Protein AF-A0A9J7K3K2-F1 (afdb_monomer_lite)

Sequence (395 aa):
MSDLSPEEQWRVEHARMHAKHRGHEAMHAEMVLILIATLVVAQLLLVQWKQRHPRSYNMVTLFQMWVVPLYFTVKLHWWRFLVIWIFFSAVTAFVTFRATRKPLVQTTPRLVYKWFLLIYKISYATGIVGYMAVMFTLFGLNLLFKIKPEDAMDFGISLLFYGLYYGVLERDFAEMCADYMASTIGTCLLLIQVIMTMRHWWTTDPNSWWVLLLYVHVVILARATAAPQTTATVFTGSSKDPCSSWSPAGPTKHYPAVDVIWPEEEVPLNGTLTLSCTACSRFPYFSILYWLGNGSFIEHLPGRLREGHTSREHRNTSTWLQRALVLEELSPTLRSTNFSCLFVDPGQVAQYHIVLAQLWDGLKTVPSPSQEILSSHSPAPTSAGPGVTMKPAKA

Organism: Cricetulus griseus (NCBI:txid10029)

Structure (mmCIF, N/CA/C/O backbone):
data_AF-A0A9J7K3K2-F1
#
_entry.id   AF-A0A9J7K3K2-F1
#
loop_
_atom_site.group_PDB
_atom_site.id
_atom_site.type_symbol
_atom_site.label_atom_id
_atom_site.label_alt_id
_atom_site.label_comp_id
_atom_site.label_asym_id
_atom_site.label_entity_id
_atom_site.label_seq_id
_atom_site.pdbx_PDB_ins_code
_atom_site.Cartn_x
_atom_site.Cartn_y
_atom_site.Cartn_z
_atom_site.occupancy
_atom_site.B_iso_or_equiv
_atom_site.auth_seq_id
_atom_site.auth_comp_id
_atom_site.auth_asym_id
_atom_site.auth_atom_id
_atom_site.pdbx_PDB_model_num
ATOM 1 N N . MET A 1 1 ? 21.614 12.983 -66.962 1.00 52.53 1 MET A N 1
ATOM 2 C CA . MET A 1 1 ? 21.555 13.622 -65.626 1.00 52.53 1 MET A CA 1
ATOM 3 C C . MET A 1 1 ? 22.982 13.874 -65.156 1.00 52.53 1 MET A C 1
ATOM 5 O O . MET A 1 1 ? 23.446 13.245 -64.219 1.00 52.53 1 MET A O 1
ATOM 9 N N . SER A 1 2 ? 23.716 14.722 -65.868 1.00 55.75 2 SER A N 1
ATOM 10 C CA . SER A 1 2 ? 25.151 14.916 -65.645 1.00 55.75 2 SER A CA 1
ATOM 11 C C . SER A 1 2 ? 25.540 16.294 -66.174 1.00 55.75 2 SER A C 1
ATOM 13 O O . SER A 1 2 ? 26.142 16.358 -67.236 1.00 55.75 2 SER A O 1
ATOM 15 N N . ASP A 1 3 ? 25.041 17.348 -65.509 1.00 64.12 3 ASP A N 1
ATOM 16 C CA . ASP A 1 3 ? 25.710 18.662 -65.353 1.00 64.12 3 ASP A CA 1
ATOM 17 C C . ASP A 1 3 ? 24.894 19.644 -64.470 1.00 64.12 3 ASP A C 1
ATOM 19 O O . ASP A 1 3 ? 24.716 20.814 -64.789 1.00 64.12 3 ASP A O 1
ATOM 23 N N . LEU A 1 4 ? 24.308 19.169 -63.363 1.00 65.81 4 LEU A N 1
ATOM 24 C CA . LEU A 1 4 ? 23.623 20.060 -62.410 1.00 65.81 4 LEU A CA 1
ATOM 25 C C . LEU A 1 4 ? 24.621 20.509 -61.344 1.00 65.81 4 LEU A C 1
ATOM 27 O O . LEU A 1 4 ? 25.346 19.659 -60.814 1.00 65.81 4 LEU A O 1
ATOM 31 N N . SER A 1 5 ? 24.636 21.804 -61.011 1.00 77.31 5 SER A N 1
ATOM 32 C CA . SER A 1 5 ? 25.484 22.332 -59.935 1.00 77.31 5 SER A CA 1
ATOM 33 C C . SER A 1 5 ? 25.168 21.607 -58.611 1.00 77.31 5 SER A C 1
ATOM 35 O O . SER A 1 5 ? 24.035 21.149 -58.415 1.00 77.31 5 SER A O 1
ATOM 37 N N . PRO A 1 6 ? 26.131 21.458 -57.684 1.00 78.94 6 PRO A N 1
ATOM 38 C CA . PRO A 1 6 ? 25.911 20.727 -56.430 1.00 78.94 6 PRO A CA 1
ATOM 39 C C . PRO A 1 6 ? 24.722 21.266 -55.609 1.00 78.94 6 PRO A C 1
ATOM 41 O O . PRO A 1 6 ? 24.041 20.499 -54.929 1.00 78.94 6 PRO A O 1
ATOM 44 N N . GLU A 1 7 ? 24.402 22.556 -55.735 1.00 78.94 7 GLU A N 1
ATOM 45 C CA . GLU A 1 7 ? 23.234 23.180 -55.101 1.00 78.94 7 GLU A CA 1
ATOM 46 C C . GLU A 1 7 ? 21.905 22.759 -55.747 1.00 78.94 7 GLU A C 1
ATOM 48 O O . GLU A 1 7 ? 20.905 22.538 -55.060 1.00 78.94 7 GLU A O 1
ATOM 53 N N . GLU A 1 8 ? 21.878 22.610 -57.072 1.00 81.94 8 GLU A N 1
ATOM 54 C CA . GLU A 1 8 ? 20.693 22.154 -57.799 1.00 81.94 8 GLU A CA 1
ATOM 55 C C . GLU A 1 8 ? 20.430 20.667 -57.568 1.00 81.94 8 GLU A C 1
ATOM 57 O O . GLU A 1 8 ? 19.276 20.273 -57.390 1.00 81.94 8 GLU A O 1
ATOM 62 N N . GLN A 1 9 ? 21.484 19.852 -57.480 1.00 81.94 9 GLN A N 1
ATOM 63 C CA . GLN A 1 9 ? 21.365 18.448 -57.082 1.00 81.94 9 GLN A CA 1
ATOM 64 C C . GLN A 1 9 ? 20.800 18.324 -55.666 1.00 81.94 9 GLN A C 1
ATOM 66 O O . GLN A 1 9 ? 19.858 17.563 -55.457 1.00 81.94 9 GLN A O 1
ATOM 71 N N . TRP A 1 10 ? 21.298 19.122 -54.715 1.00 78.44 10 TRP A N 1
ATOM 72 C CA . TRP A 1 10 ? 20.764 19.156 -53.353 1.00 78.44 10 TRP A CA 1
ATOM 73 C C . TRP A 1 10 ? 19.296 19.587 -53.322 1.00 78.44 10 TRP A C 1
ATOM 75 O O . TRP A 1 10 ? 18.486 18.972 -52.634 1.00 78.44 10 TRP A O 1
ATOM 85 N N . ARG A 1 11 ? 18.911 20.604 -54.102 1.00 84.31 11 ARG A N 1
ATOM 86 C CA . ARG A 1 11 ? 17.510 21.044 -54.206 1.00 84.31 11 ARG A CA 1
ATOM 87 C C . ARG A 1 11 ? 16.599 19.969 -54.781 1.00 84.31 11 ARG A C 1
ATOM 89 O O . ARG A 1 11 ? 15.492 19.791 -54.275 1.00 84.31 11 ARG A O 1
ATOM 96 N N . VAL A 1 12 ? 17.037 19.275 -55.829 1.00 84.69 12 VAL A N 1
ATOM 97 C CA . VAL A 1 12 ? 16.264 18.196 -56.454 1.00 84.69 12 VAL A CA 1
ATOM 98 C C . VAL A 1 12 ? 16.161 16.999 -55.511 1.00 84.69 12 VAL A C 1
ATOM 100 O O . VAL A 1 12 ? 15.070 16.455 -55.355 1.00 84.69 12 VAL A O 1
ATOM 103 N N . GLU A 1 13 ? 17.242 16.635 -54.822 1.00 81.00 13 GLU A N 1
ATOM 104 C CA . GLU A 1 13 ? 17.251 15.534 -53.855 1.00 81.00 13 GLU A CA 1
ATOM 105 C C . GLU A 1 13 ? 16.398 15.861 -52.621 1.00 81.00 13 GLU A C 1
ATOM 107 O O . GLU A 1 13 ? 15.575 15.051 -52.201 1.00 81.00 13 GLU A O 1
ATOM 112 N N . HIS A 1 14 ? 16.484 17.087 -52.100 1.00 80.25 14 HIS A N 1
ATOM 113 C CA . HIS A 1 14 ? 15.640 17.568 -51.008 1.00 80.25 14 HIS A CA 1
ATOM 114 C C . HIS A 1 14 ? 14.158 17.593 -51.418 1.00 80.25 14 HIS A C 1
ATOM 116 O O . HIS A 1 14 ? 13.300 17.104 -50.686 1.00 80.25 14 HIS A O 1
ATOM 122 N N . ALA A 1 15 ? 13.836 18.079 -52.622 1.00 82.06 15 ALA A N 1
ATOM 123 C CA . ALA A 1 15 ? 12.471 18.051 -53.148 1.00 82.06 15 ALA A CA 1
ATOM 124 C C . ALA A 1 15 ? 11.952 16.617 -53.361 1.00 82.06 15 ALA A C 1
ATOM 126 O O . ALA A 1 15 ? 10.777 16.343 -53.110 1.00 82.06 15 ALA A O 1
ATOM 127 N N . ARG A 1 16 ? 12.820 15.687 -53.778 1.00 80.81 16 ARG A N 1
ATOM 128 C CA . ARG A 1 16 ? 12.500 14.264 -53.947 1.00 80.81 16 ARG A CA 1
ATOM 129 C C . ARG A 1 16 ? 12.280 13.559 -52.606 1.00 80.81 16 ARG A C 1
ATOM 131 O O . ARG A 1 16 ? 11.343 12.769 -52.497 1.00 80.81 16 ARG A O 1
ATOM 138 N N . MET A 1 17 ? 13.077 13.882 -51.587 1.00 70.12 17 MET A N 1
ATOM 139 C CA . MET A 1 17 ? 12.894 13.429 -50.202 1.00 70.12 17 MET A CA 1
ATOM 140 C C . MET A 1 17 ? 11.547 13.905 -49.636 1.00 70.12 17 MET A C 1
ATOM 142 O O . MET A 1 17 ? 10.758 13.084 -49.167 1.00 70.12 17 MET A O 1
ATOM 146 N N . HIS A 1 18 ? 11.212 15.191 -49.798 1.00 72.94 18 HIS A N 1
ATOM 147 C CA . HIS A 1 18 ? 9.907 15.742 -49.396 1.00 72.94 18 HIS A CA 1
ATOM 148 C C . HIS A 1 18 ? 8.738 15.125 -50.170 1.00 72.94 18 HIS A C 1
ATOM 150 O O . HIS A 1 18 ? 7.693 14.826 -49.596 1.00 72.94 18 HIS A O 1
ATOM 156 N N . ALA A 1 19 ? 8.900 14.864 -51.470 1.00 74.50 19 ALA A N 1
ATOM 157 C CA . ALA A 1 19 ? 7.879 14.187 -52.269 1.00 74.50 19 ALA A CA 1
ATOM 158 C C . ALA A 1 19 ? 7.639 12.735 -51.815 1.00 74.50 19 ALA A C 1
ATOM 160 O O . ALA A 1 19 ? 6.498 12.277 -51.834 1.00 74.50 19 ALA A O 1
ATOM 161 N N . LYS A 1 20 ? 8.684 12.028 -51.360 1.00 70.38 20 LYS A N 1
ATOM 162 C CA . LYS A 1 20 ? 8.585 10.654 -50.839 1.00 70.38 20 LYS A CA 1
ATOM 163 C C . LYS A 1 20 ? 7.943 10.588 -49.446 1.00 70.38 20 LYS A C 1
ATOM 165 O O . LYS A 1 20 ? 7.414 9.542 -49.082 1.00 70.38 20 LYS A O 1
ATOM 170 N N . HIS A 1 21 ? 7.968 11.674 -48.672 1.00 65.88 21 HIS A N 1
ATOM 171 C CA . HIS A 1 21 ? 7.373 11.738 -47.328 1.00 65.88 21 HIS A CA 1
ATOM 172 C C . HIS A 1 21 ? 5.996 12.418 -47.283 1.00 65.88 21 HIS A C 1
ATOM 174 O O . HIS A 1 21 ? 5.249 12.196 -46.335 1.00 65.88 21 HIS A O 1
ATOM 180 N N . ARG A 1 22 ? 5.585 13.127 -48.345 1.00 67.62 22 ARG A N 1
ATOM 181 C CA . ARG A 1 22 ? 4.325 13.894 -48.400 1.00 67.62 22 ARG A CA 1
ATOM 182 C C . ARG A 1 22 ? 3.047 13.088 -48.096 1.00 67.62 22 ARG A C 1
ATOM 184 O O . ARG A 1 22 ? 2.105 13.638 -47.543 1.00 67.62 22 ARG A O 1
ATOM 191 N N . GLY A 1 23 ? 2.997 11.801 -48.453 1.00 66.00 23 GLY A N 1
ATOM 192 C CA . GLY A 1 23 ? 1.869 10.907 -48.121 1.00 66.00 23 GLY A CA 1
ATOM 193 C C . GLY A 1 23 ? 2.036 10.147 -46.798 1.00 66.00 23 GLY A C 1
ATOM 194 O O . GLY A 1 23 ? 1.055 9.739 -46.185 1.00 66.00 23 GLY A O 1
ATOM 195 N N . HIS A 1 24 ? 3.277 9.983 -46.339 1.00 69.00 24 HIS A N 1
ATOM 196 C CA . HIS A 1 24 ? 3.611 9.281 -45.100 1.00 69.00 24 HIS A CA 1
ATOM 197 C C . HIS A 1 24 ? 3.385 10.174 -43.871 1.00 69.00 24 HIS A C 1
ATOM 199 O O . HIS A 1 24 ? 2.920 9.694 -42.843 1.00 69.00 24 HIS A O 1
ATOM 205 N N . GLU A 1 25 ? 3.629 11.484 -43.993 1.00 70.19 25 GLU A N 1
ATOM 206 C CA . GLU A 1 25 ? 3.356 12.468 -42.936 1.00 70.19 25 GLU A CA 1
ATOM 207 C C . GLU A 1 25 ? 1.860 12.611 -42.639 1.00 70.19 25 GLU A C 1
ATOM 209 O O . GLU A 1 25 ? 1.478 12.666 -41.473 1.00 70.19 25 GLU A O 1
ATOM 214 N N . ALA A 1 26 ? 1.004 12.583 -43.667 1.00 77.06 26 ALA A N 1
ATOM 215 C CA . ALA A 1 26 ? -0.448 12.585 -43.486 1.00 77.06 26 ALA A CA 1
ATOM 216 C C . ALA A 1 26 ? -0.935 11.310 -42.769 1.00 77.06 26 ALA A C 1
ATOM 218 O O . ALA A 1 26 ? -1.718 11.392 -41.828 1.00 77.06 26 ALA A O 1
ATOM 219 N N . MET A 1 27 ? -0.397 10.140 -43.133 1.00 78.31 27 MET A N 1
ATOM 220 C CA . MET A 1 27 ? -0.730 8.863 -42.489 1.00 78.31 27 MET A CA 1
ATOM 221 C C . MET A 1 27 ? -0.228 8.789 -41.032 1.00 78.31 27 MET A C 1
ATOM 223 O O . MET A 1 27 ? -0.920 8.278 -40.150 1.00 78.31 27 MET A O 1
ATOM 227 N N . HIS A 1 28 ? 0.963 9.327 -40.748 1.00 80.62 28 HIS A N 1
ATOM 228 C CA . HIS A 1 28 ? 1.464 9.465 -39.380 1.00 80.62 28 HIS A CA 1
ATOM 229 C C . HIS A 1 28 ? 0.625 10.439 -38.555 1.00 80.62 28 HIS A C 1
ATOM 231 O O . HIS A 1 28 ? 0.316 10.138 -37.402 1.00 80.62 28 HIS A O 1
ATOM 237 N N . ALA A 1 29 ? 0.227 11.573 -39.135 1.00 85.81 29 ALA A N 1
ATOM 238 C CA . ALA A 1 29 ? -0.630 12.543 -38.470 1.00 85.81 29 ALA A CA 1
ATOM 239 C C . ALA A 1 29 ? -1.994 11.935 -38.111 1.00 85.81 29 ALA A C 1
ATOM 241 O O . ALA A 1 29 ? -2.465 12.139 -36.996 1.00 85.81 29 ALA A O 1
ATOM 242 N N . GLU A 1 30 ? -2.591 11.127 -38.991 1.00 87.25 30 GLU A N 1
ATOM 243 C CA . GLU A 1 30 ? -3.846 10.418 -38.709 1.00 87.25 30 GLU A CA 1
ATOM 244 C C . GLU A 1 30 ? -3.706 9.411 -37.558 1.00 87.25 30 GLU A C 1
ATOM 246 O O . GLU A 1 30 ? -4.507 9.436 -36.621 1.00 87.25 30 GLU A O 1
ATOM 251 N N . MET A 1 31 ? -2.662 8.571 -37.564 1.00 86.19 31 MET A N 1
ATOM 252 C CA . MET A 1 31 ? -2.400 7.632 -36.463 1.00 86.19 31 MET A CA 1
ATOM 253 C C . MET A 1 31 ? -2.182 8.356 -35.129 1.00 86.19 31 MET A C 1
ATOM 255 O O . MET A 1 31 ? -2.722 7.937 -34.103 1.00 86.19 31 MET A O 1
ATOM 259 N N . VAL A 1 32 ? -1.425 9.457 -35.135 1.00 90.12 32 VAL A N 1
ATOM 260 C CA . VAL A 1 32 ? -1.169 10.271 -33.938 1.00 90.12 32 VAL A CA 1
ATOM 261 C C . VAL A 1 32 ? -2.448 10.954 -33.455 1.00 90.12 32 VAL A C 1
ATOM 263 O O . VAL A 1 32 ? -2.707 10.972 -32.255 1.00 90.12 32 VAL A O 1
ATOM 266 N N . LEU A 1 33 ? -3.283 11.472 -34.355 1.00 90.50 33 LEU A N 1
ATOM 267 C CA . LEU A 1 33 ? -4.530 12.139 -33.988 1.00 90.50 33 LEU A CA 1
ATOM 268 C C . LEU A 1 33 ? -5.543 11.155 -33.389 1.00 90.50 33 LEU A C 1
ATOM 270 O O . LEU A 1 33 ? -6.166 11.464 -32.372 1.00 90.50 33 LEU A O 1
ATOM 274 N N . ILE A 1 34 ? -5.647 9.944 -33.947 1.00 93.62 34 ILE A N 1
ATOM 275 C CA . ILE A 1 34 ? -6.457 8.858 -33.375 1.00 93.62 34 ILE A CA 1
ATOM 276 C C . ILE A 1 34 ? -5.897 8.433 -32.012 1.00 93.62 34 ILE A C 1
ATOM 278 O O . ILE A 1 34 ? -6.663 8.255 -31.063 1.00 93.62 34 ILE A O 1
ATOM 282 N N . LEU A 1 35 ? -4.575 8.311 -31.869 1.00 92.06 35 LEU A N 1
ATOM 283 C CA . LEU A 1 35 ? -3.940 8.000 -30.588 1.00 92.06 35 LEU A CA 1
ATOM 284 C C . LEU A 1 35 ? -4.255 9.072 -29.532 1.00 92.06 35 LEU A C 1
ATOM 286 O O . LEU A 1 35 ? -4.688 8.738 -28.436 1.00 92.06 35 LEU A O 1
ATOM 290 N N . ILE A 1 36 ? -4.107 10.358 -29.856 1.00 95.12 36 ILE A N 1
ATOM 291 C CA . ILE A 1 36 ? -4.409 11.458 -28.928 1.00 95.12 36 ILE A CA 1
ATOM 292 C C . ILE A 1 36 ? -5.892 11.443 -28.552 1.00 95.12 36 ILE A C 1
ATOM 294 O O . ILE A 1 36 ? -6.224 11.494 -27.368 1.00 95.12 36 ILE A O 1
ATOM 298 N N . ALA A 1 37 ? -6.789 11.329 -29.535 1.00 95.75 37 ALA A N 1
ATOM 299 C CA . ALA A 1 37 ? -8.225 11.289 -29.286 1.00 95.75 37 ALA A CA 1
ATOM 300 C C . ALA A 1 37 ? -8.610 10.102 -28.387 1.00 95.75 37 ALA A C 1
ATOM 302 O O . ALA A 1 37 ? -9.338 10.276 -27.410 1.00 95.75 37 ALA A O 1
ATOM 303 N N . THR A 1 38 ? -8.081 8.907 -28.665 1.00 95.06 38 THR A N 1
ATOM 304 C CA . THR A 1 38 ? -8.344 7.711 -27.852 1.00 95.06 38 THR A CA 1
ATOM 305 C C . THR A 1 38 ? -7.753 7.819 -26.447 1.00 95.06 38 THR A C 1
ATOM 307 O O . THR A 1 38 ? -8.433 7.437 -25.498 1.00 95.06 38 THR A O 1
ATOM 310 N N . LEU A 1 39 ? -6.559 8.400 -26.271 1.00 94.06 39 LEU A N 1
ATOM 311 C CA . LEU A 1 39 ? -5.970 8.661 -24.951 1.00 94.06 39 LEU A CA 1
ATOM 312 C C . LEU A 1 39 ? -6.810 9.651 -24.133 1.00 94.06 39 LEU A C 1
ATOM 314 O O . LEU A 1 39 ? -7.065 9.404 -22.955 1.00 94.06 39 LEU A O 1
ATOM 318 N N . VAL A 1 40 ? -7.287 10.737 -24.748 1.00 96.19 40 VAL A N 1
ATOM 319 C CA . VAL A 1 40 ? -8.156 11.719 -24.078 1.00 96.19 40 VAL A CA 1
ATOM 320 C C . VAL A 1 40 ? -9.477 11.074 -23.663 1.00 96.19 40 VAL A C 1
ATOM 322 O O . VAL A 1 40 ? -9.883 11.197 -22.507 1.00 96.19 40 VAL A O 1
ATOM 325 N N . VAL A 1 41 ? -10.131 10.340 -24.569 1.00 96.19 41 VAL A N 1
ATOM 326 C CA . VAL A 1 41 ? -11.386 9.634 -24.269 1.00 96.19 41 VAL A CA 1
ATOM 327 C C . VAL A 1 41 ? -11.177 8.598 -23.165 1.00 96.19 41 VAL A C 1
ATOM 329 O O . VAL A 1 41 ? -11.955 8.565 -22.213 1.00 96.19 41 VAL A O 1
ATOM 332 N N . ALA A 1 42 ? -10.114 7.794 -23.238 1.00 93.25 42 ALA A N 1
ATOM 333 C CA . ALA A 1 42 ? -9.779 6.824 -22.201 1.00 93.25 42 ALA A CA 1
ATOM 334 C C . ALA A 1 42 ? -9.579 7.504 -20.839 1.00 93.25 42 ALA A C 1
ATOM 336 O O . ALA A 1 42 ? -10.128 7.042 -19.840 1.00 93.25 42 ALA A O 1
ATOM 337 N N . GLN A 1 43 ?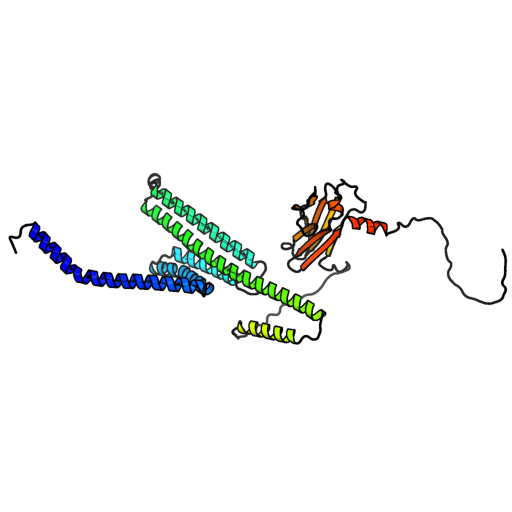 -8.871 8.636 -20.795 1.00 93.81 43 GLN A N 1
ATOM 338 C CA . GLN A 1 43 ? -8.639 9.373 -19.555 1.00 93.81 43 GLN A CA 1
ATOM 339 C C . GLN A 1 43 ? -9.943 9.913 -18.952 1.00 93.81 43 GLN A C 1
ATOM 341 O O . GLN A 1 43 ? -10.163 9.777 -17.747 1.00 93.81 43 GLN A O 1
ATOM 346 N N . LEU A 1 44 ? -10.837 10.472 -19.776 1.00 94.81 44 LEU A N 1
ATOM 347 C CA . LEU A 1 44 ? -12.156 10.932 -19.331 1.00 94.81 44 LEU A CA 1
ATOM 348 C C . LEU A 1 44 ? -12.999 9.773 -18.785 1.00 94.81 44 LEU A C 1
ATOM 350 O O . LEU A 1 44 ? -13.591 9.899 -17.714 1.00 94.81 44 LEU A O 1
ATOM 354 N N . LEU A 1 45 ? -13.011 8.630 -19.477 1.00 93.06 45 LEU A N 1
ATOM 355 C CA . LEU A 1 45 ? -13.720 7.430 -19.031 1.00 93.06 45 LEU A CA 1
ATOM 356 C C . LEU A 1 45 ? -13.171 6.902 -17.702 1.00 93.06 45 LEU A C 1
ATOM 358 O O . LEU A 1 45 ? -13.957 6.572 -16.817 1.00 93.06 45 LEU A O 1
ATOM 362 N N . LEU A 1 46 ? -11.847 6.862 -17.526 1.00 90.38 46 LEU A N 1
ATOM 363 C CA . LEU A 1 46 ? -11.212 6.426 -16.279 1.00 90.38 46 LEU A CA 1
ATOM 364 C C . LEU A 1 46 ? -11.558 7.352 -15.109 1.00 90.38 46 LEU A C 1
ATOM 366 O O . LEU A 1 46 ? -11.910 6.872 -14.031 1.00 90.38 46 LEU A O 1
ATOM 370 N N . VAL A 1 47 ? -11.508 8.671 -15.316 1.00 93.12 47 VAL A N 1
ATOM 371 C CA . VAL A 1 47 ? -11.874 9.651 -14.282 1.00 93.12 47 VAL A CA 1
ATOM 372 C C . VAL A 1 47 ? -13.354 9.524 -13.923 1.00 93.12 47 VAL A C 1
ATOM 374 O O . VAL A 1 47 ? -13.693 9.452 -12.740 1.00 93.12 47 VAL A O 1
ATOM 377 N N . GLN A 1 48 ? -14.231 9.418 -14.923 1.00 92.56 48 GLN A N 1
ATOM 378 C CA . GLN A 1 48 ? -15.667 9.257 -14.707 1.00 92.56 48 GLN A CA 1
ATOM 379 C C . GLN A 1 48 ? -15.989 7.943 -13.985 1.00 92.56 48 GLN A C 1
ATOM 381 O O . GLN A 1 48 ? -16.826 7.905 -13.080 1.00 92.56 48 GLN A O 1
ATOM 386 N N . TRP A 1 49 ? -15.301 6.860 -14.348 1.00 92.75 49 TRP A N 1
ATOM 387 C CA . TRP A 1 49 ? -15.466 5.558 -13.716 1.00 92.75 49 TRP A CA 1
ATOM 388 C C . TRP A 1 49 ? -15.001 5.570 -12.260 1.00 92.75 49 TRP A C 1
ATOM 390 O O . TRP A 1 49 ? -15.733 5.093 -11.391 1.00 92.75 49 TRP A O 1
ATOM 400 N N . LYS A 1 50 ? -13.852 6.193 -11.971 1.00 89.81 50 LYS A N 1
ATOM 401 C CA . LYS A 1 50 ? -13.360 6.382 -10.602 1.00 89.81 50 LYS A CA 1
ATOM 402 C C . LYS A 1 50 ? -14.353 7.172 -9.744 1.00 89.81 50 LYS A C 1
ATOM 404 O O . LYS A 1 50 ? -14.585 6.796 -8.598 1.00 89.81 50 LYS A O 1
ATOM 409 N N . GLN A 1 51 ? -14.958 8.231 -10.288 1.00 88.88 51 GLN A N 1
ATOM 410 C CA . GLN A 1 51 ? -15.947 9.038 -9.563 1.00 88.88 51 GLN A CA 1
ATOM 411 C C . GLN A 1 51 ? -17.258 8.283 -9.312 1.00 88.88 51 GLN A C 1
ATOM 413 O O . GLN A 1 51 ? -17.820 8.371 -8.223 1.00 88.88 51 GLN A O 1
ATOM 418 N N . ARG A 1 52 ? -17.757 7.531 -10.301 1.00 89.44 52 ARG A N 1
ATOM 419 C CA . ARG A 1 52 ? -19.065 6.866 -10.200 1.00 89.44 52 ARG A CA 1
ATOM 420 C C . ARG A 1 52 ? -19.013 5.532 -9.456 1.00 89.44 52 ARG A C 1
ATOM 422 O O . ARG A 1 52 ? -19.935 5.211 -8.710 1.00 89.44 52 ARG A O 1
ATOM 429 N N . HIS A 1 53 ? -17.954 4.751 -9.656 1.00 87.38 53 HIS A N 1
ATOM 430 C CA . HIS A 1 53 ? -17.800 3.411 -9.090 1.00 87.38 53 HIS A CA 1
ATOM 431 C C . HIS A 1 53 ? -16.381 3.186 -8.538 1.00 87.38 53 HIS A C 1
ATOM 433 O O . HIS A 1 53 ? -15.645 2.342 -9.060 1.00 87.38 53 HIS A O 1
ATOM 439 N N . PRO A 1 54 ? -16.006 3.858 -7.431 1.00 82.62 54 PRO A N 1
ATOM 440 C CA . PRO A 1 54 ? -14.651 3.786 -6.877 1.00 82.62 54 PRO A CA 1
ATOM 441 C C . PRO A 1 54 ? -14.226 2.358 -6.502 1.00 82.62 54 PRO A C 1
ATOM 443 O O . PRO A 1 54 ? -13.094 1.961 -6.759 1.00 82.62 54 PRO A O 1
ATOM 446 N N . ARG A 1 55 ? -15.147 1.533 -5.979 1.00 80.44 55 ARG A N 1
ATOM 447 C CA . ARG A 1 55 ? -14.858 0.124 -5.645 1.00 80.44 55 ARG A CA 1
ATOM 448 C C . ARG A 1 55 ? -14.491 -0.720 -6.864 1.00 80.44 55 ARG A C 1
ATOM 450 O O . ARG A 1 55 ? -13.568 -1.522 -6.794 1.00 80.44 55 ARG A O 1
ATOM 457 N N . SER A 1 56 ? -15.228 -0.563 -7.963 1.00 86.50 56 SER A N 1
ATOM 458 C CA . SER A 1 56 ? -14.981 -1.325 -9.192 1.00 86.50 56 SER A CA 1
ATOM 459 C C . SER A 1 56 ? -13.682 -0.875 -9.853 1.00 86.50 56 SER A C 1
ATOM 461 O O . SER A 1 56 ? -12.890 -1.727 -10.246 1.00 86.50 56 SER A O 1
ATOM 463 N N . TYR A 1 57 ? -13.440 0.438 -9.886 1.00 87.38 57 TYR A N 1
ATOM 464 C CA . TYR A 1 57 ? -12.188 1.009 -10.366 1.00 87.38 57 TYR A CA 1
ATOM 465 C C . TYR A 1 57 ? -10.990 0.436 -9.594 1.00 87.38 57 TYR A C 1
ATOM 467 O O . TYR A 1 57 ? -10.132 -0.187 -10.211 1.00 87.38 57 TYR A O 1
ATOM 475 N N . ASN A 1 58 ? -10.988 0.531 -8.257 1.00 84.25 58 ASN A N 1
ATOM 476 C CA . ASN A 1 58 ? -9.884 0.043 -7.420 1.00 84.25 58 ASN A CA 1
ATOM 477 C C . ASN A 1 58 ? -9.631 -1.467 -7.594 1.00 84.25 58 ASN A C 1
ATOM 479 O O . ASN A 1 58 ? -8.482 -1.894 -7.661 1.00 84.25 58 ASN A O 1
ATOM 483 N N . MET A 1 59 ? -10.687 -2.282 -7.707 1.00 84.38 59 MET A N 1
ATOM 484 C CA . MET A 1 59 ? -10.564 -3.729 -7.942 1.00 84.38 59 MET A CA 1
ATOM 485 C C . MET A 1 59 ? -9.915 -4.049 -9.288 1.00 84.38 59 MET A C 1
ATOM 487 O O . MET A 1 59 ? -9.024 -4.895 -9.360 1.00 84.38 59 MET A O 1
ATOM 491 N N . VAL A 1 60 ? -10.354 -3.380 -10.358 1.00 89.50 60 VAL A N 1
ATOM 492 C CA . VAL A 1 60 ? -9.817 -3.636 -11.697 1.00 89.50 60 VAL A CA 1
ATOM 493 C C . VAL A 1 60 ? -8.393 -3.115 -11.814 1.00 89.50 60 VAL A C 1
ATOM 495 O O . VAL A 1 60 ? -7.547 -3.825 -12.348 1.00 89.50 60 VAL A O 1
ATOM 498 N N . THR A 1 61 ? -8.085 -1.930 -11.282 1.00 88.31 61 THR A N 1
ATOM 499 C CA . THR A 1 61 ? -6.710 -1.412 -11.297 1.00 88.31 61 THR A CA 1
ATOM 500 C C . THR A 1 61 ? -5.768 -2.279 -10.470 1.00 88.31 61 THR A C 1
ATOM 502 O O . THR A 1 61 ? -4.648 -2.529 -10.908 1.00 88.31 61 THR A O 1
ATOM 505 N N . LEU A 1 62 ? -6.226 -2.804 -9.328 1.00 87.19 62 LEU A N 1
ATOM 506 C CA . LEU A 1 62 ? -5.455 -3.755 -8.529 1.00 87.19 62 LEU A CA 1
ATOM 507 C C . LEU A 1 62 ? -5.179 -5.040 -9.318 1.00 87.19 62 LEU A C 1
ATOM 509 O O . LEU A 1 62 ? -4.035 -5.487 -9.397 1.00 87.19 62 LEU A O 1
ATOM 513 N N . PHE A 1 63 ? -6.214 -5.621 -9.929 1.00 89.56 63 PHE A N 1
ATOM 514 C CA . PHE A 1 63 ? -6.073 -6.836 -10.728 1.00 89.56 63 PHE A CA 1
ATOM 515 C C . PHE A 1 63 ? -5.147 -6.617 -11.929 1.00 89.56 63 PHE A C 1
ATOM 517 O O . PHE A 1 63 ? -4.265 -7.434 -12.188 1.00 89.56 63 PHE A O 1
ATOM 524 N N . GLN A 1 64 ? -5.284 -5.480 -12.614 1.00 88.50 64 GLN A N 1
ATOM 525 C CA . GLN A 1 64 ? -4.418 -5.095 -13.723 1.00 88.50 64 GLN A CA 1
ATOM 526 C C . GLN A 1 64 ? -2.958 -4.992 -13.269 1.00 88.50 64 GLN A C 1
ATOM 528 O O . GLN A 1 64 ? -2.076 -5.564 -13.909 1.00 88.50 64 GLN A O 1
ATOM 533 N N . MET A 1 65 ? -2.695 -4.314 -12.148 1.00 89.69 65 MET A N 1
ATOM 534 C CA . MET A 1 65 ? -1.342 -4.182 -11.607 1.00 89.69 65 MET A CA 1
ATOM 535 C C . MET A 1 65 ? -0.754 -5.535 -11.178 1.00 89.69 65 MET A C 1
ATOM 537 O O . MET A 1 65 ? 0.438 -5.749 -11.356 1.00 89.69 65 MET A O 1
ATOM 541 N N . TRP A 1 66 ? -1.569 -6.467 -10.676 1.00 89.69 66 TRP A N 1
ATOM 542 C CA . TRP A 1 66 ? -1.127 -7.809 -10.275 1.00 89.69 66 TRP A CA 1
ATOM 543 C C . TRP A 1 66 ? -0.828 -8.740 -11.467 1.00 89.69 66 TRP A C 1
ATOM 545 O O . TRP A 1 66 ? 0.137 -9.507 -11.422 1.00 89.69 66 TRP A O 1
ATOM 555 N N . VAL A 1 67 ? -1.623 -8.669 -12.545 1.00 89.12 67 VAL A N 1
ATOM 556 C CA . VAL A 1 67 ? -1.528 -9.574 -13.711 1.00 89.12 67 VAL A CA 1
ATOM 557 C C . VAL A 1 67 ? -0.525 -9.101 -14.764 1.00 89.12 67 VAL A C 1
ATOM 559 O O . VAL A 1 67 ? 0.132 -9.932 -15.390 1.00 89.12 67 VAL A O 1
ATOM 562 N N . VAL A 1 68 ? -0.372 -7.792 -14.982 1.00 89.50 68 VAL A N 1
ATOM 563 C CA . VAL A 1 68 ? 0.496 -7.273 -16.056 1.00 89.50 68 VAL A CA 1
ATOM 564 C C . VAL A 1 68 ? 1.951 -7.748 -15.907 1.00 89.50 68 VAL A C 1
ATOM 566 O O . VAL A 1 68 ? 2.483 -8.319 -16.864 1.00 89.50 68 VAL A O 1
ATOM 569 N N . PRO A 1 69 ? 2.604 -7.620 -14.736 1.00 85.25 69 PRO A N 1
ATOM 570 C CA . PRO A 1 69 ? 3.972 -8.109 -14.560 1.00 85.25 69 PRO A CA 1
ATOM 571 C C . PRO A 1 69 ? 4.083 -9.635 -14.648 1.00 85.25 69 PRO A C 1
ATOM 573 O O . PRO A 1 69 ? 5.090 -10.147 -15.136 1.00 85.25 69 PRO A O 1
ATOM 576 N N . LEU A 1 70 ? 3.041 -10.376 -14.251 1.00 84.81 70 LEU A N 1
ATOM 577 C CA . LEU A 1 70 ? 2.977 -11.830 -14.429 1.00 84.81 70 LEU A CA 1
ATOM 578 C C . LEU A 1 70 ? 3.013 -12.204 -15.918 1.00 84.81 70 LEU A C 1
ATOM 580 O O . LEU A 1 70 ? 3.798 -13.056 -16.325 1.00 84.81 70 LEU A O 1
ATOM 584 N N . TYR A 1 71 ? 2.194 -11.546 -16.741 1.00 88.69 71 TYR A N 1
ATOM 585 C CA . TYR A 1 71 ? 2.134 -11.823 -18.175 1.00 88.69 71 TYR A CA 1
ATOM 586 C C . TYR A 1 71 ? 3.505 -11.644 -18.844 1.00 88.69 71 TYR A C 1
ATOM 588 O O . TYR A 1 71 ? 3.969 -12.530 -19.568 1.00 88.69 71 TYR A O 1
ATOM 596 N N . PHE A 1 72 ? 4.189 -10.533 -18.552 1.00 86.56 72 PHE A N 1
ATOM 597 C CA . PHE A 1 72 ? 5.525 -10.272 -19.089 1.00 86.56 72 PHE A CA 1
ATOM 598 C C . PHE A 1 72 ? 6.573 -11.260 -18.567 1.00 86.56 72 PHE A C 1
ATOM 600 O O . PHE A 1 72 ? 7.380 -11.761 -19.346 1.00 86.56 72 PHE A O 1
ATOM 607 N N . THR A 1 73 ? 6.554 -11.593 -17.276 1.00 85.12 73 THR A N 1
ATOM 608 C CA . THR A 1 73 ? 7.559 -12.487 -16.669 1.00 85.12 73 THR A CA 1
ATOM 609 C C . THR A 1 73 ? 7.420 -13.941 -17.119 1.00 85.12 73 THR A C 1
ATOM 611 O O . THR A 1 73 ? 8.436 -14.619 -17.279 1.00 85.12 73 THR A O 1
ATOM 614 N N . VAL A 1 74 ? 6.199 -14.404 -17.412 1.00 87.56 74 VAL A N 1
ATOM 615 C CA . VAL A 1 74 ? 5.951 -15.712 -18.043 1.00 87.56 74 VAL A CA 1
ATOM 616 C C . VAL A 1 74 ? 6.479 -15.732 -19.479 1.00 87.56 74 VAL A C 1
ATOM 618 O O . VAL A 1 74 ? 7.197 -16.659 -19.848 1.00 87.56 74 VAL A O 1
ATOM 621 N N . LYS A 1 75 ? 6.188 -14.691 -20.274 1.00 86.69 75 LYS A N 1
ATOM 622 C CA . LYS A 1 75 ? 6.694 -14.541 -21.652 1.00 86.69 75 LYS A CA 1
ATOM 623 C C . LYS A 1 75 ? 8.223 -14.477 -21.723 1.00 86.69 75 LYS A C 1
ATOM 625 O O . LYS A 1 75 ? 8.803 -15.005 -22.665 1.00 86.69 75 LYS A O 1
ATOM 630 N N . LEU A 1 76 ? 8.859 -13.832 -20.746 1.00 85.62 76 LEU A N 1
ATOM 631 C CA . LEU A 1 76 ? 10.313 -13.656 -20.663 1.00 85.62 76 LEU A CA 1
ATOM 632 C C . LEU A 1 76 ? 11.027 -14.804 -19.917 1.00 85.62 76 LEU A C 1
ATOM 634 O O . LEU A 1 76 ? 12.240 -14.745 -19.735 1.00 85.62 76 LEU A O 1
ATOM 638 N N . HIS A 1 77 ? 10.301 -15.845 -19.481 1.00 82.44 77 HIS A N 1
ATOM 639 C CA . HIS A 1 77 ? 10.825 -16.987 -18.713 1.00 82.44 77 HIS A CA 1
ATOM 640 C C . HIS A 1 77 ? 11.634 -16.601 -17.457 1.00 82.44 77 HIS A C 1
ATOM 642 O O . HIS A 1 77 ? 12.603 -17.261 -17.073 1.00 82.44 77 HIS A O 1
ATOM 648 N N . TRP A 1 78 ? 11.221 -15.541 -16.762 1.00 84.50 78 TRP A N 1
ATOM 649 C CA . TRP A 1 78 ? 11.869 -15.072 -15.535 1.00 84.50 78 TRP A CA 1
ATOM 650 C C . TRP A 1 78 ? 11.390 -15.849 -14.300 1.00 84.50 78 TRP A C 1
ATOM 652 O O . TRP A 1 78 ? 10.613 -15.365 -13.476 1.00 84.50 78 TRP A O 1
ATOM 662 N N . TRP A 1 79 ? 11.905 -17.070 -14.145 1.00 85.12 79 TRP A N 1
ATOM 663 C CA . TRP A 1 79 ? 11.500 -18.015 -13.094 1.00 85.12 79 TRP A CA 1
ATOM 664 C C . TRP A 1 79 ? 11.645 -17.488 -11.660 1.00 85.12 79 TRP A C 1
ATOM 666 O O . TRP A 1 79 ? 10.808 -17.786 -10.812 1.00 85.12 79 TRP A O 1
ATOM 676 N N . ARG A 1 80 ? 12.673 -16.676 -11.376 1.00 84.56 80 ARG A N 1
ATOM 677 C CA . ARG A 1 80 ? 12.910 -16.115 -10.030 1.00 84.56 80 ARG A CA 1
ATOM 678 C C . ARG A 1 80 ? 11.752 -15.226 -9.570 1.00 84.56 80 ARG A C 1
ATOM 680 O O . ARG A 1 80 ? 11.274 -15.378 -8.450 1.00 84.56 80 ARG A O 1
ATOM 687 N N . PHE A 1 81 ? 11.284 -14.343 -10.453 1.00 86.38 81 PHE A N 1
ATOM 688 C CA . PHE A 1 81 ? 10.141 -13.473 -10.180 1.00 86.38 81 PHE A CA 1
ATOM 689 C C . PHE A 1 81 ? 8.878 -14.304 -9.957 1.00 86.38 81 PHE A C 1
ATOM 691 O O . PHE A 1 81 ? 8.150 -14.074 -8.997 1.00 86.38 81 PHE A O 1
ATOM 698 N N . LEU A 1 82 ? 8.660 -15.306 -10.811 1.00 88.62 82 LEU A N 1
ATOM 699 C CA . LEU A 1 82 ? 7.473 -16.155 -10.793 1.00 88.62 82 LEU A CA 1
ATOM 700 C C . LEU A 1 82 ? 7.341 -16.924 -9.466 1.00 88.62 82 LEU A C 1
ATOM 702 O O . LEU A 1 82 ? 6.266 -16.932 -8.871 1.00 88.62 82 LEU A O 1
ATOM 706 N N . VAL A 1 83 ? 8.433 -17.497 -8.948 1.00 90.31 83 VAL A N 1
ATOM 707 C CA . VAL A 1 83 ? 8.431 -18.203 -7.651 1.00 90.31 83 VAL A CA 1
ATOM 708 C C . VAL A 1 83 ? 8.068 -17.263 -6.498 1.00 90.31 83 VAL A C 1
ATOM 710 O O . VAL A 1 83 ? 7.186 -17.583 -5.698 1.00 90.31 83 VAL A O 1
ATOM 713 N N . ILE A 1 84 ? 8.711 -16.092 -6.425 1.00 90.94 84 ILE A N 1
ATOM 714 C CA . ILE A 1 84 ? 8.440 -15.097 -5.374 1.00 90.94 84 ILE A CA 1
ATOM 715 C C . ILE A 1 84 ? 6.995 -14.602 -5.476 1.00 90.94 84 ILE A C 1
ATOM 717 O O . ILE A 1 84 ? 6.297 -14.518 -4.467 1.00 90.94 84 ILE A O 1
ATOM 721 N N . TRP A 1 85 ? 6.526 -14.335 -6.694 1.00 91.88 85 TRP A N 1
ATOM 722 C CA . TRP A 1 85 ? 5.176 -13.857 -6.958 1.00 91.88 85 TRP A CA 1
ATOM 723 C C . TRP A 1 85 ? 4.114 -14.885 -6.562 1.00 91.88 85 TRP A C 1
ATOM 725 O O . TRP A 1 85 ? 3.115 -14.505 -5.952 1.00 91.88 85 TRP A O 1
ATOM 735 N N . ILE A 1 86 ? 4.320 -16.180 -6.846 1.00 91.88 86 ILE A N 1
ATOM 736 C CA . ILE A 1 86 ? 3.390 -17.246 -6.434 1.00 91.88 86 ILE A CA 1
ATOM 737 C C . ILE A 1 86 ? 3.309 -17.306 -4.913 1.00 91.88 86 ILE A C 1
ATOM 739 O O . ILE A 1 86 ? 2.209 -17.317 -4.361 1.00 91.88 86 ILE A O 1
ATOM 743 N N . PHE A 1 87 ? 4.457 -17.314 -4.231 1.00 92.38 87 PHE A N 1
ATOM 744 C CA . PHE A 1 87 ? 4.496 -17.349 -2.772 1.00 92.38 87 PHE A CA 1
ATOM 745 C C . PHE A 1 87 ? 3.782 -16.134 -2.169 1.00 92.38 87 PHE A C 1
ATOM 747 O O . PHE A 1 87 ? 2.882 -16.280 -1.341 1.00 92.38 87 PHE A O 1
ATOM 754 N N . PHE A 1 88 ? 4.129 -14.938 -2.640 1.00 91.88 88 PHE A N 1
ATOM 755 C CA . PHE A 1 88 ? 3.515 -13.692 -2.202 1.00 91.88 88 PHE A CA 1
ATOM 756 C C . PHE A 1 88 ? 1.996 -13.686 -2.440 1.00 91.88 88 PHE A C 1
ATOM 758 O O . PHE A 1 88 ? 1.228 -13.325 -1.546 1.00 91.88 88 PHE A O 1
ATOM 765 N N . SER A 1 89 ? 1.551 -14.131 -3.616 1.00 92.12 89 SER A N 1
ATOM 766 C CA . SER A 1 89 ? 0.134 -14.172 -3.980 1.00 92.12 89 SER A CA 1
ATOM 767 C C . SER A 1 89 ? -0.641 -15.197 -3.157 1.00 92.12 89 SER A C 1
ATOM 769 O O . SER A 1 89 ? -1.749 -14.905 -2.717 1.00 92.12 89 SER A O 1
ATOM 771 N N . ALA A 1 90 ? -0.058 -16.365 -2.877 1.00 93.44 90 ALA A N 1
ATOM 772 C CA . ALA A 1 90 ? -0.681 -17.388 -2.042 1.00 93.44 90 ALA A CA 1
ATOM 773 C C . ALA A 1 90 ? -0.890 -16.898 -0.601 1.00 93.44 90 ALA A C 1
ATOM 775 O O . ALA A 1 90 ? -1.987 -17.033 -0.052 1.00 93.44 90 ALA A O 1
ATOM 776 N N . VAL A 1 91 ? 0.129 -16.276 0.006 1.00 92.19 91 VAL A N 1
ATOM 777 C CA . VAL A 1 91 ? 0.005 -15.748 1.373 1.00 92.19 91 VAL A CA 1
ATOM 778 C C . VAL A 1 91 ? -0.951 -14.553 1.417 1.00 92.19 91 VAL A C 1
ATOM 780 O O . VAL A 1 91 ? -1.813 -14.490 2.293 1.00 92.19 91 VAL A O 1
ATOM 783 N N . THR A 1 92 ? -0.878 -13.641 0.444 1.00 90.31 92 THR A N 1
ATOM 784 C CA . THR A 1 92 ? -1.781 -12.480 0.363 1.00 90.31 92 THR A CA 1
ATOM 785 C C . THR A 1 92 ? -3.232 -12.903 0.134 1.00 90.31 92 THR A C 1
ATOM 787 O O . THR A 1 92 ? -4.135 -12.355 0.769 1.00 90.31 92 THR A O 1
ATOM 790 N N . ALA A 1 93 ? -3.477 -13.931 -0.684 1.00 90.56 93 ALA A N 1
ATOM 791 C CA . ALA A 1 93 ? -4.802 -14.519 -0.857 1.00 90.56 93 ALA A CA 1
ATOM 792 C C . ALA A 1 93 ? -5.304 -15.173 0.437 1.00 90.56 93 ALA A C 1
ATOM 794 O O . ALA A 1 93 ? -6.458 -14.972 0.809 1.00 90.56 93 ALA A O 1
ATOM 795 N N . PHE A 1 94 ? -4.449 -15.894 1.171 1.00 91.25 94 PHE A N 1
ATOM 796 C CA . PHE A 1 94 ? -4.810 -16.480 2.465 1.00 91.25 94 PHE A CA 1
ATOM 797 C C . PHE A 1 94 ? -5.193 -15.412 3.500 1.00 91.25 94 PHE A C 1
ATOM 799 O O . PHE A 1 94 ? -6.216 -15.538 4.179 1.00 91.25 94 PHE A O 1
ATOM 806 N N . VAL A 1 95 ? -4.410 -14.337 3.605 1.00 90.00 95 VAL A N 1
ATOM 807 C CA . VAL A 1 95 ? -4.679 -13.226 4.530 1.00 90.00 95 VAL A CA 1
ATOM 808 C C . VAL A 1 95 ? -5.961 -12.488 4.137 1.00 90.00 95 VAL A C 1
ATOM 810 O O . VAL A 1 95 ? -6.823 -12.274 4.990 1.00 90.00 95 VAL A O 1
ATOM 813 N N . THR A 1 96 ? -6.142 -12.190 2.848 1.00 87.31 96 THR A N 1
ATOM 814 C CA . THR A 1 96 ? -7.361 -11.560 2.308 1.00 87.31 96 THR A CA 1
ATOM 815 C C . THR A 1 96 ? -8.594 -12.446 2.515 1.00 87.31 96 THR A C 1
ATOM 817 O O . THR A 1 96 ? -9.658 -11.968 2.910 1.00 87.31 96 THR A O 1
ATOM 820 N N . PHE A 1 97 ? -8.465 -13.761 2.333 1.00 87.75 97 PHE A N 1
ATOM 821 C CA . PHE A 1 97 ? -9.536 -14.714 2.616 1.00 87.75 97 PHE A CA 1
ATOM 822 C C . PHE A 1 97 ? -9.917 -14.684 4.097 1.00 87.75 97 PHE A C 1
ATOM 824 O O . PHE A 1 97 ? -11.090 -14.574 4.441 1.00 87.75 97 PHE A O 1
ATOM 831 N N . ARG A 1 98 ? -8.936 -14.706 5.005 1.00 84.50 98 ARG A N 1
ATOM 832 C CA . ARG A 1 98 ? -9.201 -14.596 6.447 1.00 84.50 98 ARG A CA 1
ATOM 833 C C . ARG A 1 98 ? -9.862 -13.260 6.807 1.00 84.50 98 ARG A C 1
ATOM 835 O O . ARG A 1 98 ? -10.735 -13.267 7.670 1.00 84.50 98 ARG A O 1
ATOM 842 N N . ALA A 1 99 ? -9.502 -12.163 6.136 1.00 83.56 99 ALA A N 1
ATOM 843 C CA . ALA A 1 99 ? -10.084 -10.833 6.338 1.00 83.56 99 ALA A CA 1
ATOM 844 C C . ALA A 1 99 ? -11.524 -10.689 5.806 1.00 83.56 99 ALA A C 1
ATOM 846 O O . ALA A 1 99 ? -12.294 -9.893 6.335 1.00 83.56 99 ALA A O 1
ATOM 847 N N . THR A 1 100 ? -11.910 -11.456 4.783 1.00 82.50 100 THR A N 1
ATOM 848 C CA . THR A 1 100 ? -13.238 -11.365 4.141 1.00 82.50 100 THR A CA 1
ATOM 849 C C . THR A 1 100 ? -14.276 -12.333 4.724 1.00 82.50 100 THR A C 1
ATOM 851 O O . THR A 1 100 ? -15.472 -12.195 4.460 1.00 82.50 100 THR A O 1
ATOM 854 N N . ARG A 1 101 ? -13.860 -13.304 5.550 1.00 79.81 101 ARG A N 1
ATOM 855 C CA . ARG A 1 101 ? -14.768 -14.271 6.192 1.00 79.81 101 ARG A CA 1
ATOM 856 C C . ARG A 1 101 ? -15.573 -13.627 7.327 1.00 79.81 101 ARG A C 1
ATOM 858 O O . ARG A 1 101 ? -15.033 -12.916 8.171 1.00 79.81 101 ARG A O 1
ATOM 865 N N . LYS A 1 102 ? -16.870 -13.948 7.376 1.00 75.75 102 LYS A N 1
ATOM 866 C CA . LYS A 1 102 ? -17.799 -13.557 8.450 1.00 75.75 102 LYS A CA 1
ATOM 867 C C . LYS A 1 102 ? -18.168 -14.784 9.304 1.00 75.75 102 LYS A C 1
ATOM 869 O O . LYS A 1 102 ? -18.392 -15.843 8.716 1.00 75.75 102 LYS A O 1
ATOM 874 N N . PRO A 1 103 ? -18.283 -14.663 10.642 1.00 73.25 103 PRO A N 1
ATOM 875 C CA . PRO A 1 103 ? -17.944 -13.498 11.470 1.00 73.25 103 PRO A CA 1
ATOM 876 C C . PRO A 1 103 ? -16.422 -13.289 11.592 1.00 73.25 103 PRO A C 1
ATOM 878 O O . PRO A 1 103 ? -15.646 -14.243 11.553 1.00 73.25 103 PRO A O 1
ATOM 881 N N . LEU A 1 104 ? -15.993 -12.033 11.751 1.00 72.50 104 LEU A N 1
ATOM 882 C CA . LEU A 1 104 ? -14.582 -11.694 11.955 1.00 72.50 104 LEU A CA 1
ATOM 883 C C . LEU A 1 104 ? -14.125 -12.147 13.347 1.00 72.50 104 LEU A C 1
ATOM 885 O O . LEU A 1 104 ? -14.619 -11.667 14.365 1.00 72.50 104 LEU A O 1
ATOM 889 N N . VAL A 1 105 ? -13.144 -13.046 13.392 1.00 73.31 105 VAL A N 1
ATOM 890 C CA . VAL A 1 105 ? -12.495 -13.460 14.644 1.00 73.31 105 VAL A CA 1
ATOM 891 C C . VAL A 1 105 ? -11.616 -12.312 15.163 1.00 73.31 105 VAL A C 1
ATOM 893 O O . VAL A 1 105 ? -10.877 -11.704 14.389 1.00 73.31 105 VAL A O 1
ATOM 896 N N . GLN A 1 106 ? -11.635 -12.033 16.473 1.00 71.75 106 GLN A N 1
ATOM 897 C CA . GLN A 1 106 ? -10.891 -10.920 17.103 1.00 71.75 106 GLN A CA 1
ATOM 898 C C . GLN A 1 106 ? -9.370 -10.911 16.832 1.00 71.75 106 GLN A C 1
ATOM 900 O O . GLN A 1 106 ? -8.725 -9.868 16.941 1.00 71.75 106 GLN A O 1
ATOM 905 N N . THR A 1 107 ? -8.768 -12.050 16.485 1.00 80.19 107 THR A N 1
ATOM 906 C CA . THR A 1 107 ? -7.333 -12.162 16.172 1.00 80.19 107 THR A CA 1
ATOM 907 C C . THR A 1 107 ? -7.003 -11.843 14.712 1.00 80.19 107 THR A C 1
ATOM 909 O O . THR A 1 107 ? -5.845 -11.563 14.402 1.00 80.19 107 THR A O 1
ATOM 912 N N . THR A 1 108 ? -7.992 -11.874 13.813 1.00 82.00 108 THR A N 1
ATOM 913 C CA . THR A 1 108 ? -7.799 -11.705 12.367 1.00 82.00 108 THR A CA 1
ATOM 914 C C . THR A 1 108 ? -7.231 -10.331 12.000 1.00 82.00 108 THR A C 1
ATOM 916 O O . THR A 1 108 ? -6.223 -10.317 11.294 1.00 82.00 108 THR A O 1
ATOM 919 N N . PRO A 1 109 ? -7.746 -9.190 12.510 1.00 85.25 109 PRO A N 1
ATOM 920 C CA . PRO A 1 109 ? -7.185 -7.881 12.169 1.00 85.25 109 PRO A CA 1
ATOM 921 C C . PRO A 1 109 ? -5.703 -7.772 12.540 1.00 85.25 109 PRO A C 1
ATOM 923 O O . PRO A 1 109 ? -4.897 -7.298 11.748 1.00 85.25 109 PRO A O 1
ATOM 926 N N . ARG A 1 110 ? -5.303 -8.302 13.706 1.00 85.81 110 ARG A N 1
ATOM 927 C CA . ARG A 1 110 ? -3.899 -8.276 14.151 1.00 85.81 110 ARG A CA 1
ATOM 928 C C . ARG A 1 110 ? -2.971 -9.023 13.190 1.00 85.81 110 ARG A C 1
ATOM 930 O O . ARG A 1 110 ? -1.866 -8.557 12.932 1.00 85.81 110 ARG A O 1
ATOM 937 N N . LEU A 1 111 ? -3.410 -10.173 12.671 1.00 87.31 111 LEU A N 1
ATOM 938 C CA . LEU A 1 111 ? -2.645 -10.954 11.695 1.00 87.31 111 LEU A CA 1
ATOM 939 C C . LEU A 1 111 ? -2.504 -10.196 10.371 1.00 87.31 111 LEU A C 1
ATOM 941 O O . LEU A 1 111 ? -1.400 -10.109 9.841 1.00 87.31 111 LEU A O 1
ATOM 945 N N . VAL A 1 112 ? -3.610 -9.637 9.877 1.00 89.94 112 VAL A N 1
ATOM 946 C CA . VAL A 1 112 ? -3.668 -8.878 8.621 1.00 89.94 112 VAL A CA 1
ATOM 947 C C . VAL A 1 112 ? -2.725 -7.674 8.682 1.00 89.94 112 VAL A C 1
ATOM 949 O O . VAL A 1 112 ? -1.860 -7.534 7.821 1.00 89.94 112 VAL A O 1
ATOM 952 N N . TYR A 1 113 ? -2.802 -6.871 9.748 1.00 88.88 113 TYR A N 1
ATOM 953 C CA . TYR A 1 113 ? -1.905 -5.729 9.941 1.00 88.88 113 TYR A CA 1
ATOM 954 C C . TYR A 1 113 ? -0.438 -6.145 10.069 1.00 88.88 113 TYR A C 1
ATOM 956 O O . TYR A 1 113 ? 0.427 -5.498 9.488 1.00 88.88 113 TYR A O 1
ATOM 964 N N . LYS A 1 114 ? -0.135 -7.230 10.796 1.00 90.19 114 LYS A N 1
ATOM 965 C CA . LYS A 1 114 ? 1.246 -7.712 10.945 1.00 90.19 114 LYS A CA 1
ATOM 966 C C . LYS A 1 114 ? 1.829 -8.202 9.617 1.00 90.19 114 LYS A C 1
ATOM 968 O O . LYS A 1 114 ? 3.010 -7.978 9.374 1.00 90.19 114 LYS A O 1
ATOM 973 N N . TRP A 1 115 ? 1.023 -8.864 8.785 1.00 91.44 115 TRP A N 1
ATOM 974 C CA . TRP A 1 115 ? 1.443 -9.336 7.466 1.00 91.44 115 TRP A CA 1
ATOM 975 C C . TRP A 1 115 ? 1.734 -8.178 6.514 1.00 91.44 115 TRP A C 1
ATOM 977 O O . TRP A 1 115 ? 2.837 -8.111 5.979 1.00 91.44 115 TRP A O 1
ATOM 987 N N . PHE A 1 116 ? 0.789 -7.248 6.353 1.00 90.56 116 PHE A N 1
ATOM 988 C CA . PHE A 1 116 ? 0.996 -6.085 5.490 1.00 90.56 116 PHE A CA 1
ATOM 989 C C . PHE A 1 116 ? 2.191 -5.257 5.978 1.00 90.56 116 PHE A C 1
ATOM 991 O O . PHE A 1 116 ? 3.165 -5.098 5.254 1.00 90.56 116 PHE A O 1
ATOM 998 N N . LEU A 1 117 ? 2.257 -4.925 7.272 1.00 89.31 117 LEU A N 1
ATOM 999 C CA . LEU A 1 117 ? 3.401 -4.193 7.825 1.00 89.31 117 LEU A CA 1
ATOM 1000 C C . LEU A 1 117 ? 4.754 -4.899 7.602 1.00 89.31 117 LEU A C 1
ATOM 1002 O O . LEU A 1 117 ? 5.773 -4.233 7.423 1.00 89.31 117 LEU A O 1
ATOM 1006 N N . LEU A 1 118 ? 4.794 -6.235 7.625 1.00 92.44 118 LEU A N 1
ATOM 1007 C CA . LEU A 1 118 ? 6.010 -6.992 7.324 1.00 92.44 118 LEU A CA 1
ATOM 1008 C C . LEU A 1 118 ? 6.444 -6.789 5.867 1.00 92.44 118 LEU A C 1
ATOM 1010 O O . LEU A 1 118 ? 7.611 -6.475 5.626 1.00 92.44 118 LEU A O 1
ATOM 1014 N N . ILE A 1 119 ? 5.521 -6.947 4.917 1.00 91.38 119 ILE A N 1
ATOM 1015 C CA . ILE A 1 119 ? 5.792 -6.742 3.489 1.00 91.38 119 ILE A CA 1
ATOM 1016 C C . ILE A 1 119 ? 6.181 -5.290 3.210 1.00 91.38 119 ILE A C 1
ATOM 1018 O O . ILE A 1 119 ? 7.141 -5.071 2.469 1.00 91.38 119 ILE A O 1
ATOM 1022 N N . TYR A 1 120 ? 5.542 -4.320 3.865 1.00 91.25 120 TYR A N 1
ATOM 1023 C CA . TYR A 1 120 ? 5.869 -2.903 3.728 1.00 91.25 120 TYR A CA 1
ATOM 1024 C C . TYR A 1 120 ? 7.321 -2.638 4.113 1.00 91.25 120 TYR A C 1
ATOM 1026 O O . TYR A 1 120 ? 8.070 -2.012 3.365 1.00 91.25 120 TYR A O 1
ATOM 1034 N N . LYS A 1 121 ? 7.764 -3.174 5.258 1.00 92.62 121 LYS A N 1
ATOM 1035 C CA . LYS A 1 121 ? 9.147 -3.009 5.728 1.00 92.62 121 LYS A CA 1
ATOM 1036 C C . LYS A 1 121 ? 10.154 -3.668 4.790 1.00 92.62 121 LYS A C 1
ATOM 1038 O O . LYS A 1 121 ? 11.214 -3.091 4.562 1.00 92.62 121 LYS A O 1
ATOM 1043 N N . ILE A 1 122 ? 9.829 -4.846 4.250 1.00 93.56 122 ILE A N 1
ATOM 1044 C CA . ILE A 1 122 ? 10.679 -5.538 3.272 1.00 93.56 122 ILE A CA 1
ATOM 1045 C C . ILE A 1 122 ? 10.769 -4.713 1.986 1.00 93.56 122 ILE A C 1
ATOM 1047 O O . ILE A 1 122 ? 11.869 -4.395 1.552 1.00 93.56 122 ILE A O 1
ATOM 1051 N N . SER A 1 123 ? 9.634 -4.303 1.420 1.00 93.88 123 SER A N 1
ATOM 1052 C CA . SER A 1 123 ? 9.564 -3.531 0.174 1.00 93.88 123 SER A CA 1
ATOM 1053 C C . SER A 1 123 ? 10.277 -2.183 0.300 1.00 93.88 123 SER A C 1
ATOM 1055 O O . SER A 1 123 ? 11.038 -1.798 -0.585 1.00 93.88 123 SER A O 1
ATOM 1057 N N . TYR A 1 124 ? 10.106 -1.505 1.438 1.00 93.19 124 TYR A N 1
ATOM 1058 C CA . TYR A 1 124 ? 10.790 -0.256 1.762 1.00 93.19 124 TYR A CA 1
ATOM 1059 C C . TYR A 1 124 ? 12.309 -0.442 1.882 1.00 93.19 124 TYR A C 1
ATOM 1061 O O . TYR A 1 124 ? 13.072 0.302 1.268 1.00 93.19 124 TYR A O 1
ATOM 1069 N N . ALA A 1 125 ? 12.763 -1.464 2.617 1.00 94.88 125 ALA A N 1
ATOM 1070 C CA . ALA A 1 125 ? 14.187 -1.770 2.745 1.00 94.88 125 ALA A CA 1
ATOM 1071 C C . ALA A 1 125 ? 14.810 -2.139 1.390 1.00 94.88 125 ALA A C 1
ATOM 1073 O O . ALA A 1 125 ? 15.855 -1.607 1.025 1.00 94.88 125 ALA A O 1
ATOM 1074 N N . THR A 1 126 ? 14.144 -2.995 0.615 1.00 93.31 126 THR A N 1
ATOM 1075 C CA . THR A 1 126 ? 14.553 -3.378 -0.740 1.00 93.31 126 THR A CA 1
ATOM 1076 C C . THR A 1 126 ? 14.630 -2.168 -1.675 1.00 93.31 126 THR A C 1
ATOM 1078 O O . THR A 1 126 ? 15.608 -2.038 -2.408 1.00 93.31 126 THR A O 1
ATOM 1081 N N . GLY A 1 127 ? 13.662 -1.249 -1.608 1.00 94.31 127 GLY A N 1
ATOM 1082 C CA . GLY A 1 127 ? 13.672 -0.002 -2.374 1.00 94.31 127 GLY A CA 1
ATOM 1083 C C . GLY A 1 127 ? 14.840 0.916 -2.005 1.00 94.31 127 GLY A C 1
ATOM 1084 O O . GLY A 1 127 ? 15.523 1.418 -2.894 1.00 94.31 127 GLY A O 1
ATOM 1085 N N . ILE A 1 128 ? 15.137 1.080 -0.710 1.00 94.56 128 ILE A N 1
ATOM 1086 C CA . ILE A 1 128 ? 16.308 1.849 -0.258 1.00 94.56 128 ILE A CA 1
ATOM 1087 C C . ILE A 1 128 ? 17.599 1.204 -0.751 1.00 94.56 128 ILE A C 1
ATOM 1089 O O . ILE A 1 128 ? 18.451 1.896 -1.299 1.00 94.56 128 ILE A O 1
ATOM 1093 N N . VAL A 1 129 ? 17.756 -0.111 -0.588 1.00 94.38 129 VAL A N 1
ATOM 1094 C CA . VAL A 1 129 ? 18.962 -0.821 -1.038 1.00 94.38 129 VAL A CA 1
ATOM 1095 C C . VAL A 1 129 ? 19.134 -0.689 -2.553 1.00 94.38 129 VAL A C 1
ATOM 1097 O O . VAL A 1 129 ? 20.239 -0.410 -3.010 1.00 94.38 129 VAL A O 1
ATOM 1100 N N . GLY A 1 130 ? 18.052 -0.811 -3.327 1.00 93.56 130 GLY A N 1
ATOM 1101 C CA . GLY A 1 130 ? 18.072 -0.593 -4.774 1.00 93.56 130 GLY A CA 1
ATOM 1102 C C . GLY A 1 130 ? 18.461 0.838 -5.150 1.00 93.56 130 GLY A C 1
ATOM 1103 O O . GLY A 1 130 ? 19.331 1.037 -5.995 1.00 93.56 130 GLY A O 1
ATOM 1104 N N . TYR A 1 131 ? 17.891 1.839 -4.475 1.00 93.31 131 TYR A N 1
ATOM 1105 C CA . TYR A 1 131 ? 18.238 3.247 -4.684 1.00 93.31 131 TYR A CA 1
ATOM 1106 C C . TYR A 1 131 ? 19.712 3.516 -4.379 1.00 93.31 131 TYR A C 1
ATOM 1108 O O . TYR A 1 131 ? 20.413 4.128 -5.183 1.00 93.31 131 TYR A O 1
ATOM 1116 N 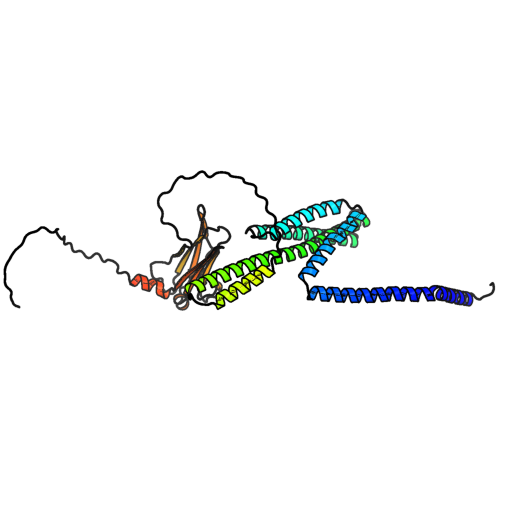N . MET A 1 132 ? 20.200 3.012 -3.244 1.00 92.19 132 MET A N 1
ATOM 1117 C CA . MET A 1 132 ? 21.600 3.139 -2.851 1.00 92.19 132 MET A CA 1
ATOM 1118 C C . MET A 1 132 ? 22.524 2.455 -3.859 1.00 92.19 132 MET A C 1
ATOM 1120 O O . MET A 1 132 ? 23.552 3.029 -4.198 1.00 92.19 132 MET A O 1
ATOM 1124 N N . ALA A 1 133 ? 22.154 1.283 -4.384 1.00 88.06 133 ALA A N 1
ATOM 1125 C CA . ALA A 1 133 ? 22.918 0.591 -5.420 1.00 88.06 133 ALA A CA 1
ATOM 1126 C C . ALA A 1 133 ? 22.999 1.409 -6.721 1.00 88.06 133 ALA A C 1
ATOM 1128 O O . ALA A 1 133 ? 24.091 1.577 -7.263 1.00 88.06 133 ALA A O 1
ATOM 1129 N N . VAL A 1 134 ? 21.880 1.989 -7.174 1.00 90.81 134 VAL A N 1
ATOM 1130 C CA . VAL A 1 134 ? 21.855 2.864 -8.360 1.00 90.81 134 VAL A CA 1
ATOM 1131 C C . VAL A 1 134 ? 22.691 4.126 -8.134 1.00 90.81 134 VAL A C 1
ATOM 1133 O O . VAL A 1 134 ? 23.534 4.465 -8.965 1.00 90.81 134 VAL A O 1
ATOM 1136 N N . MET A 1 135 ? 22.528 4.801 -6.994 1.00 89.88 135 MET A N 1
ATOM 1137 C CA . MET A 1 135 ? 23.337 5.976 -6.653 1.00 89.88 135 MET A CA 1
ATOM 1138 C C . MET A 1 135 ? 24.826 5.630 -6.611 1.00 89.88 135 MET A C 1
ATOM 1140 O O . MET A 1 135 ? 25.648 6.320 -7.208 1.00 89.88 135 MET A O 1
ATOM 1144 N N . PHE A 1 136 ? 25.179 4.513 -5.983 1.00 87.19 136 PHE A N 1
ATOM 1145 C CA . PHE A 1 136 ? 26.549 4.026 -5.899 1.00 87.19 136 PHE A CA 1
ATOM 1146 C C . PHE A 1 136 ? 27.177 3.751 -7.276 1.00 87.19 136 PHE A C 1
ATOM 1148 O O . PHE A 1 136 ? 28.357 4.046 -7.483 1.00 87.19 136 PHE A O 1
ATOM 1155 N N . THR A 1 137 ? 26.399 3.243 -8.240 1.00 86.19 137 THR A N 1
ATOM 1156 C CA . THR A 1 137 ? 26.849 3.113 -9.635 1.00 86.19 137 THR A CA 1
ATOM 1157 C C . THR A 1 137 ? 26.996 4.450 -10.354 1.00 86.19 137 THR A C 1
ATOM 1159 O O . THR A 1 137 ? 27.992 4.641 -11.048 1.00 86.19 137 THR A O 1
ATOM 1162 N N . LEU A 1 138 ? 26.068 5.394 -10.162 1.00 84.50 138 LEU A N 1
ATOM 1163 C CA . LEU A 1 138 ? 26.107 6.707 -10.818 1.00 84.50 138 LEU A CA 1
ATOM 1164 C C . LEU A 1 138 ? 27.288 7.570 -10.350 1.00 84.50 138 LEU A C 1
ATOM 1166 O O . LEU A 1 138 ? 27.872 8.289 -11.155 1.00 84.50 138 LEU A O 1
ATOM 1170 N N . PHE A 1 139 ? 27.692 7.459 -9.081 1.00 86.06 139 PHE A N 1
ATOM 1171 C CA . PHE A 1 139 ? 28.883 8.137 -8.553 1.00 86.06 139 PHE A CA 1
ATOM 1172 C C . PHE A 1 139 ? 30.212 7.488 -8.981 1.00 86.06 139 PHE A C 1
ATOM 1174 O O . PHE A 1 139 ? 31.276 7.955 -8.582 1.00 86.06 139 PHE A O 1
ATOM 1181 N N . GLY A 1 140 ? 30.187 6.397 -9.756 1.00 80.50 140 GLY A N 1
ATOM 1182 C CA . GLY A 1 140 ? 31.396 5.711 -10.227 1.00 80.50 140 GLY A CA 1
ATOM 1183 C C . GLY A 1 140 ? 32.159 4.941 -9.142 1.00 80.50 140 GLY A C 1
ATOM 1184 O O . GLY A 1 140 ? 33.178 4.321 -9.437 1.00 80.50 140 GLY A O 1
ATOM 1185 N N . LEU A 1 141 ? 31.656 4.901 -7.902 1.00 77.62 141 LEU A N 1
ATOM 1186 C CA . LEU A 1 141 ? 32.268 4.166 -6.786 1.00 77.62 141 LEU A CA 1
ATOM 1187 C C . LEU A 1 141 ? 32.303 2.651 -7.035 1.00 77.62 141 LEU A C 1
ATOM 1189 O O . LEU A 1 141 ? 33.147 1.952 -6.486 1.00 77.62 141 LEU A O 1
ATOM 1193 N N . ASN A 1 142 ? 31.438 2.146 -7.915 1.00 73.56 142 ASN A N 1
ATOM 1194 C CA . ASN A 1 142 ? 31.408 0.750 -8.348 1.00 73.56 142 ASN A CA 1
ATOM 1195 C C . ASN A 1 142 ? 32.724 0.292 -9.023 1.00 73.56 142 ASN A C 1
ATOM 1197 O O . ASN A 1 142 ? 33.153 -0.849 -8.840 1.00 73.56 142 ASN A O 1
ATOM 1201 N N . LEU A 1 143 ? 33.428 1.220 -9.689 1.00 70.06 143 LEU A N 1
ATOM 1202 C CA . LEU A 1 143 ? 34.747 0.989 -10.293 1.00 70.06 143 LEU A CA 1
ATOM 1203 C C . LEU A 1 143 ? 35.835 0.747 -9.233 1.00 70.06 143 LEU A C 1
ATOM 1205 O O . LEU A 1 143 ? 36.764 -0.023 -9.477 1.00 70.06 143 LEU A O 1
ATOM 1209 N N . LEU A 1 144 ? 35.696 1.341 -8.038 1.00 74.56 144 LEU A N 1
ATOM 1210 C CA . LEU A 1 144 ? 36.632 1.165 -6.918 1.00 74.56 144 LEU A CA 1
ATOM 1211 C C . LEU A 1 144 ? 36.633 -0.283 -6.398 1.00 74.56 144 LEU A C 1
ATOM 1213 O O . LEU A 1 144 ? 37.659 -0.783 -5.944 1.00 74.56 144 LEU A O 1
ATOM 1217 N N . PHE A 1 145 ? 35.498 -0.974 -6.519 1.00 75.94 145 PHE A N 1
ATOM 1218 C CA . PHE A 1 145 ? 35.328 -2.369 -6.103 1.00 75.94 145 PHE A CA 1
ATOM 1219 C C . PHE A 1 145 ? 35.497 -3.369 -7.258 1.00 75.94 145 PHE A C 1
ATOM 1221 O O . PHE A 1 145 ? 35.240 -4.555 -7.067 1.00 75.94 145 PHE A O 1
ATOM 1228 N N . LYS A 1 146 ? 35.941 -2.919 -8.447 1.00 75.62 146 LYS A N 1
ATOM 1229 C CA . LYS A 1 146 ? 36.054 -3.737 -9.674 1.00 75.62 146 LYS A CA 1
ATOM 1230 C C . LYS A 1 146 ? 34.756 -4.464 -10.056 1.00 75.62 146 LYS A C 1
ATOM 1232 O O . LYS A 1 146 ? 34.799 -5.515 -10.694 1.00 75.62 146 LYS A O 1
ATOM 1237 N N . ILE A 1 147 ? 33.606 -3.919 -9.676 1.00 78.25 147 ILE A N 1
ATOM 1238 C CA . ILE A 1 147 ? 32.314 -4.439 -10.112 1.00 78.25 147 ILE A CA 1
ATOM 1239 C C . ILE A 1 147 ? 31.991 -3.763 -11.446 1.00 78.25 147 ILE A C 1
ATOM 1241 O O . ILE A 1 147 ? 32.309 -2.590 -11.667 1.00 78.25 147 ILE A O 1
ATOM 1245 N N . LYS A 1 148 ? 31.432 -4.527 -12.383 1.00 80.12 148 LYS A N 1
ATOM 1246 C CA . LYS A 1 148 ? 31.033 -3.973 -13.668 1.00 80.12 148 LYS A CA 1
ATOM 1247 C C . LYS A 1 148 ? 29.812 -3.058 -13.478 1.00 80.12 148 LYS A C 1
ATOM 1249 O O . LYS A 1 148 ? 28.827 -3.502 -12.884 1.00 80.12 148 LYS A O 1
ATOM 1254 N N . PRO A 1 149 ? 29.831 -1.818 -14.006 1.00 79.81 149 PRO A N 1
ATOM 1255 C CA . PRO A 1 149 ? 28.711 -0.888 -13.860 1.00 79.81 149 PRO A CA 1
ATOM 1256 C C . PRO A 1 149 ? 27.387 -1.421 -14.425 1.00 79.81 149 PRO A C 1
ATOM 1258 O O . PRO A 1 149 ? 26.341 -1.148 -13.845 1.00 79.81 149 PRO A O 1
ATOM 1261 N N . GLU A 1 150 ? 27.449 -2.202 -15.511 1.00 78.31 150 GLU A N 1
ATOM 1262 C CA . GLU A 1 150 ? 26.303 -2.897 -16.122 1.00 78.31 150 GLU A CA 1
ATOM 1263 C C . GLU A 1 150 ? 25.579 -3.799 -15.109 1.00 78.31 150 GLU A C 1
ATOM 1265 O O . GLU A 1 150 ? 24.415 -3.565 -14.788 1.00 78.31 150 GLU A O 1
ATOM 1270 N N . ASP A 1 151 ? 26.302 -4.743 -14.504 1.00 81.00 151 ASP A N 1
ATOM 1271 C CA . ASP A 1 151 ? 25.738 -5.723 -13.570 1.00 81.00 151 ASP A CA 1
ATOM 1272 C C . ASP A 1 151 ? 25.167 -5.056 -12.308 1.00 81.00 151 ASP A C 1
ATOM 1274 O O . ASP A 1 151 ? 24.140 -5.471 -11.762 1.00 81.00 151 ASP A O 1
ATOM 1278 N N . ALA A 1 152 ? 25.830 -4.004 -11.822 1.00 82.69 152 ALA A N 1
ATOM 1279 C CA . ALA A 1 152 ? 25.402 -3.295 -10.625 1.00 82.69 152 ALA A CA 1
ATOM 1280 C C . ALA A 1 152 ? 24.173 -2.402 -10.860 1.00 82.69 152 ALA A C 1
ATOM 1282 O O . ALA A 1 152 ? 23.313 -2.316 -9.977 1.00 82.69 152 ALA A O 1
ATOM 1283 N N . MET A 1 153 ? 24.056 -1.774 -12.036 1.00 85.38 153 MET A N 1
ATOM 1284 C CA . MET A 1 153 ? 22.846 -1.040 -12.413 1.00 85.38 153 MET A CA 1
ATOM 1285 C C . MET A 1 153 ? 21.666 -1.990 -12.602 1.00 85.38 153 MET A C 1
ATOM 1287 O O . MET A 1 153 ? 20.599 -1.725 -12.049 1.00 85.38 153 MET A O 1
ATOM 1291 N N . ASP A 1 154 ? 21.856 -3.119 -13.289 1.00 84.94 154 ASP A N 1
ATOM 1292 C CA . ASP A 1 154 ? 20.805 -4.125 -13.479 1.00 84.94 154 ASP A CA 1
ATOM 1293 C C . ASP A 1 154 ? 20.302 -4.675 -12.140 1.00 84.94 154 ASP A C 1
ATOM 1295 O O . ASP A 1 154 ? 19.092 -4.808 -11.921 1.00 84.94 154 ASP A O 1
ATOM 1299 N N . PHE A 1 155 ? 21.215 -4.928 -11.199 1.00 85.69 155 PHE A N 1
ATOM 1300 C CA . PHE A 1 155 ? 20.870 -5.327 -9.838 1.00 85.69 155 PHE A CA 1
ATOM 1301 C C . PHE A 1 155 ? 20.095 -4.232 -9.086 1.00 85.69 155 PHE A C 1
ATOM 1303 O O . PHE A 1 155 ? 19.058 -4.517 -8.479 1.00 85.69 155 PHE A O 1
ATOM 1310 N N . GLY A 1 156 ? 20.555 -2.978 -9.154 1.00 88.25 156 GLY A N 1
ATOM 1311 C CA . GLY A 1 156 ? 19.910 -1.836 -8.502 1.00 88.25 156 GLY A CA 1
ATOM 1312 C C . GLY A 1 156 ? 18.507 -1.545 -9.042 1.00 88.25 156 GLY A C 1
ATOM 1313 O O . GLY A 1 156 ? 17.562 -1.402 -8.265 1.00 88.25 156 GLY A O 1
ATOM 1314 N N . ILE A 1 157 ? 18.344 -1.531 -10.368 1.00 89.56 157 ILE A N 1
ATOM 1315 C CA . ILE A 1 157 ? 17.053 -1.335 -11.042 1.00 89.56 157 ILE A CA 1
ATOM 1316 C C . ILE A 1 157 ? 16.108 -2.497 -10.731 1.00 89.56 157 ILE A C 1
ATOM 1318 O O . ILE A 1 157 ? 14.938 -2.265 -10.428 1.00 89.56 157 ILE A O 1
ATOM 1322 N N . SER A 1 158 ? 16.604 -3.738 -10.731 1.00 88.62 158 SER A N 1
ATOM 1323 C CA . SER A 1 158 ? 15.797 -4.904 -10.361 1.00 88.62 158 SER A CA 1
ATOM 1324 C C . SER A 1 158 ? 15.268 -4.792 -8.929 1.00 88.62 158 SER A C 1
ATOM 1326 O O . SER A 1 158 ? 14.077 -4.994 -8.697 1.00 88.62 158 SER A O 1
ATOM 1328 N N . LEU A 1 159 ? 16.119 -4.430 -7.961 1.00 90.94 159 LEU A N 1
ATOM 1329 C CA . LEU A 1 159 ? 15.713 -4.204 -6.567 1.00 90.94 159 LEU A CA 1
ATOM 1330 C C . LEU A 1 159 ? 14.680 -3.080 -6.438 1.00 90.94 159 LEU A C 1
ATOM 1332 O O . LEU A 1 159 ? 13.686 -3.252 -5.734 1.00 90.94 159 LEU A O 1
ATOM 1336 N N . LEU A 1 160 ? 14.877 -1.958 -7.135 1.00 92.56 160 LEU A N 1
ATOM 1337 C CA . LEU A 1 160 ? 13.905 -0.862 -7.165 1.00 92.56 160 LEU A CA 1
ATOM 1338 C C . LEU A 1 160 ? 12.561 -1.320 -7.726 1.00 92.56 160 LEU A C 1
ATOM 1340 O O . LEU A 1 160 ? 11.524 -1.029 -7.133 1.00 92.56 160 LEU A O 1
ATOM 1344 N N . PHE A 1 161 ? 12.574 -2.075 -8.824 1.00 90.31 161 PHE A N 1
ATOM 1345 C CA . PHE A 1 161 ? 11.367 -2.646 -9.405 1.00 90.31 161 PHE A CA 1
ATOM 1346 C C . PHE A 1 161 ? 10.649 -3.558 -8.407 1.00 90.31 161 PHE A C 1
ATOM 1348 O O . PHE A 1 161 ? 9.453 -3.386 -8.194 1.00 90.31 161 PHE A O 1
ATOM 1355 N N . TYR A 1 162 ? 11.364 -4.466 -7.733 1.00 89.62 162 TYR A N 1
ATOM 1356 C CA . TYR A 1 162 ? 10.778 -5.335 -6.708 1.00 89.62 162 TYR A CA 1
ATOM 1357 C C . TYR A 1 162 ? 10.180 -4.546 -5.537 1.00 89.62 162 TYR A C 1
ATOM 1359 O O . TYR A 1 162 ? 9.050 -4.822 -5.136 1.00 89.62 162 TYR A O 1
ATOM 1367 N N . GLY A 1 163 ? 10.913 -3.566 -5.002 1.00 92.12 163 GLY A N 1
ATOM 1368 C CA . GLY A 1 163 ? 10.458 -2.752 -3.874 1.00 92.12 163 GLY A CA 1
ATOM 1369 C C . GLY A 1 163 ? 9.232 -1.904 -4.216 1.00 92.12 163 GLY A C 1
ATOM 1370 O O . GLY A 1 163 ? 8.268 -1.874 -3.454 1.00 92.12 163 GLY A O 1
ATOM 1371 N N . LEU A 1 164 ? 9.230 -1.260 -5.386 1.00 91.81 164 LEU A N 1
ATOM 1372 C CA . LEU A 1 164 ? 8.104 -0.441 -5.838 1.00 91.81 164 LEU A CA 1
ATOM 1373 C C . LEU A 1 164 ? 6.893 -1.297 -6.212 1.00 91.81 164 LEU A C 1
ATOM 1375 O O . LEU A 1 164 ? 5.781 -0.985 -5.797 1.00 91.81 164 LEU A O 1
ATOM 1379 N N . TYR A 1 165 ? 7.093 -2.390 -6.950 1.00 91.88 165 TYR A N 1
ATOM 1380 C CA . TYR A 1 165 ? 6.004 -3.264 -7.378 1.00 91.88 165 TYR A CA 1
ATOM 1381 C C . TYR A 1 165 ? 5.256 -3.863 -6.184 1.00 91.88 165 TYR A C 1
ATOM 1383 O O . TYR A 1 165 ? 4.044 -3.678 -6.063 1.00 91.88 165 TYR A O 1
ATOM 1391 N N . TYR A 1 166 ? 5.973 -4.534 -5.276 1.00 91.50 166 TYR A N 1
ATOM 1392 C CA . TYR A 1 166 ? 5.342 -5.146 -4.110 1.00 91.50 166 TYR A CA 1
ATOM 1393 C C . TYR A 1 166 ? 4.830 -4.100 -3.114 1.00 91.50 166 TYR A C 1
ATOM 1395 O O . TYR A 1 166 ? 3.770 -4.317 -2.539 1.00 91.50 166 TYR A O 1
ATOM 1403 N N . GLY A 1 167 ? 5.500 -2.951 -2.966 1.00 91.81 167 GLY A N 1
ATOM 1404 C CA . GLY A 1 167 ? 5.047 -1.878 -2.075 1.00 91.81 167 GLY A CA 1
ATOM 1405 C C . GLY A 1 167 ? 3.749 -1.202 -2.532 1.00 91.81 167 GLY A C 1
ATOM 1406 O O . GLY A 1 167 ? 2.840 -0.999 -1.728 1.00 91.81 167 GLY A O 1
ATOM 1407 N N . VAL A 1 168 ? 3.620 -0.875 -3.824 1.00 90.88 168 VAL A N 1
ATOM 1408 C CA . VAL A 1 168 ? 2.382 -0.279 -4.363 1.00 90.88 168 VAL A CA 1
ATOM 1409 C C . VAL A 1 168 ? 1.243 -1.291 -4.311 1.00 90.88 168 VAL A C 1
ATOM 1411 O O . VAL A 1 168 ? 0.142 -0.951 -3.879 1.00 90.88 168 VAL A O 1
ATOM 1414 N N . LEU A 1 169 ? 1.520 -2.538 -4.695 1.00 90.81 169 LEU A N 1
ATOM 1415 C CA . LEU A 1 169 ? 0.535 -3.608 -4.684 1.00 90.81 169 LEU A CA 1
ATOM 1416 C C . LEU A 1 169 ? 0.025 -3.914 -3.278 1.00 90.81 169 LEU A C 1
ATOM 1418 O O . LEU A 1 169 ? -1.182 -3.998 -3.066 1.00 90.81 169 LEU A O 1
ATOM 1422 N N . GLU A 1 170 ? 0.920 -4.034 -2.306 1.00 90.00 170 GLU A N 1
ATOM 1423 C CA . GLU A 1 170 ? 0.552 -4.268 -0.915 1.00 90.00 170 GLU A CA 1
ATOM 1424 C C . GLU A 1 170 ? -0.296 -3.126 -0.343 1.00 90.00 170 GLU A C 1
ATOM 1426 O O . GLU A 1 170 ? -1.314 -3.401 0.291 1.00 90.00 170 GLU A O 1
ATOM 1431 N N . ARG A 1 171 ? 0.064 -1.862 -0.610 1.00 89.38 171 ARG A N 1
ATOM 1432 C CA . ARG A 1 171 ? -0.718 -0.695 -0.172 1.00 89.38 171 ARG A CA 1
ATOM 1433 C C . ARG A 1 171 ? -2.177 -0.790 -0.631 1.00 89.38 171 ARG A C 1
ATOM 1435 O O . ARG A 1 171 ? -3.077 -0.601 0.185 1.00 89.38 171 ARG A O 1
ATOM 1442 N N . ASP A 1 172 ? -2.411 -1.121 -1.902 1.00 89.00 172 ASP A N 1
ATOM 1443 C CA . ASP A 1 172 ? -3.769 -1.236 -2.449 1.00 89.00 172 ASP A CA 1
ATOM 1444 C C . ASP A 1 172 ? -4.528 -2.455 -1.874 1.00 89.00 172 ASP A C 1
ATOM 1446 O O . ASP A 1 172 ? -5.725 -2.367 -1.585 1.00 89.00 172 ASP A O 1
ATOM 1450 N N . PHE A 1 173 ? -3.846 -3.584 -1.629 1.00 88.75 173 PHE A N 1
ATOM 1451 C CA . PHE A 1 173 ? -4.445 -4.737 -0.938 1.00 88.75 173 PHE A CA 1
ATOM 1452 C C . PHE A 1 173 ? -4.800 -4.427 0.524 1.00 88.75 173 PHE A C 1
ATOM 1454 O O . PHE A 1 173 ? -5.840 -4.880 1.014 1.00 88.75 173 PHE A O 1
ATOM 1461 N N . ALA A 1 174 ? -3.957 -3.668 1.225 1.00 89.25 174 ALA A N 1
ATOM 1462 C CA . ALA A 1 174 ? -4.173 -3.284 2.613 1.00 89.25 174 ALA A CA 1
ATOM 1463 C C . ALA A 1 174 ? -5.380 -2.346 2.759 1.00 89.25 174 ALA A C 1
ATOM 1465 O O . ALA A 1 174 ? -6.214 -2.577 3.636 1.00 89.25 174 ALA A O 1
ATOM 1466 N N . GLU A 1 175 ? -5.516 -1.350 1.876 1.00 85.88 175 GLU A N 1
ATOM 1467 C CA . GLU A 1 175 ? -6.677 -0.448 1.813 1.00 85.88 175 GLU A CA 1
ATOM 1468 C C . GLU A 1 175 ? -7.973 -1.237 1.576 1.00 85.88 175 GLU A C 1
ATOM 1470 O O . GLU A 1 175 ? -8.933 -1.128 2.339 1.00 85.88 175 GLU A O 1
ATOM 1475 N N . MET A 1 176 ? -7.959 -2.147 0.599 1.00 85.38 176 MET A N 1
ATOM 1476 C CA . MET A 1 176 ? -9.098 -3.013 0.306 1.00 85.38 176 MET A CA 1
ATOM 1477 C C . MET A 1 176 ? -9.481 -3.910 1.493 1.00 85.38 176 MET A C 1
ATOM 1479 O O . MET A 1 176 ? -10.659 -4.033 1.834 1.00 85.38 176 MET A O 1
ATOM 1483 N N . CYS A 1 177 ? -8.502 -4.541 2.146 1.00 86.19 177 CYS A N 1
ATOM 1484 C CA . CYS A 1 177 ? -8.754 -5.367 3.326 1.00 86.19 177 CYS A CA 1
ATOM 1485 C C . CYS A 1 177 ? -9.289 -4.536 4.500 1.00 86.19 177 CYS A C 1
ATOM 1487 O O . CYS A 1 177 ? -10.178 -5.002 5.218 1.00 86.19 177 CYS A O 1
ATOM 1489 N N . ALA A 1 178 ? -8.777 -3.319 4.696 1.00 85.94 178 ALA A N 1
ATOM 1490 C CA . ALA A 1 178 ? -9.250 -2.404 5.728 1.00 85.94 178 ALA A CA 1
ATOM 1491 C C . ALA A 1 178 ? -10.722 -2.023 5.506 1.00 85.94 178 ALA A C 1
ATOM 1493 O O . ALA A 1 178 ? -11.511 -2.127 6.445 1.00 85.94 178 ALA A O 1
ATOM 1494 N N . ASP A 1 179 ? -11.121 -1.708 4.272 1.00 83.81 179 ASP A N 1
ATOM 1495 C CA . ASP A 1 179 ? -12.512 -1.399 3.919 1.00 83.81 179 ASP A CA 1
ATOM 1496 C C . ASP A 1 179 ? -13.469 -2.577 4.181 1.00 83.81 179 ASP A C 1
ATOM 1498 O O . ASP A 1 179 ? -14.578 -2.409 4.713 1.00 83.81 179 ASP A O 1
ATOM 1502 N N . TYR A 1 180 ? -13.050 -3.804 3.856 1.00 80.69 180 TYR A N 1
ATOM 1503 C CA . TYR A 1 180 ? -13.844 -5.007 4.136 1.00 80.69 180 TYR A CA 1
ATOM 1504 C C . TYR A 1 180 ? -13.988 -5.285 5.638 1.00 80.69 180 TYR A C 1
ATOM 1506 O O . TYR A 1 180 ? -15.079 -5.637 6.107 1.00 80.69 180 TYR A O 1
ATOM 1514 N N . MET A 1 181 ? -12.915 -5.101 6.411 1.00 84.00 181 MET A N 1
ATOM 1515 C CA . MET A 1 181 ? -12.963 -5.258 7.865 1.00 84.00 181 MET A CA 1
ATOM 1516 C C . MET A 1 181 ? -13.829 -4.168 8.512 1.00 84.00 181 MET A C 1
ATOM 1518 O O . MET A 1 181 ? -14.688 -4.482 9.339 1.00 84.00 181 MET A O 1
ATOM 1522 N N . ALA A 1 182 ? -13.672 -2.911 8.091 1.00 81.50 182 ALA A N 1
ATOM 1523 C CA . ALA A 1 182 ? -14.431 -1.771 8.598 1.00 81.50 182 ALA A CA 1
ATOM 1524 C C . ALA A 1 182 ? -15.936 -1.907 8.321 1.00 81.50 182 ALA A C 1
ATOM 1526 O O . ALA A 1 182 ? -16.747 -1.725 9.227 1.00 81.50 182 ALA A O 1
ATOM 1527 N N . SER A 1 183 ? -16.329 -2.306 7.108 1.00 79.00 183 SER A N 1
ATOM 1528 C CA . SER A 1 183 ? -17.745 -2.512 6.759 1.00 79.00 183 SER A CA 1
ATOM 1529 C C . SER A 1 183 ? -18.397 -3.655 7.545 1.00 79.00 183 SER A C 1
ATOM 1531 O O . SER A 1 183 ? -19.568 -3.566 7.922 1.00 79.00 183 SER A O 1
ATOM 1533 N N . THR A 1 184 ? -17.647 -4.713 7.856 1.00 72.06 184 THR A N 1
ATOM 1534 C CA . THR A 1 184 ? -18.155 -5.842 8.649 1.00 72.06 184 THR A CA 1
ATOM 1535 C C . THR A 1 184 ? -18.308 -5.476 10.127 1.00 72.06 184 THR A C 1
ATOM 1537 O O . THR A 1 184 ? -19.331 -5.807 10.728 1.00 72.06 184 THR A O 1
ATOM 1540 N N . ILE A 1 185 ? -17.344 -4.750 10.705 1.00 71.94 185 ILE A N 1
ATOM 1541 C CA . ILE A 1 185 ? -17.431 -4.239 12.084 1.00 71.94 185 ILE A CA 1
ATOM 1542 C C . ILE A 1 185 ? -18.555 -3.202 12.199 1.00 71.94 185 ILE A C 1
ATOM 1544 O O . ILE A 1 185 ? -19.374 -3.291 13.111 1.00 71.94 185 ILE A O 1
ATOM 1548 N N . GLY A 1 186 ? -18.652 -2.275 11.241 1.00 66.25 186 GLY A N 1
ATOM 1549 C CA . GLY A 1 186 ? -19.693 -1.248 11.201 1.00 66.25 186 GLY A CA 1
ATOM 1550 C C . GLY A 1 186 ? -21.102 -1.831 11.085 1.00 66.25 186 GLY A C 1
ATOM 1551 O O . GLY A 1 186 ? -21.995 -1.409 11.811 1.00 66.25 186 GLY A O 1
ATOM 1552 N N . THR A 1 187 ? -21.295 -2.862 10.252 1.00 63.84 187 THR A N 1
ATOM 1553 C CA . THR A 1 187 ? -22.589 -3.566 10.162 1.00 63.84 187 THR A CA 1
ATOM 1554 C C . THR A 1 187 ? -22.935 -4.250 11.483 1.00 63.84 187 THR A C 1
ATOM 1556 O O . THR A 1 187 ? -24.085 -4.210 11.898 1.00 63.84 187 THR A O 1
ATOM 1559 N N . CYS A 1 188 ? -21.953 -4.844 12.169 1.00 60.47 188 CYS A N 1
ATOM 1560 C CA . CYS A 1 188 ? -22.161 -5.499 13.461 1.00 60.47 188 CYS A CA 1
ATOM 1561 C C . CYS A 1 188 ? -22.543 -4.490 14.558 1.00 60.47 188 CYS A C 1
ATOM 1563 O O . CYS A 1 188 ? -23.498 -4.721 15.291 1.00 60.47 188 CYS A O 1
ATOM 1565 N N . LEU A 1 189 ? -21.857 -3.342 14.623 1.00 63.75 189 LEU A N 1
ATOM 1566 C CA . LEU A 1 189 ? -22.163 -2.254 15.561 1.00 63.75 189 LEU A CA 1
ATOM 1567 C C . LEU A 1 189 ? -23.549 -1.651 15.310 1.00 63.75 189 LEU A C 1
ATOM 1569 O O . LEU A 1 189 ? -24.315 -1.488 16.254 1.00 63.75 189 LEU A O 1
ATOM 1573 N N . LEU A 1 190 ? -23.906 -1.395 14.046 1.00 62.91 190 LEU A N 1
ATOM 1574 C CA . LEU A 1 190 ? -25.253 -0.954 13.671 1.00 62.91 190 LEU A CA 1
ATOM 1575 C C . LEU A 1 190 ? -26.311 -1.995 14.046 1.00 62.91 190 LEU A C 1
ATOM 1577 O O . LEU A 1 190 ? -27.345 -1.628 14.591 1.00 62.91 190 LEU A O 1
ATOM 1581 N N . LEU A 1 191 ? -26.055 -3.287 13.817 1.00 62.75 191 LEU A N 1
ATOM 1582 C CA . LEU A 1 191 ? -26.984 -4.351 14.203 1.00 62.75 191 LEU A CA 1
ATOM 1583 C C . LEU A 1 191 ? -27.168 -4.409 15.722 1.00 62.75 191 LEU A C 1
ATOM 1585 O O . LEU A 1 191 ? -28.293 -4.537 16.190 1.00 62.75 191 LEU A O 1
ATOM 1589 N N . ILE A 1 192 ? -26.085 -4.284 16.493 1.00 65.81 192 ILE A N 1
ATOM 1590 C CA . ILE A 1 192 ? -26.129 -4.257 17.960 1.00 65.81 192 ILE A CA 1
ATOM 1591 C C . ILE A 1 192 ? -26.895 -3.023 18.437 1.00 65.81 192 ILE A C 1
ATOM 1593 O O . ILE A 1 192 ? -27.773 -3.153 19.282 1.00 65.81 192 ILE A O 1
ATOM 1597 N N . GLN A 1 193 ? -26.643 -1.848 17.859 1.00 62.16 193 GLN A N 1
ATOM 1598 C CA . GLN A 1 193 ? -27.336 -0.617 18.228 1.00 62.16 193 GLN A CA 1
ATOM 1599 C C . GLN A 1 193 ? -28.824 -0.663 17.864 1.00 62.16 193 GLN A C 1
ATOM 1601 O O . GLN A 1 193 ? -29.649 -0.227 18.666 1.00 62.16 193 GLN A O 1
ATOM 1606 N N . VAL A 1 194 ? -29.186 -1.258 16.721 1.00 64.69 194 VAL A N 1
ATOM 1607 C CA . VAL A 1 194 ? -30.580 -1.529 16.331 1.00 64.69 194 VAL A CA 1
ATOM 1608 C C . VAL A 1 194 ? -31.219 -2.551 17.271 1.00 64.69 194 VAL A C 1
ATOM 1610 O O . VAL A 1 194 ? -32.324 -2.328 17.738 1.00 64.69 194 VAL A O 1
ATOM 1613 N N . ILE A 1 195 ? -30.539 -3.640 17.631 1.00 66.75 195 ILE A N 1
ATOM 1614 C CA . ILE A 1 195 ? -31.061 -4.621 18.596 1.00 66.75 195 ILE A CA 1
ATOM 1615 C C . ILE A 1 195 ? -31.246 -3.980 19.977 1.00 66.75 195 ILE A C 1
ATOM 1617 O O . ILE A 1 195 ? -32.254 -4.233 20.630 1.00 66.75 195 ILE A O 1
ATOM 1621 N N . MET A 1 196 ? -30.320 -3.127 20.420 1.00 62.16 196 MET A N 1
ATOM 1622 C CA . MET A 1 196 ? -30.423 -2.411 21.694 1.00 62.16 196 MET A CA 1
ATOM 1623 C C . MET A 1 196 ? -31.557 -1.380 21.679 1.00 62.16 196 MET A C 1
ATOM 1625 O O . MET A 1 196 ? -32.316 -1.313 22.641 1.00 62.16 196 MET A O 1
ATOM 1629 N N . THR A 1 197 ? -31.736 -0.635 20.583 1.00 61.47 197 THR A N 1
ATOM 1630 C CA . THR A 1 197 ? -32.865 0.304 20.435 1.00 61.47 197 THR A CA 1
ATOM 1631 C C . THR A 1 197 ? -34.204 -0.416 20.293 1.00 61.47 197 THR A C 1
ATOM 1633 O O . THR A 1 197 ? -35.173 0.006 20.914 1.00 61.47 197 THR A O 1
ATOM 1636 N N . MET A 1 198 ? -34.263 -1.542 19.578 1.00 51.34 198 MET A N 1
ATOM 1637 C CA . MET A 1 198 ? -35.462 -2.385 19.476 1.00 51.34 198 MET A CA 1
ATOM 1638 C C . MET A 1 198 ? -35.806 -3.047 20.815 1.00 51.34 198 MET A C 1
ATOM 1640 O O . MET A 1 198 ? -36.975 -3.118 21.178 1.00 51.34 198 MET A O 1
ATOM 1644 N N . ARG A 1 199 ? -34.804 -3.487 21.589 1.00 52.41 199 ARG A N 1
ATOM 1645 C CA . ARG A 1 199 ? -34.993 -4.045 22.939 1.00 52.41 199 ARG A CA 1
ATOM 1646 C C . ARG A 1 199 ? -35.471 -2.987 23.934 1.00 52.41 199 ARG A C 1
ATOM 1648 O O . ARG A 1 199 ? -36.304 -3.306 24.773 1.00 52.41 199 ARG A O 1
ATOM 1655 N N . HIS A 1 200 ? -34.984 -1.752 23.818 1.00 48.53 200 HIS A N 1
ATOM 1656 C CA . HIS A 1 200 ? -35.457 -0.615 24.610 1.00 48.53 200 HIS A CA 1
ATOM 1657 C C . HIS A 1 200 ? -36.899 -0.227 24.244 1.00 48.53 200 HIS A C 1
ATOM 1659 O O . HIS A 1 200 ? -37.720 -0.003 25.123 1.00 48.53 200 HIS A O 1
ATOM 1665 N N . TRP A 1 201 ? -37.247 -0.205 22.955 1.00 45.88 201 TRP A N 1
ATOM 1666 C CA . TRP A 1 201 ? -38.610 0.101 22.503 1.00 45.88 201 TRP A CA 1
ATOM 1667 C C . TRP A 1 201 ? -39.630 -1.005 22.815 1.00 45.88 201 TRP A C 1
ATOM 1669 O O . TRP A 1 201 ? -40.780 -0.698 23.116 1.00 45.88 201 TRP A O 1
ATOM 1679 N N . TRP A 1 202 ? -39.218 -2.279 22.816 1.00 44.25 202 TRP A N 1
ATOM 1680 C CA . TRP A 1 202 ? -40.076 -3.411 23.202 1.00 44.25 202 TRP A CA 1
ATOM 1681 C C . TRP A 1 202 ? -40.542 -3.335 24.662 1.00 44.25 202 TRP A C 1
ATOM 1683 O O . TRP A 1 202 ? -41.613 -3.830 25.001 1.00 44.25 202 TRP A O 1
ATOM 1693 N N . THR A 1 203 ? -39.750 -2.714 25.539 1.00 50.66 203 THR A N 1
ATOM 1694 C CA . THR A 1 203 ? -40.110 -2.540 26.952 1.00 50.66 203 THR A CA 1
ATOM 1695 C C . THR A 1 203 ? -41.007 -1.333 27.221 1.00 50.66 203 THR A C 1
ATOM 1697 O O . THR A 1 203 ? -41.513 -1.227 28.334 1.00 50.66 203 THR A O 1
ATOM 1700 N N . THR A 1 204 ? -41.209 -0.434 26.250 1.00 48.75 204 THR A N 1
ATOM 1701 C CA . THR A 1 204 ? -41.843 0.870 26.510 1.00 48.75 204 THR A CA 1
ATOM 1702 C C . THR A 1 204 ? -43.213 1.048 25.852 1.00 48.75 204 THR A C 1
ATOM 1704 O O . THR A 1 204 ? -44.022 1.730 26.460 1.00 48.75 204 THR A O 1
ATOM 1707 N N . ASP A 1 205 ? -43.547 0.392 24.727 1.00 47.69 205 ASP A N 1
ATOM 1708 C CA . ASP A 1 205 ? -44.896 0.506 24.127 1.00 47.69 205 ASP A CA 1
ATOM 1709 C C . ASP A 1 205 ? -45.325 -0.737 23.302 1.00 47.69 205 ASP A C 1
ATOM 1711 O O . ASP A 1 205 ? -44.651 -1.078 22.326 1.00 47.69 205 ASP A O 1
ATOM 1715 N N . PRO A 1 206 ? -46.469 -1.404 23.594 1.00 49.28 206 PRO A N 1
ATOM 1716 C CA . PRO A 1 206 ? -46.861 -2.648 22.920 1.00 49.28 206 PRO A CA 1
ATOM 1717 C C . PRO A 1 206 ? -47.619 -2.482 21.589 1.00 49.28 206 PRO A C 1
ATOM 1719 O O . PRO A 1 206 ? -48.011 -3.491 21.006 1.00 49.28 206 PRO A O 1
ATOM 1722 N N . ASN A 1 207 ? -47.881 -1.263 21.094 1.00 61.25 207 ASN A N 1
ATOM 1723 C CA . ASN A 1 207 ? -48.867 -1.083 20.016 1.00 61.25 207 ASN A CA 1
ATOM 1724 C C . ASN A 1 207 ? -48.483 -0.071 18.920 1.00 61.25 207 ASN A C 1
ATOM 1726 O O . ASN A 1 207 ? -49.239 0.854 18.632 1.00 61.25 207 ASN A O 1
ATOM 1730 N N . SER A 1 208 ? -47.331 -0.247 18.261 1.00 53.06 208 SER A N 1
ATOM 1731 C CA . SER A 1 208 ? -46.943 0.617 17.132 1.00 53.06 208 SER A CA 1
ATOM 1732 C C . SER A 1 208 ? -46.697 -0.166 15.840 1.00 53.06 208 SER A C 1
ATOM 1734 O O . SER A 1 208 ? -45.628 -0.727 15.599 1.00 53.06 208 SER A O 1
ATOM 1736 N N . TRP A 1 209 ? -47.706 -0.171 14.964 1.00 55.00 209 TRP A N 1
ATOM 1737 C CA . TRP A 1 209 ? -47.687 -0.804 13.636 1.00 55.00 209 TRP A CA 1
ATOM 1738 C C . TRP A 1 209 ? -46.626 -0.193 12.698 1.00 55.00 209 TRP A C 1
ATOM 1740 O O . TRP A 1 209 ? -46.165 -0.845 11.760 1.00 55.00 209 TRP A O 1
ATOM 1750 N N . TRP A 1 210 ? -46.164 1.026 12.996 1.00 54.94 210 TRP A N 1
ATOM 1751 C CA . TRP A 1 210 ? -45.051 1.681 12.308 1.00 54.94 210 TRP A CA 1
ATOM 1752 C C . TRP A 1 210 ? -43.723 0.947 12.502 1.00 54.94 210 TRP A C 1
ATOM 1754 O O . TRP A 1 210 ? -42.926 0.897 11.571 1.00 54.94 210 TRP A O 1
ATOM 1764 N N . VAL A 1 211 ? -43.508 0.309 13.658 1.00 58.59 211 VAL A N 1
ATOM 1765 C CA . VAL A 1 211 ? -42.297 -0.481 13.939 1.00 58.59 211 VAL A CA 1
ATOM 1766 C C . VAL A 1 211 ? -42.281 -1.761 13.105 1.00 58.59 211 VAL A C 1
ATOM 1768 O O . VAL A 1 211 ? -41.235 -2.135 12.583 1.00 58.59 211 VAL A O 1
ATOM 1771 N N . LEU A 1 212 ? -43.441 -2.391 12.895 1.00 63.94 212 LEU A N 1
ATOM 1772 C CA . LEU A 1 212 ? -43.585 -3.537 11.991 1.00 63.94 212 LEU A CA 1
ATOM 1773 C C . LEU A 1 212 ? -43.357 -3.138 10.528 1.00 63.94 212 LEU A C 1
ATOM 1775 O O . LEU A 1 212 ? -42.657 -3.848 9.814 1.00 63.94 212 LEU A O 1
ATOM 1779 N N . LEU A 1 213 ? -43.867 -1.984 10.087 1.00 67.94 213 LEU A N 1
ATOM 1780 C CA . LEU A 1 213 ? -43.626 -1.462 8.734 1.00 67.94 213 LEU A CA 1
ATOM 1781 C C . LEU A 1 213 ? -42.152 -1.115 8.489 1.00 67.94 213 LEU A C 1
ATOM 1783 O O . LEU A 1 213 ? -41.626 -1.443 7.423 1.00 67.94 213 LEU A O 1
ATOM 1787 N N . LEU A 1 214 ? -41.477 -0.516 9.476 1.00 65.75 214 LEU A N 1
ATOM 1788 C CA . LEU A 1 214 ? -40.048 -0.198 9.416 1.00 65.75 214 LEU A CA 1
ATOM 1789 C C . LEU A 1 214 ? -39.191 -1.467 9.473 1.00 65.75 214 LEU A C 1
ATOM 1791 O O . LEU A 1 214 ? -38.254 -1.607 8.695 1.00 65.75 214 LEU A O 1
ATOM 1795 N N . TYR A 1 215 ? -39.550 -2.429 10.327 1.00 66.19 215 TYR A N 1
ATOM 1796 C CA . TYR A 1 215 ? -38.901 -3.737 10.402 1.00 66.19 215 TYR A CA 1
ATOM 1797 C C . TYR A 1 215 ? -39.044 -4.505 9.085 1.00 66.19 215 TYR A C 1
ATOM 1799 O O . TYR A 1 215 ? -38.056 -5.009 8.557 1.00 66.19 215 TYR A O 1
ATOM 1807 N N . VAL A 1 216 ? -40.240 -4.530 8.493 1.00 72.56 216 VAL A N 1
ATOM 1808 C CA . VAL A 1 216 ? -40.482 -5.161 7.190 1.00 72.56 216 VAL A CA 1
ATOM 1809 C C . VAL A 1 216 ? -39.720 -4.430 6.080 1.00 72.56 216 VAL A C 1
ATOM 1811 O O . VAL A 1 216 ? -39.083 -5.094 5.269 1.00 72.56 216 VAL A O 1
ATOM 1814 N N . HIS A 1 217 ? -39.676 -3.092 6.073 1.00 66.50 217 HIS A N 1
ATOM 1815 C CA . HIS A 1 217 ? -38.871 -2.329 5.108 1.00 66.50 217 HIS A CA 1
ATOM 1816 C C . HIS A 1 217 ? -37.369 -2.610 5.240 1.00 66.50 217 HIS A C 1
ATOM 1818 O O . HIS A 1 217 ? -36.696 -2.824 4.233 1.00 66.50 217 HIS A O 1
ATOM 1824 N N . VAL A 1 218 ? -36.839 -2.673 6.464 1.00 63.59 218 VAL A N 1
ATOM 1825 C CA . VAL A 1 218 ? -35.421 -2.968 6.719 1.00 63.59 218 VAL A CA 1
ATOM 1826 C C . VAL A 1 218 ? -35.087 -4.421 6.369 1.00 63.59 218 VAL A C 1
ATOM 1828 O O . VAL A 1 218 ? -34.041 -4.679 5.778 1.00 63.59 218 VAL A O 1
ATOM 1831 N N . VAL A 1 219 ? -35.981 -5.374 6.646 1.00 64.75 219 VAL A N 1
ATOM 1832 C CA . VAL A 1 219 ? -35.809 -6.789 6.270 1.00 64.75 219 VAL A CA 1
ATOM 1833 C C . VAL A 1 219 ? -35.911 -6.986 4.753 1.00 64.75 219 VAL A C 1
ATOM 1835 O O . VAL A 1 219 ? -35.158 -7.784 4.195 1.00 64.75 219 VAL A O 1
ATOM 1838 N N . ILE A 1 220 ? -36.777 -6.240 4.059 1.00 61.66 220 ILE A N 1
ATOM 1839 C CA . ILE A 1 220 ? -36.859 -6.235 2.589 1.00 61.66 220 ILE A CA 1
ATOM 1840 C C . ILE A 1 220 ? -35.589 -5.621 1.983 1.00 61.66 220 ILE A C 1
ATOM 1842 O O . ILE A 1 220 ? -35.037 -6.187 1.041 1.00 61.66 220 ILE A O 1
ATOM 1846 N N . LEU A 1 221 ? -35.062 -4.535 2.556 1.00 58.50 221 LEU A N 1
ATOM 1847 C CA . LEU A 1 221 ? -33.813 -3.907 2.110 1.00 58.50 221 LEU A CA 1
ATOM 1848 C C . LEU A 1 221 ? -32.584 -4.804 2.373 1.00 58.50 221 LEU A C 1
ATOM 1850 O O . LEU A 1 221 ? -31.684 -4.898 1.538 1.00 58.50 221 LEU A O 1
ATOM 1854 N N . ALA A 1 222 ? -32.577 -5.533 3.493 1.00 46.34 222 ALA A N 1
ATOM 1855 C CA . ALA A 1 222 ? -31.562 -6.539 3.802 1.00 46.34 222 ALA A CA 1
ATOM 1856 C C . ALA A 1 222 ? -31.659 -7.770 2.880 1.00 46.34 222 ALA A C 1
ATOM 1858 O O . ALA A 1 222 ? -30.634 -8.318 2.480 1.00 46.34 222 ALA A O 1
ATOM 1859 N N . ARG A 1 223 ? -32.869 -8.183 2.475 1.00 42.03 223 ARG A N 1
ATOM 1860 C CA . ARG A 1 223 ? -33.069 -9.257 1.483 1.00 42.03 223 ARG A CA 1
ATOM 1861 C C . ARG A 1 223 ? -32.731 -8.830 0.055 1.00 42.03 223 ARG A C 1
ATOM 1863 O O . ARG A 1 223 ? -32.246 -9.661 -0.705 1.00 42.03 223 ARG A O 1
ATOM 1870 N N . ALA A 1 224 ? -32.898 -7.557 -0.300 1.00 41.59 224 ALA A N 1
ATOM 1871 C CA . ALA A 1 224 ? -32.532 -7.031 -1.619 1.00 41.59 224 ALA A CA 1
ATOM 1872 C C . ALA A 1 224 ? -31.010 -7.024 -1.883 1.00 41.59 224 ALA A C 1
ATOM 1874 O O . ALA A 1 224 ? -30.590 -6.894 -3.030 1.00 41.59 224 ALA A O 1
ATOM 1875 N N . THR A 1 225 ? -30.173 -7.207 -0.851 1.00 42.97 225 THR A N 1
ATOM 1876 C CA . THR A 1 225 ? -28.703 -7.289 -0.979 1.00 42.97 225 THR A CA 1
ATOM 1877 C C . THR A 1 225 ? -28.140 -8.712 -0.884 1.00 42.97 225 THR A C 1
ATOM 1879 O O . THR A 1 225 ? -26.924 -8.891 -0.945 1.00 42.97 225 THR A O 1
ATOM 1882 N N . ALA A 1 226 ? -28.993 -9.738 -0.805 1.00 36.34 226 ALA A N 1
ATOM 1883 C CA . ALA A 1 226 ? -28.573 -11.136 -0.765 1.00 36.34 226 ALA A CA 1
ATOM 1884 C C . ALA A 1 226 ? -29.169 -11.922 -1.945 1.00 36.34 226 ALA A C 1
ATOM 1886 O O . ALA A 1 226 ? -30.267 -12.468 -1.860 1.00 36.34 226 ALA A O 1
ATOM 1887 N N . ALA A 1 227 ? -28.429 -12.001 -3.054 1.00 30.44 227 ALA A N 1
ATOM 1888 C CA . ALA A 1 227 ? -28.692 -12.999 -4.089 1.00 30.44 227 ALA A CA 1
ATOM 1889 C C . ALA A 1 227 ? -28.394 -14.418 -3.543 1.00 30.44 227 ALA A C 1
ATOM 1891 O O . ALA A 1 227 ? -27.433 -14.583 -2.784 1.00 30.44 227 ALA A O 1
ATOM 1892 N N . PRO A 1 228 ? -29.193 -15.444 -3.894 1.00 39.88 228 PRO A N 1
ATOM 1893 C CA . PRO A 1 228 ? -29.128 -16.758 -3.266 1.00 39.88 228 PRO A CA 1
ATOM 1894 C C . PRO A 1 228 ? -28.075 -17.646 -3.935 1.00 39.88 228 PRO A C 1
ATOM 1896 O O . PRO A 1 228 ? -28.026 -17.737 -5.159 1.00 39.88 228 PRO A O 1
ATOM 1899 N N . GLN A 1 229 ? -27.291 -18.376 -3.139 1.00 34.19 229 GLN A N 1
ATOM 1900 C CA . GLN A 1 229 ? -26.687 -19.630 -3.591 1.00 34.19 229 GLN A CA 1
ATOM 1901 C C . GLN A 1 229 ? -26.903 -20.729 -2.550 1.00 34.19 229 GLN A C 1
ATOM 1903 O O . GLN A 1 229 ? -26.350 -20.728 -1.452 1.00 34.19 229 GLN A O 1
ATOM 1908 N N . THR A 1 230 ? -27.773 -21.650 -2.943 1.00 32.03 230 THR A N 1
ATOM 1909 C CA . THR A 1 230 ? -28.016 -22.980 -2.396 1.00 32.03 230 THR A CA 1
ATOM 1910 C C . THR A 1 230 ? -26.800 -23.868 -2.661 1.00 32.03 230 THR A C 1
ATOM 1912 O O . THR A 1 230 ? -26.261 -23.831 -3.763 1.00 32.03 230 THR A O 1
ATOM 1915 N N . THR A 1 231 ? -26.397 -24.702 -1.698 1.00 29.27 231 THR A N 1
ATOM 1916 C CA . THR A 1 231 ? -26.346 -26.179 -1.808 1.00 29.27 231 THR A CA 1
ATOM 1917 C C . THR A 1 231 ? -25.783 -26.748 -0.503 1.00 29.27 231 THR A C 1
ATOM 1919 O O . THR A 1 231 ? -24.738 -26.331 -0.010 1.00 29.27 231 THR A O 1
ATOM 1922 N N . ALA A 1 232 ? -26.530 -27.687 0.071 1.00 27.03 232 ALA A N 1
ATOM 1923 C CA . ALA A 1 232 ? -26.192 -28.442 1.263 1.00 27.03 232 ALA A CA 1
ATOM 1924 C C . ALA A 1 232 ? -25.152 -29.531 0.970 1.00 27.03 232 ALA A C 1
ATOM 1926 O O . ALA A 1 232 ? -25.210 -30.170 -0.079 1.00 27.03 232 ALA A O 1
ATOM 1927 N N . THR A 1 233 ? -24.308 -29.862 1.949 1.00 25.42 233 THR A N 1
ATOM 1928 C CA . THR A 1 233 ? -23.989 -31.271 2.220 1.00 25.42 233 THR A CA 1
ATOM 1929 C C . THR A 1 233 ? -23.640 -31.469 3.692 1.00 25.42 233 THR A C 1
ATOM 1931 O O . THR A 1 233 ? -22.771 -30.811 4.257 1.00 25.42 233 THR A O 1
ATOM 1934 N N . VAL A 1 234 ? -24.400 -32.379 4.290 1.00 25.48 234 VAL A N 1
ATOM 1935 C CA . VAL A 1 234 ? -24.244 -33.011 5.597 1.00 25.48 234 VAL A CA 1
ATOM 1936 C C . VAL A 1 234 ? -22.937 -33.802 5.630 1.00 25.48 234 VAL A C 1
ATOM 1938 O O . VAL A 1 234 ? -22.688 -34.535 4.686 1.00 25.48 234 VAL A O 1
ATOM 1941 N N . PHE A 1 235 ? -22.167 -33.733 6.720 1.00 22.14 235 PHE A N 1
ATOM 1942 C CA . PHE A 1 235 ? -21.557 -34.927 7.312 1.00 22.14 235 PHE A CA 1
ATOM 1943 C C . PHE A 1 235 ? -21.346 -34.744 8.820 1.00 22.14 235 PHE A C 1
ATOM 1945 O O . PHE A 1 235 ? -20.780 -33.771 9.309 1.00 22.14 235 PHE A O 1
ATOM 1952 N N . THR A 1 236 ? -21.896 -35.724 9.521 1.00 24.53 236 THR A N 1
ATOM 1953 C CA . THR A 1 236 ? -21.884 -36.031 10.946 1.00 24.53 236 THR A CA 1
ATOM 1954 C C . THR A 1 236 ? -20.481 -36.313 11.480 1.00 24.53 236 THR A C 1
ATOM 1956 O O . THR A 1 236 ? -19.709 -37.018 10.836 1.00 24.53 236 THR A O 1
ATOM 1959 N N . GLY A 1 237 ? -20.194 -35.866 12.703 1.00 23.20 237 GLY A N 1
ATOM 1960 C CA . GLY A 1 237 ? -18.957 -36.197 13.412 1.00 23.20 237 GLY A CA 1
ATOM 1961 C C . GLY A 1 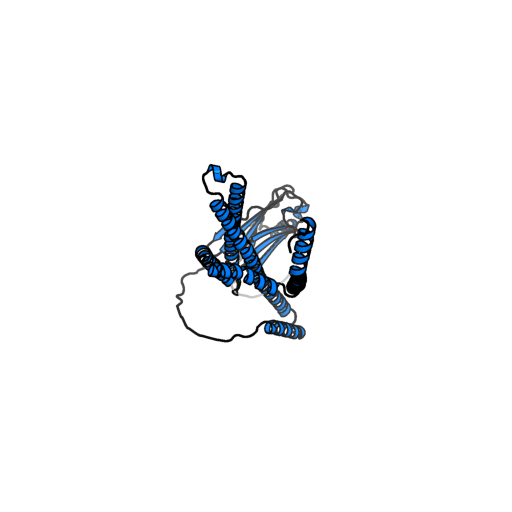237 ? -19.060 -35.907 14.905 1.00 23.20 237 GLY A C 1
ATOM 1962 O O . GLY A 1 237 ? -18.590 -34.882 15.380 1.00 23.20 237 GLY A O 1
ATOM 1963 N N . SER A 1 238 ? -19.721 -36.816 15.617 1.00 25.28 238 SER A N 1
ATOM 1964 C CA . SER A 1 238 ? -19.792 -36.914 17.078 1.00 25.28 238 SER A CA 1
ATOM 1965 C C . SER A 1 238 ? -18.406 -37.077 17.717 1.00 25.28 238 SER A C 1
ATOM 1967 O O . SER A 1 238 ? -17.672 -37.984 17.336 1.00 25.28 238 SER A O 1
ATOM 1969 N N . SER A 1 239 ? -18.101 -36.297 18.758 1.00 22.53 239 SER A N 1
ATOM 1970 C CA . SER A 1 239 ? -17.210 -36.712 19.857 1.00 22.53 239 SER A CA 1
ATOM 1971 C C . SER A 1 239 ? -17.422 -35.771 21.056 1.00 22.53 239 SER A C 1
ATOM 1973 O O . SER A 1 239 ? -16.939 -34.647 21.043 1.00 22.53 239 SER A O 1
ATOM 1975 N N . LYS A 1 240 ? -18.338 -36.099 21.975 1.00 21.61 240 LYS A N 1
ATOM 1976 C CA . LYS A 1 240 ? -18.107 -36.872 23.214 1.00 21.61 240 LYS A CA 1
ATOM 1977 C C . LYS A 1 240 ? -17.716 -35.955 24.382 1.00 21.61 240 LYS A C 1
ATOM 1979 O O . LYS A 1 240 ? -16.546 -35.639 24.571 1.00 21.61 240 LYS A O 1
ATOM 1984 N N . ASP A 1 241 ? -18.729 -35.570 25.155 1.00 26.02 241 ASP A N 1
ATOM 1985 C CA . ASP A 1 241 ? -18.588 -35.076 26.527 1.00 26.02 241 ASP A CA 1
ATOM 1986 C C . ASP A 1 241 ? -17.942 -36.149 27.421 1.00 26.02 241 ASP A C 1
ATOM 1988 O O . ASP A 1 241 ? -18.201 -37.348 27.249 1.00 26.02 241 ASP A O 1
ATOM 1992 N N . PRO A 1 242 ? -17.122 -35.736 28.401 1.00 24.16 242 PRO A N 1
ATOM 1993 C CA . PRO A 1 242 ? -17.312 -36.253 29.755 1.00 24.16 242 PRO A CA 1
ATOM 1994 C C . PRO A 1 242 ? -17.368 -35.137 30.809 1.00 24.16 242 PRO A C 1
ATOM 1996 O O . PRO A 1 242 ? -16.534 -34.234 30.863 1.00 24.16 242 PRO A O 1
ATOM 1999 N N . CYS A 1 243 ? -18.382 -35.256 31.662 1.00 20.97 243 CYS A N 1
ATOM 2000 C CA . CYS A 1 243 ? -18.753 -34.369 32.752 1.00 20.97 243 CYS A CA 1
ATOM 2001 C C . CYS A 1 243 ? -17.761 -34.295 33.931 1.00 20.97 243 CYS A C 1
ATOM 2003 O O . CYS A 1 243 ? -17.012 -35.223 34.217 1.00 20.97 243 CYS A O 1
ATOM 2005 N N . SER A 1 244 ? -17.963 -33.219 34.704 1.00 24.52 244 SER A N 1
ATOM 2006 C CA . SER A 1 244 ? -18.088 -33.187 36.172 1.00 24.52 244 SER A CA 1
ATOM 2007 C C . SER A 1 244 ? -16.923 -33.657 37.045 1.00 24.52 244 SER A C 1
ATOM 2009 O O . SER A 1 244 ? -16.761 -34.848 37.285 1.00 24.52 244 SER A O 1
ATOM 2011 N N . SER A 1 245 ? -16.322 -32.698 37.752 1.00 20.75 245 SER A N 1
ATOM 2012 C CA . SER A 1 245 ? -16.199 -32.796 39.212 1.00 20.75 245 SER A CA 1
ATOM 2013 C C . SER A 1 245 ? -15.801 -31.453 39.832 1.00 20.75 245 SER A C 1
ATOM 2015 O O . SER A 1 245 ? -14.842 -30.828 39.392 1.00 20.75 245 SER A O 1
ATOM 2017 N N . TRP A 1 246 ? -16.517 -31.103 40.901 1.00 21.58 246 TRP A N 1
ATOM 2018 C CA . TRP A 1 246 ? -16.246 -30.093 41.931 1.00 21.58 246 TRP A CA 1
ATOM 2019 C C . TRP A 1 246 ? -16.745 -28.648 41.776 1.00 21.58 246 TRP A C 1
ATOM 2021 O O . TRP A 1 246 ? -16.177 -27.789 41.112 1.00 21.58 246 TRP A O 1
ATOM 2031 N N . SER A 1 247 ? -17.772 -28.362 42.577 1.00 22.08 247 SER A N 1
ATOM 2032 C CA . SER A 1 247 ? -17.864 -27.171 43.433 1.00 22.08 247 SER A CA 1
ATOM 2033 C C . SER A 1 247 ? -17.970 -27.660 44.891 1.00 22.08 247 SER A C 1
ATOM 2035 O O . SER A 1 247 ? -18.379 -28.809 45.092 1.00 22.08 247 SER A O 1
ATOM 2037 N N . PRO A 1 248 ? -17.605 -26.847 45.901 1.00 32.75 248 PRO A N 1
ATOM 2038 C CA . PRO A 1 248 ? -18.635 -25.971 46.469 1.00 32.75 248 PRO A CA 1
ATOM 2039 C C . PRO A 1 248 ? -18.177 -24.563 46.914 1.00 32.75 248 PRO A C 1
ATOM 2041 O O . PRO A 1 248 ? -17.068 -24.352 47.389 1.00 32.75 248 PRO A O 1
ATOM 2044 N N . ALA A 1 249 ? -19.156 -23.653 46.831 1.00 26.56 249 ALA A N 1
ATOM 2045 C CA . ALA A 1 249 ? -19.405 -22.480 47.679 1.00 26.56 249 ALA A CA 1
ATOM 2046 C C . ALA A 1 249 ? -18.485 -21.241 47.575 1.00 26.56 249 ALA A C 1
ATOM 2048 O O . ALA A 1 249 ? -17.592 -21.013 48.382 1.00 26.56 249 ALA A O 1
ATOM 2049 N N . GLY A 1 250 ? -18.849 -20.343 46.654 1.00 28.03 250 GLY A N 1
ATOM 2050 C CA . GLY A 1 250 ? -18.596 -18.900 46.731 1.00 28.03 250 GLY A CA 1
ATOM 2051 C C . GLY A 1 250 ? -19.706 -18.161 45.965 1.00 28.03 250 GLY A C 1
ATOM 2052 O O . GLY A 1 250 ? -20.227 -18.731 45.003 1.00 28.03 250 GLY A O 1
ATOM 2053 N N . PRO A 1 251 ? -20.130 -16.951 46.378 1.00 35.28 251 PRO A N 1
ATOM 2054 C CA . PRO A 1 251 ? -21.291 -16.287 45.791 1.00 35.28 251 PRO A CA 1
ATOM 2055 C C . PRO A 1 251 ? -21.076 -16.064 44.290 1.00 35.28 251 PRO A C 1
ATOM 2057 O O . PRO A 1 251 ? -20.001 -15.648 43.852 1.00 35.28 251 PRO A O 1
ATOM 2060 N N . THR A 1 252 ? -22.103 -16.366 43.497 1.00 31.56 252 THR A N 1
ATOM 2061 C CA . THR A 1 252 ? -22.148 -16.171 42.044 1.00 31.56 252 THR A CA 1
ATOM 2062 C C . THR A 1 252 ? -21.814 -14.721 41.690 1.00 31.56 252 THR A C 1
ATOM 2064 O O . THR A 1 252 ? -22.674 -13.842 41.773 1.00 31.56 252 THR A O 1
ATOM 2067 N N . LYS A 1 253 ? -20.556 -14.467 41.301 1.00 44.69 253 LYS A N 1
ATOM 2068 C CA . LYS A 1 253 ? -20.087 -13.159 40.824 1.00 44.69 253 LYS A CA 1
ATOM 2069 C C . LYS A 1 253 ? -20.886 -12.756 39.585 1.00 44.69 253 LYS A C 1
ATOM 2071 O O . LYS A 1 253 ? -20.695 -13.318 38.505 1.00 44.69 253 LYS A O 1
ATOM 2076 N N . HIS A 1 254 ? -21.779 -11.786 39.757 1.00 50.38 254 HIS A N 1
ATOM 2077 C CA . HIS A 1 254 ? -22.394 -11.069 38.649 1.00 50.38 254 HIS A CA 1
ATOM 2078 C C . HIS A 1 254 ? -21.321 -10.194 37.997 1.00 50.38 254 HIS A C 1
ATOM 2080 O O . HIS A 1 254 ? -20.645 -9.415 38.663 1.00 50.38 254 HIS A O 1
ATOM 2086 N N . TYR A 1 255 ? -21.134 -10.377 36.696 1.00 50.47 255 TYR A N 1
ATOM 2087 C CA . TYR A 1 255 ? -20.274 -9.534 35.874 1.00 50.47 255 TYR A CA 1
ATOM 2088 C C . TYR A 1 255 ? -21.158 -8.507 35.157 1.00 50.47 255 TYR A C 1
ATOM 2090 O O . TYR A 1 255 ? -22.217 -8.913 34.673 1.00 50.47 255 TYR A O 1
ATOM 2098 N N . PRO A 1 256 ? -20.737 -7.235 35.028 1.00 53.09 256 PRO A N 1
ATOM 2099 C CA . PRO A 1 256 ? -19.511 -6.624 35.550 1.00 53.09 256 PRO A CA 1
ATOM 2100 C C . PRO A 1 256 ? -19.655 -6.246 37.029 1.00 53.09 256 PRO A C 1
ATOM 2102 O O . PRO A 1 256 ? -20.637 -5.623 37.415 1.00 53.09 256 PRO A O 1
ATOM 2105 N N . ALA A 1 257 ? -18.643 -6.559 37.836 1.00 64.31 257 ALA A N 1
ATOM 2106 C CA . ALA A 1 257 ? -18.492 -5.984 39.170 1.00 64.31 257 ALA A CA 1
ATOM 2107 C C . ALA A 1 257 ? -17.415 -4.896 39.080 1.00 64.31 257 ALA A C 1
ATOM 2109 O O . ALA A 1 257 ? -16.226 -5.218 39.002 1.00 64.31 257 ALA A O 1
ATOM 2110 N N . VAL A 1 258 ? -17.848 -3.637 38.988 1.00 78.94 258 VAL A N 1
ATOM 2111 C CA . VAL A 1 258 ? -16.994 -2.460 39.188 1.00 78.94 258 VAL A CA 1
ATOM 2112 C C . VAL A 1 258 ? -17.250 -1.979 40.603 1.00 78.94 258 VAL A C 1
ATOM 2114 O O . VAL A 1 258 ? -18.407 -1.788 40.972 1.00 78.94 258 VAL A O 1
ATOM 2117 N N . ASP A 1 259 ? -16.186 -1.804 41.372 1.00 79.75 259 ASP A N 1
ATOM 2118 C CA . ASP A 1 259 ? -16.260 -1.356 42.756 1.00 79.75 259 ASP A CA 1
ATOM 2119 C C . ASP A 1 259 ? -15.176 -0.314 43.031 1.00 79.75 259 ASP A C 1
ATOM 2121 O O . ASP A 1 259 ? -14.075 -0.387 42.473 1.00 79.75 259 ASP A O 1
ATOM 2125 N N . VAL A 1 260 ? -15.490 0.671 43.866 1.00 79.75 260 VAL A N 1
ATOM 2126 C CA . VAL A 1 260 ? -14.596 1.786 44.192 1.00 79.75 260 VAL A CA 1
ATOM 2127 C C . VAL A 1 260 ? -14.387 1.817 45.696 1.00 79.75 260 VAL A C 1
ATOM 2129 O O . VAL A 1 260 ? -15.342 1.879 46.452 1.00 79.75 260 VAL A O 1
ATOM 2132 N N . ILE A 1 261 ? -13.127 1.828 46.117 1.00 81.19 261 ILE A N 1
ATOM 2133 C CA . ILE A 1 261 ? -12.710 1.909 47.515 1.00 81.19 261 ILE A CA 1
ATOM 2134 C C . ILE A 1 261 ? -12.218 3.334 47.790 1.00 81.19 261 ILE A C 1
ATOM 2136 O O . ILE A 1 261 ? -11.436 3.891 47.011 1.00 81.19 261 ILE A O 1
ATOM 2140 N N . TRP A 1 262 ? -12.663 3.914 48.901 1.00 80.00 262 TRP A N 1
ATOM 2141 C CA . TRP A 1 262 ? -12.278 5.233 49.411 1.00 80.00 262 TRP A CA 1
ATOM 2142 C C . TRP A 1 262 ? -11.914 5.121 50.902 1.00 80.00 262 TRP A C 1
ATOM 2144 O O . TRP A 1 262 ? -12.322 4.151 51.536 1.00 80.00 262 TRP A O 1
ATOM 2154 N N . PRO A 1 263 ? -11.145 6.065 51.472 1.00 75.12 263 PRO A N 1
ATOM 2155 C CA . PRO A 1 263 ? -10.807 6.023 52.892 1.00 75.12 263 PRO A CA 1
ATOM 2156 C C . PRO A 1 263 ? -12.028 6.282 53.778 1.00 75.12 263 PRO A C 1
ATOM 2158 O O . PRO A 1 263 ? -12.864 7.130 53.469 1.00 75.12 263 PRO A O 1
ATOM 2161 N N . GLU A 1 264 ? -12.103 5.581 54.905 1.00 68.19 264 GLU A N 1
ATOM 2162 C CA . GLU A 1 264 ? -13.202 5.691 55.864 1.00 68.19 264 GLU A CA 1
ATOM 2163 C C . GLU A 1 264 ? -13.178 7.014 56.656 1.00 68.19 264 GLU A C 1
ATOM 2165 O O . GLU A 1 264 ? -14.227 7.506 57.065 1.00 68.19 264 GLU A O 1
ATOM 2170 N N . GLU A 1 265 ? -12.012 7.643 56.836 1.00 69.81 265 GLU A N 1
ATOM 2171 C CA . GLU A 1 265 ? -11.850 8.887 57.608 1.00 69.81 265 GLU A CA 1
ATOM 2172 C C . GLU A 1 265 ? -11.817 10.141 56.714 1.00 69.81 265 GLU A C 1
ATOM 2174 O O . GLU A 1 265 ? -11.223 10.131 55.633 1.00 69.81 265 GLU A O 1
ATOM 2179 N N . GLU A 1 266 ? -12.471 11.227 57.153 1.00 66.25 266 GLU A N 1
ATOM 2180 C CA . GLU A 1 266 ? -12.580 12.471 56.379 1.00 66.25 266 GLU A CA 1
ATOM 2181 C C . GLU A 1 266 ? -11.213 13.157 56.250 1.00 66.25 266 GLU A C 1
ATOM 2183 O O . GLU A 1 266 ? -10.585 13.543 57.236 1.00 66.25 266 GLU A O 1
ATOM 2188 N N . VAL A 1 267 ? -10.752 13.338 55.011 1.00 76.12 267 VAL A N 1
ATOM 2189 C CA . VAL A 1 267 ? -9.459 13.970 54.723 1.00 76.12 267 VAL A CA 1
ATOM 2190 C C . VAL A 1 267 ? -9.600 15.503 54.759 1.00 76.12 267 VAL A C 1
ATOM 2192 O O . VAL A 1 267 ? -10.485 16.053 54.087 1.00 76.12 267 VAL A O 1
ATOM 2195 N N . PRO A 1 268 ? -8.733 16.233 55.492 1.00 74.25 268 PRO A N 1
ATOM 2196 C CA . PRO A 1 268 ? -8.782 17.692 55.547 1.00 74.25 268 PRO A CA 1
ATOM 2197 C C . PRO A 1 268 ? -8.510 18.331 54.176 1.00 74.25 268 PRO A C 1
ATOM 2199 O O . PRO A 1 268 ? -7.896 17.734 53.289 1.00 74.25 268 PRO A O 1
ATOM 2202 N N . LEU A 1 269 ? -8.949 19.583 54.000 1.00 70.06 269 LEU A N 1
ATOM 2203 C CA . LEU A 1 269 ? -8.559 20.384 52.833 1.00 70.06 269 LEU A CA 1
ATOM 2204 C C . LEU A 1 269 ? -7.027 20.487 52.777 1.00 70.06 269 LEU A C 1
ATOM 2206 O O . LEU A 1 269 ? -6.382 20.646 53.811 1.00 70.06 269 LEU A O 1
ATOM 2210 N N . ASN A 1 270 ? -6.464 20.372 51.575 1.00 76.81 270 ASN A N 1
ATOM 2211 C CA . ASN A 1 270 ? -5.025 20.233 51.304 1.00 76.81 270 ASN A CA 1
ATOM 2212 C C . ASN A 1 270 ? -4.380 18.904 51.748 1.00 76.81 270 ASN A C 1
ATOM 2214 O O . ASN A 1 270 ? -3.167 18.749 51.628 1.00 76.81 270 ASN A O 1
ATOM 2218 N N . GLY A 1 271 ? -5.165 17.936 52.228 1.00 78.62 271 GLY A N 1
ATOM 2219 C CA . GLY A 1 271 ? -4.712 16.562 52.426 1.00 78.62 271 GLY A CA 1
ATOM 2220 C C . GLY A 1 271 ? -4.685 15.763 51.120 1.00 78.62 271 GLY A C 1
ATOM 2221 O O . GLY A 1 271 ? -5.324 16.133 50.130 1.00 78.62 271 GLY A O 1
ATOM 2222 N N . THR A 1 272 ? -3.958 14.645 51.135 1.00 82.69 272 THR A N 1
ATOM 2223 C CA . THR A 1 272 ? -3.902 13.701 50.015 1.00 82.69 272 THR A CA 1
ATOM 2224 C C . THR A 1 272 ? -5.017 12.664 50.139 1.00 82.69 272 THR A C 1
ATOM 2226 O O . THR A 1 272 ? -5.134 11.995 51.162 1.00 82.69 272 THR A O 1
ATOM 2229 N N . LEU A 1 273 ? -5.816 12.498 49.086 1.00 84.88 273 LEU A N 1
ATOM 2230 C CA . LEU A 1 273 ? -6.913 11.530 49.016 1.00 84.88 273 LEU A CA 1
ATOM 2231 C C . LEU A 1 273 ? -6.644 10.514 47.904 1.00 84.88 273 LEU A C 1
ATOM 2233 O O . LEU A 1 273 ? -6.331 10.899 46.781 1.00 84.88 273 LEU A O 1
ATOM 2237 N N . THR A 1 274 ? -6.811 9.220 48.184 1.00 85.81 274 THR A N 1
ATOM 2238 C CA . THR A 1 274 ? -6.666 8.159 47.174 1.00 85.81 274 THR A CA 1
ATOM 2239 C C . THR A 1 274 ? -7.966 7.385 47.013 1.00 85.81 274 THR A C 1
ATOM 2241 O O . THR A 1 274 ? -8.477 6.823 47.976 1.00 85.81 274 THR A O 1
ATOM 2244 N N . LEU A 1 275 ? -8.477 7.325 45.786 1.00 87.88 275 LEU A N 1
ATOM 2245 C CA . LEU A 1 275 ? -9.606 6.484 45.394 1.00 87.88 275 LEU A CA 1
ATOM 2246 C C . LEU A 1 275 ? -9.077 5.297 44.589 1.00 87.88 275 LEU A C 1
ATOM 2248 O O . LEU A 1 275 ? -8.244 5.479 43.704 1.00 87.88 275 LEU A O 1
ATOM 2252 N N . SER A 1 276 ? -9.541 4.079 44.857 1.00 86.94 276 SER A N 1
ATOM 2253 C CA . SER A 1 276 ? -9.107 2.882 44.128 1.00 86.94 276 SER A CA 1
ATOM 2254 C C . SER A 1 276 ? -10.285 2.230 43.431 1.00 86.94 276 SER A C 1
ATOM 2256 O O . SER A 1 276 ? -11.205 1.765 44.089 1.00 86.94 276 SER A O 1
ATOM 2258 N N . CYS A 1 277 ? -10.265 2.177 42.102 1.00 88.44 277 CYS A N 1
ATOM 2259 C CA . CYS A 1 277 ? -11.291 1.468 41.351 1.00 88.44 277 CYS A CA 1
ATOM 2260 C C . CYS A 1 277 ? -10.808 0.071 40.980 1.00 88.44 277 CYS A C 1
ATOM 2262 O O . CYS A 1 277 ? -9.683 -0.091 40.496 1.00 88.44 277 CYS A O 1
ATOM 2264 N N . THR A 1 278 ? -11.669 -0.922 41.175 1.00 87.44 278 THR A N 1
ATOM 2265 C CA . THR A 1 278 ? -11.433 -2.319 40.823 1.00 87.44 278 THR A CA 1
ATOM 2266 C C . THR A 1 278 ? -12.508 -2.812 39.863 1.00 87.44 278 THR A C 1
ATOM 2268 O O . THR A 1 278 ? -13.686 -2.488 39.994 1.00 87.44 278 THR A O 1
ATOM 2271 N N . ALA A 1 279 ? -12.099 -3.591 38.867 1.00 87.69 279 ALA A N 1
ATOM 2272 C CA . ALA A 1 279 ? -13.006 -4.190 37.899 1.00 87.69 279 ALA A CA 1
ATOM 2273 C C . ALA A 1 279 ? -12.535 -5.588 37.503 1.00 87.69 279 ALA A C 1
ATOM 2275 O O . ALA A 1 279 ? -11.335 -5.866 37.444 1.00 87.69 279 ALA A O 1
ATOM 2276 N N . CYS A 1 280 ? -13.480 -6.472 37.190 1.00 83.06 280 CYS A N 1
ATOM 2277 C CA . CYS A 1 280 ? -13.184 -7.834 36.757 1.00 83.06 280 CYS A CA 1
ATOM 2278 C C . CYS A 1 280 ? -13.707 -8.093 35.338 1.00 83.06 280 CYS A C 1
ATOM 2280 O O . CYS A 1 280 ? -14.901 -7.946 35.074 1.00 83.06 280 CYS A O 1
ATOM 2282 N N . SER A 1 281 ? -12.822 -8.532 34.438 1.00 82.50 281 SER A N 1
ATOM 2283 C CA . SER A 1 281 ? -13.159 -8.897 33.057 1.00 82.50 281 SER A CA 1
ATOM 2284 C C . SER A 1 281 ? -12.889 -10.365 32.761 1.00 82.50 281 SER A C 1
ATOM 2286 O O . SER A 1 281 ? -11.962 -10.959 33.305 1.00 82.50 281 SER A O 1
ATOM 2288 N N . ARG A 1 282 ? -13.627 -10.927 31.800 1.00 78.81 282 ARG A N 1
ATOM 2289 C CA . ARG A 1 282 ? -13.282 -12.206 31.152 1.00 78.81 282 ARG A CA 1
ATOM 2290 C C . ARG A 1 282 ? -12.305 -12.030 29.980 1.00 78.81 282 ARG A C 1
ATOM 2292 O O . ARG A 1 282 ? -11.809 -13.018 29.450 1.00 78.81 282 ARG A O 1
ATOM 2299 N N . PHE A 1 283 ? -12.021 -10.789 29.571 1.00 77.88 283 PHE A N 1
ATOM 2300 C CA . PHE A 1 283 ? -11.174 -10.468 28.420 1.00 77.88 283 PHE A CA 1
ATOM 2301 C C . PHE A 1 283 ? -9.822 -9.883 28.862 1.00 77.88 283 PHE A C 1
ATOM 2303 O O . PHE A 1 283 ? -9.720 -8.678 29.082 1.00 77.88 283 PHE A O 1
ATOM 2310 N N . PRO A 1 284 ? -8.743 -10.684 28.933 1.00 71.56 284 PRO A N 1
ATOM 2311 C CA . PRO A 1 284 ? -7.477 -10.262 29.543 1.00 71.56 284 PRO A CA 1
ATOM 2312 C C . PRO A 1 284 ? -6.741 -9.136 28.803 1.00 71.56 284 PRO A C 1
ATOM 2314 O O . PRO A 1 284 ? -5.971 -8.397 29.414 1.00 71.56 284 PRO A O 1
ATOM 2317 N N . TYR A 1 285 ? -6.958 -9.005 27.491 1.00 75.62 285 TYR A N 1
ATOM 2318 C CA . TYR A 1 285 ? -6.190 -8.096 26.629 1.00 75.62 285 TYR A CA 1
ATOM 2319 C C . TYR A 1 285 ? -7.003 -6.953 26.023 1.00 75.62 285 TYR A C 1
ATOM 2321 O O . TYR A 1 285 ? -6.428 -6.110 25.340 1.00 75.62 285 TYR A O 1
ATOM 2329 N N . PHE A 1 286 ? -8.318 -6.936 26.227 1.00 79.25 286 PHE A N 1
ATOM 2330 C CA . PHE A 1 286 ? -9.225 -5.984 25.579 1.00 79.25 286 PHE A CA 1
ATOM 2331 C C . PHE A 1 286 ? -10.085 -5.210 26.584 1.00 79.25 286 PHE A C 1
ATOM 2333 O O . PHE A 1 286 ? -11.092 -4.625 26.204 1.00 79.25 286 PHE A O 1
ATOM 2340 N N . SER A 1 287 ? -9.694 -5.216 27.857 1.00 84.19 287 SER A N 1
ATOM 2341 C CA . SER A 1 287 ? -10.355 -4.472 28.922 1.00 84.19 287 SER A CA 1
ATOM 2342 C C . SER A 1 287 ? -9.550 -3.229 29.305 1.00 84.19 287 SER A C 1
ATOM 2344 O O . SER A 1 287 ? -8.325 -3.311 29.464 1.00 84.19 287 SER A O 1
ATOM 2346 N N . ILE A 1 288 ? -10.225 -2.098 29.493 1.00 88.19 288 ILE A N 1
ATOM 2347 C CA . ILE A 1 288 ? -9.617 -0.823 29.892 1.00 88.19 288 ILE A CA 1
ATOM 2348 C C . ILE A 1 288 ? -10.365 -0.286 31.117 1.00 88.19 288 ILE A C 1
ATOM 2350 O O . ILE A 1 288 ? -11.588 -0.376 31.188 1.00 88.19 288 ILE A O 1
ATOM 2354 N N . LEU A 1 289 ? -9.611 0.254 32.077 1.00 89.81 289 LEU A N 1
ATOM 2355 C CA . LEU A 1 289 ? -10.114 0.900 33.288 1.00 89.81 289 LEU A CA 1
ATOM 2356 C C . LEU A 1 289 ? -9.492 2.294 33.383 1.00 89.81 289 LEU A C 1
ATOM 2358 O O . LEU A 1 289 ? -8.263 2.414 33.313 1.00 89.81 289 LEU A O 1
ATOM 2362 N N . TYR A 1 290 ? -10.318 3.327 33.507 1.00 91.38 290 TYR A N 1
ATOM 2363 C CA . TYR A 1 290 ? -9.864 4.714 33.619 1.00 91.38 290 TYR A CA 1
ATOM 2364 C C . TYR A 1 290 ? -10.855 5.574 34.405 1.00 91.38 290 TYR A C 1
ATOM 2366 O O . TYR A 1 290 ? -12.014 5.202 34.599 1.00 91.38 290 TYR A O 1
ATOM 2374 N N . TRP A 1 291 ? -10.382 6.731 34.850 1.00 91.75 291 TRP A N 1
ATOM 2375 C CA . TRP A 1 291 ? -11.160 7.722 35.577 1.00 91.75 291 TRP A CA 1
ATOM 2376 C C . TRP A 1 291 ? -11.561 8.900 34.685 1.00 91.75 291 TRP A C 1
ATOM 2378 O O . TRP A 1 291 ? -10.832 9.317 33.785 1.00 91.75 291 TRP A O 1
ATOM 2388 N N . LEU A 1 292 ? -12.727 9.465 34.972 1.00 89.38 292 LEU A N 1
ATOM 2389 C CA . LEU A 1 292 ? -13.214 10.732 34.435 1.00 89.38 292 LEU A CA 1
ATOM 2390 C C . LEU A 1 292 ? -13.612 11.634 35.603 1.00 89.38 292 LEU A C 1
ATOM 2392 O O . LEU A 1 292 ? -14.081 11.134 36.624 1.00 89.38 292 LEU A O 1
ATOM 2396 N N . GLY A 1 293 ? -13.480 12.949 35.457 1.00 87.31 293 GLY A N 1
ATOM 2397 C CA . GLY A 1 293 ? -14.062 13.913 36.391 1.00 87.31 293 GLY A CA 1
ATOM 2398 C C . GLY A 1 293 ? -14.941 14.895 35.632 1.00 87.31 293 GLY A C 1
ATOM 2399 O O . GLY A 1 293 ? -14.513 15.482 34.647 1.00 87.31 293 GLY A O 1
ATOM 2400 N N . ASN A 1 294 ? -16.202 15.018 36.041 1.00 87.06 294 ASN A N 1
ATOM 2401 C CA . ASN A 1 294 ? -17.220 15.826 35.362 1.00 87.06 294 ASN A CA 1
ATOM 2402 C C . ASN A 1 294 ? -17.339 15.542 33.844 1.00 87.06 294 ASN A C 1
ATOM 2404 O O . ASN A 1 294 ? -17.604 16.437 33.045 1.00 87.06 294 ASN A O 1
ATOM 2408 N N . GLY A 1 295 ? -17.088 14.291 33.438 1.00 81.19 295 GLY A N 1
ATOM 2409 C CA . GLY A 1 295 ? -17.120 13.856 32.038 1.00 81.19 295 GLY A CA 1
ATOM 2410 C C . GLY A 1 295 ? -15.866 14.168 31.210 1.00 81.19 295 GLY A C 1
ATOM 2411 O O . GLY A 1 295 ? -15.817 13.762 30.051 1.00 81.19 295 GLY A O 1
ATOM 2412 N N . SER A 1 296 ? -14.846 14.828 31.769 1.00 85.88 296 SER A N 1
ATOM 2413 C CA . SER A 1 296 ? -13.555 15.050 31.106 1.00 85.88 296 SER A CA 1
ATOM 2414 C C . SER A 1 296 ? -12.464 14.122 31.646 1.00 85.88 296 SER A C 1
ATOM 2416 O O . SER A 1 296 ? -12.572 13.552 32.737 1.00 85.88 296 SER A O 1
ATOM 2418 N N . PHE A 1 297 ? -11.399 13.941 30.858 1.00 86.44 297 PHE A N 1
ATOM 2419 C CA . PHE A 1 297 ? -10.216 13.219 31.318 1.00 86.44 297 PHE A CA 1
ATOM 2420 C C . PHE A 1 297 ? -9.550 13.970 32.470 1.00 86.44 297 PHE A C 1
ATOM 2422 O O . PHE A 1 297 ? -9.439 15.195 32.446 1.00 86.44 297 PHE A O 1
ATOM 2429 N N . ILE A 1 298 ? -9.048 13.200 33.433 1.00 87.81 298 ILE A N 1
ATOM 2430 C CA . ILE A 1 298 ? -8.366 13.651 34.653 1.00 87.81 298 ILE A CA 1
ATOM 2431 C C . ILE A 1 298 ? -7.285 14.711 34.371 1.00 87.81 298 ILE A C 1
ATOM 2433 O O . ILE A 1 298 ? -7.167 15.686 35.102 1.00 87.81 298 ILE A O 1
ATOM 2437 N N . GLU A 1 299 ? -6.572 14.583 33.255 1.00 83.81 299 GLU A N 1
ATOM 2438 C CA . GLU A 1 299 ? -5.518 15.500 32.791 1.00 83.81 299 GLU A CA 1
ATOM 2439 C C . GLU A 1 299 ? -5.989 16.949 32.567 1.00 83.81 299 GLU A C 1
ATOM 2441 O O . GLU A 1 299 ? -5.190 17.879 32.622 1.00 83.81 299 GLU A O 1
ATOM 2446 N N . HIS A 1 300 ? -7.282 17.146 32.293 1.00 83.50 300 HIS A N 1
ATOM 2447 C CA . HIS A 1 300 ? -7.868 18.443 31.944 1.00 83.50 300 HIS A CA 1
ATOM 2448 C C . HIS A 1 300 ? -8.507 19.155 33.144 1.00 83.50 300 HIS A C 1
ATOM 2450 O O . HIS A 1 300 ? -9.037 20.257 32.992 1.00 83.50 300 HIS A O 1
ATOM 2456 N N . LEU A 1 301 ? -8.514 18.531 34.325 1.00 83.19 301 LEU A N 1
ATOM 2457 C CA . LEU A 1 301 ? -9.112 19.111 35.523 1.00 83.19 301 LEU A CA 1
ATOM 2458 C C . LEU A 1 301 ? -8.113 20.032 36.241 1.00 83.19 301 LEU A C 1
ATOM 2460 O O . LEU A 1 301 ? -6.939 19.688 36.374 1.00 83.19 301 LEU A O 1
ATOM 2464 N N . PRO A 1 302 ? -8.564 21.190 36.751 1.00 76.31 302 PRO A N 1
ATOM 2465 C CA . PRO A 1 302 ? -7.705 22.091 37.506 1.00 76.31 302 PRO A CA 1
ATOM 2466 C C . PRO A 1 302 ? -7.393 21.513 38.897 1.00 76.31 302 PRO A C 1
ATOM 2468 O O . PRO A 1 302 ? -8.299 21.311 39.706 1.00 76.31 302 PRO A O 1
ATOM 2471 N N . GLY A 1 303 ? -6.112 21.282 39.201 1.00 77.69 303 GLY A N 1
ATOM 2472 C CA . GLY A 1 303 ? -5.642 20.855 40.527 1.00 77.69 303 GLY A CA 1
ATOM 2473 C C . GLY A 1 303 ? -4.445 19.900 40.483 1.00 77.69 303 GLY A C 1
ATOM 2474 O O . GLY A 1 303 ? -4.026 19.462 39.414 1.00 77.69 303 GLY A O 1
ATOM 2475 N N . ARG A 1 304 ? -3.884 19.563 41.655 1.00 79.62 304 ARG A N 1
ATOM 2476 C CA . ARG A 1 304 ? -2.840 18.530 41.786 1.00 79.62 304 ARG A CA 1
ATOM 2477 C C . ARG A 1 304 ? -3.472 17.160 41.998 1.00 79.62 304 ARG A C 1
ATOM 2479 O O . ARG A 1 304 ? -3.670 16.708 43.123 1.00 79.62 304 ARG A O 1
ATOM 2486 N N . LEU A 1 305 ? -3.813 16.513 40.893 1.00 85.44 305 LEU A N 1
ATOM 2487 C CA . LEU A 1 305 ? -4.411 15.185 40.870 1.00 85.44 305 LEU A CA 1
ATOM 2488 C C . LEU A 1 305 ? -3.745 14.333 39.785 1.00 85.44 305 LEU A C 1
ATOM 2490 O O . LEU A 1 305 ? -3.339 14.843 38.741 1.00 85.44 305 LEU A O 1
ATOM 2494 N N . ARG A 1 306 ? -3.585 13.038 40.049 1.00 83.38 306 ARG A N 1
ATOM 2495 C CA . ARG A 1 306 ? -2.869 12.102 39.182 1.00 83.38 306 ARG A CA 1
ATOM 2496 C C . ARG A 1 306 ? -3.580 10.766 39.125 1.00 83.38 306 ARG A C 1
ATOM 2498 O O . ARG A 1 306 ? -3.946 10.187 40.147 1.00 83.38 306 ARG A O 1
ATOM 2505 N N . GLU A 1 307 ? -3.720 10.245 37.916 1.00 86.50 307 GLU A N 1
ATOM 2506 C CA . GLU A 1 307 ? -4.165 8.873 37.714 1.00 86.50 307 GLU A CA 1
ATOM 2507 C C . GLU A 1 307 ? -2.964 7.919 37.792 1.00 86.50 307 GLU A C 1
ATOM 2509 O O . GLU A 1 307 ? -1.951 8.112 37.119 1.00 86.50 307 GLU A O 1
ATOM 2514 N N . GLY A 1 308 ? -3.067 6.888 38.626 1.00 80.31 308 GLY A N 1
ATOM 2515 C CA . GLY A 1 308 ? -2.044 5.860 38.781 1.00 80.31 308 GLY A CA 1
ATOM 2516 C C . GLY A 1 308 ? -2.023 4.849 37.631 1.00 80.31 308 GLY A C 1
ATOM 2517 O O . GLY A 1 308 ? -2.941 4.766 36.808 1.00 80.31 308 GLY A O 1
ATOM 2518 N N . HIS A 1 309 ? -0.971 4.027 37.597 1.00 79.44 309 HIS A N 1
ATOM 2519 C CA . HIS A 1 309 ? -0.859 2.921 36.645 1.00 79.44 309 HIS A CA 1
ATOM 2520 C C . HIS A 1 309 ? -1.975 1.886 36.871 1.00 79.44 309 HIS A C 1
ATOM 2522 O O . HIS A 1 309 ? -2.347 1.586 38.006 1.00 79.44 309 HIS A O 1
ATOM 2528 N N . THR A 1 310 ? -2.495 1.300 35.789 1.00 81.25 310 THR A N 1
ATOM 2529 C CA . THR A 1 310 ? -3.467 0.201 35.888 1.00 81.25 310 THR A CA 1
ATOM 2530 C C . THR A 1 310 ? -2.749 -1.102 36.231 1.00 81.25 310 THR A C 1
ATOM 2532 O O . THR A 1 310 ? -2.083 -1.687 35.376 1.00 81.25 310 THR A O 1
ATOM 2535 N N . SER A 1 311 ? -2.891 -1.581 37.463 1.00 80.00 311 SER A N 1
ATOM 2536 C CA . SER A 1 311 ? -2.429 -2.917 37.844 1.00 80.00 311 SER A CA 1
ATOM 2537 C C . SER A 1 311 ? -3.356 -3.976 37.251 1.00 80.00 311 SER A C 1
ATOM 2539 O O . SER A 1 311 ? -4.579 -3.811 37.251 1.00 80.00 311 SER A O 1
ATOM 2541 N N . ARG A 1 312 ? -2.778 -5.049 36.704 1.00 84.50 312 ARG A N 1
ATOM 2542 C CA . ARG A 1 312 ? -3.518 -6.161 36.098 1.00 84.50 312 ARG A CA 1
ATOM 2543 C C . ARG A 1 312 ? -3.070 -7.464 36.733 1.00 84.50 312 ARG A C 1
ATOM 2545 O O . ARG A 1 312 ? -1.929 -7.875 36.544 1.00 84.50 312 ARG A O 1
ATOM 2552 N N . GLU A 1 313 ? -3.979 -8.129 37.430 1.00 81.56 313 GLU A N 1
ATOM 2553 C CA . GLU A 1 313 ? -3.746 -9.447 38.013 1.00 81.56 313 GLU A CA 1
ATOM 2554 C C . GLU A 1 313 ? -4.579 -10.483 37.255 1.00 81.56 313 GLU A C 1
ATOM 2556 O O . GLU A 1 313 ? -5.805 -10.379 37.146 1.00 81.56 313 GLU A O 1
ATOM 2561 N N . HIS A 1 314 ? -3.912 -11.489 36.693 1.00 77.75 314 HIS A N 1
ATOM 2562 C CA . HIS A 1 314 ? -4.595 -12.583 36.017 1.00 77.75 314 HIS A CA 1
ATOM 2563 C C . HIS A 1 314 ? -4.924 -13.685 37.027 1.00 77.75 314 HIS A C 1
ATOM 2565 O O . HIS A 1 314 ? -4.020 -14.304 37.584 1.00 77.75 314 HIS A O 1
ATOM 2571 N N . ARG A 1 315 ? -6.218 -13.944 37.254 1.00 73.38 315 ARG A N 1
ATOM 2572 C CA . ARG A 1 315 ? -6.698 -15.029 38.119 1.00 73.38 315 ARG A CA 1
ATOM 2573 C C . ARG A 1 315 ? -7.578 -15.988 37.331 1.00 73.38 315 ARG A C 1
ATOM 2575 O O . ARG A 1 315 ? -8.730 -15.673 37.017 1.00 73.38 315 ARG A O 1
ATOM 2582 N N . ASN A 1 316 ? -7.050 -17.188 37.095 1.00 73.19 316 ASN A N 1
ATOM 2583 C CA . ASN A 1 316 ? -7.713 -18.306 36.420 1.00 73.19 316 ASN A CA 1
ATOM 2584 C C . ASN A 1 316 ? -8.252 -17.923 35.028 1.00 73.19 316 ASN A C 1
ATOM 2586 O O . ASN A 1 316 ? -7.521 -17.953 34.048 1.00 73.19 316 ASN A O 1
ATOM 2590 N N . THR A 1 317 ? -9.532 -17.557 34.938 1.00 67.00 317 THR A N 1
ATOM 2591 C CA . THR A 1 317 ? -10.254 -17.222 33.695 1.00 67.00 317 THR A CA 1
ATOM 2592 C C . THR A 1 317 ? -10.679 -15.754 33.623 1.00 67.00 317 THR A C 1
ATOM 2594 O O . THR A 1 317 ? -11.368 -15.346 32.688 1.00 67.00 317 THR A O 1
ATOM 2597 N N . SER A 1 318 ? -10.289 -14.953 34.615 1.00 78.19 318 SER A N 1
ATOM 2598 C CA . SER A 1 318 ? -10.667 -13.550 34.743 1.00 78.19 318 SER A CA 1
ATOM 2599 C C . SER A 1 318 ? -9.447 -12.675 35.004 1.00 78.19 318 SER A C 1
ATOM 2601 O O . SER A 1 318 ? -8.488 -13.087 35.656 1.00 78.19 318 SER A O 1
ATOM 2603 N N . THR A 1 319 ? -9.487 -11.451 34.505 1.00 81.31 319 THR A N 1
ATOM 2604 C CA . THR A 1 319 ? -8.466 -10.442 34.765 1.00 81.31 319 THR A CA 1
ATOM 2605 C C . THR A 1 319 ? -9.052 -9.380 35.672 1.00 81.31 319 THR A C 1
ATOM 2607 O O . THR A 1 319 ? -10.109 -8.818 35.381 1.00 81.31 319 THR A O 1
ATOM 2610 N N . TRP A 1 320 ? -8.357 -9.129 36.774 1.00 86.38 320 TRP A N 1
ATOM 2611 C CA . TRP A 1 320 ? -8.658 -8.072 37.726 1.00 86.38 320 TRP A CA 1
ATOM 2612 C C . TRP A 1 320 ? -7.841 -6.848 37.350 1.00 86.38 320 TRP A C 1
ATOM 2614 O O . TRP A 1 320 ? -6.627 -6.933 37.162 1.00 86.38 320 TRP A O 1
ATOM 2624 N N . LEU A 1 321 ? -8.526 -5.726 37.178 1.00 87.25 321 LEU A N 1
ATOM 2625 C CA . LEU A 1 321 ? -7.930 -4.437 36.884 1.00 87.25 321 LEU A CA 1
ATOM 2626 C C . LEU A 1 321 ? -8.123 -3.560 38.109 1.00 87.25 321 LEU A C 1
ATOM 2628 O O . LEU A 1 321 ? -9.233 -3.471 38.628 1.00 87.25 321 LEU A O 1
ATOM 2632 N N . GLN A 1 322 ? -7.054 -2.905 38.541 1.00 89.50 322 GLN A N 1
ATOM 2633 C CA . GLN A 1 322 ? -7.098 -1.922 39.612 1.00 89.50 322 GLN A CA 1
ATOM 2634 C C . GLN A 1 322 ? -6.424 -0.640 39.150 1.00 89.50 322 GLN A C 1
ATOM 2636 O O . GLN A 1 322 ? -5.327 -0.677 38.586 1.00 89.50 322 GLN A O 1
ATOM 2641 N N . ARG A 1 323 ? -7.067 0.500 39.395 1.00 91.12 323 ARG A N 1
ATOM 2642 C CA . ARG A 1 323 ? -6.500 1.807 39.071 1.00 91.12 323 ARG A CA 1
ATOM 2643 C C . ARG A 1 323 ? -6.813 2.825 40.155 1.00 91.12 323 ARG A C 1
ATOM 2645 O O . ARG A 1 323 ? -7.978 3.105 40.440 1.00 91.12 323 ARG A O 1
ATOM 2652 N N . ALA A 1 324 ? -5.755 3.373 40.741 1.00 89.38 324 ALA A N 1
ATOM 2653 C CA . ALA A 1 324 ? -5.851 4.410 41.756 1.00 89.38 324 ALA A CA 1
ATOM 2654 C C . ALA A 1 324 ? -5.941 5.803 41.118 1.00 89.38 324 ALA A C 1
ATOM 2656 O O . ALA A 1 324 ? -5.270 6.077 40.124 1.00 89.38 324 ALA A O 1
ATOM 2657 N N . LEU A 1 325 ? -6.735 6.679 41.717 1.00 89.44 325 LEU A N 1
ATOM 2658 C CA . LEU A 1 325 ? -6.773 8.112 41.469 1.00 89.44 325 LEU A CA 1
ATOM 2659 C C . LEU A 1 325 ? -6.294 8.806 42.744 1.00 89.44 325 LEU A C 1
ATOM 2661 O O . LEU A 1 325 ? -6.910 8.656 43.798 1.00 89.44 325 LEU A O 1
ATOM 2665 N N . VAL A 1 326 ? -5.184 9.533 42.650 1.00 88.44 326 VAL A N 1
ATOM 2666 C CA . VAL A 1 326 ? -4.551 10.218 43.780 1.00 88.44 326 VAL A CA 1
ATOM 2667 C C . VAL A 1 326 ? -4.763 11.717 43.617 1.00 88.44 326 VAL A C 1
ATOM 2669 O O . VAL A 1 326 ? -4.299 12.315 42.650 1.00 88.44 326 VAL A O 1
ATOM 2672 N N . LEU A 1 327 ? -5.462 12.333 44.560 1.00 87.31 327 LEU A N 1
ATOM 2673 C CA . LEU A 1 327 ? -5.559 13.778 44.700 1.00 87.31 327 LEU A CA 1
ATOM 2674 C C . LEU A 1 327 ? -4.479 14.178 45.700 1.00 87.31 327 LEU A C 1
ATOM 2676 O O . LEU A 1 327 ? -4.624 13.908 46.887 1.00 87.31 327 LEU A O 1
ATOM 2680 N N . GLU A 1 328 ? -3.384 14.773 45.231 1.00 84.12 328 GLU A N 1
ATOM 2681 C CA . GLU A 1 328 ? -2.277 15.196 46.099 1.00 84.12 328 GLU A CA 1
ATOM 2682 C C . GLU A 1 328 ? -2.722 16.322 47.040 1.00 84.12 328 GLU A C 1
ATOM 2684 O O . GLU A 1 328 ? -2.293 16.364 48.192 1.00 84.12 328 GLU A O 1
ATOM 2689 N N . GLU A 1 329 ? -3.617 17.188 46.556 1.00 84.06 329 GLU A N 1
ATOM 2690 C CA . GLU A 1 329 ? -4.149 18.335 47.287 1.00 84.06 329 GLU A CA 1
ATOM 2691 C C . GLU A 1 329 ? -5.668 18.445 47.092 1.00 84.06 329 GLU A C 1
ATOM 2693 O O . GLU A 1 329 ? -6.158 18.786 46.010 1.00 84.06 329 GLU A O 1
ATOM 2698 N N . LEU A 1 330 ? -6.431 18.151 48.148 1.00 81.88 330 LEU A N 1
ATOM 2699 C CA . LEU A 1 330 ? -7.889 18.246 48.126 1.00 81.88 330 LEU A CA 1
ATOM 2700 C C . LEU A 1 330 ? -8.360 19.711 48.168 1.00 81.88 330 LEU A C 1
ATOM 2702 O O . LEU A 1 330 ? -8.429 20.323 49.236 1.00 81.88 330 LEU A O 1
ATOM 2706 N N . SER A 1 331 ? -8.719 20.257 47.003 1.00 82.06 331 SER A N 1
ATOM 2707 C CA . SER A 1 331 ? -9.276 21.606 46.847 1.00 82.06 331 SER A CA 1
ATOM 2708 C C . SER A 1 331 ? -10.814 21.625 46.989 1.00 82.06 331 SER A C 1
ATOM 2710 O O . SER A 1 331 ? -11.477 20.600 46.780 1.00 82.06 331 SER A O 1
ATOM 2712 N N . PRO A 1 332 ? -11.436 22.784 47.288 1.00 80.94 332 PRO A N 1
ATOM 2713 C CA . PRO A 1 332 ? -12.897 22.898 47.356 1.00 80.94 332 PRO A CA 1
ATOM 2714 C C . PRO A 1 332 ? -13.592 22.605 46.016 1.00 80.94 332 PRO A C 1
ATOM 2716 O O . PRO A 1 332 ? -14.715 22.108 46.011 1.00 80.94 332 PRO A O 1
ATOM 2719 N N . THR A 1 333 ? -12.926 22.855 44.884 1.00 79.12 333 THR A N 1
ATOM 2720 C CA . THR A 1 333 ? -13.439 22.514 43.546 1.00 79.12 333 THR A CA 1
ATOM 2721 C C . THR A 1 333 ? -13.393 21.009 43.279 1.00 79.12 333 THR A C 1
ATOM 2723 O O . THR A 1 333 ? -14.328 20.455 42.704 1.00 79.12 333 THR A O 1
ATOM 2726 N N . LEU A 1 334 ? -12.347 20.313 43.740 1.00 81.19 334 LEU A N 1
ATOM 2727 C CA . LEU A 1 334 ? -12.243 18.856 43.606 1.00 81.19 334 LEU A CA 1
ATOM 2728 C C . LEU A 1 334 ? -13.228 18.121 44.520 1.00 81.19 334 LEU A C 1
ATOM 2730 O O . LEU A 1 334 ? -13.748 17.074 44.143 1.00 81.19 334 LEU A O 1
ATOM 2734 N N . ARG A 1 335 ? -13.563 18.697 45.680 1.00 81.50 335 ARG A N 1
ATOM 2735 C CA . ARG A 1 335 ? -14.563 18.144 46.606 1.00 81.50 335 ARG A CA 1
ATOM 2736 C C . ARG A 1 335 ? -15.972 18.061 45.998 1.00 81.50 335 ARG A C 1
ATOM 2738 O O . ARG A 1 335 ? -16.703 17.120 46.292 1.00 81.50 335 ARG A O 1
ATOM 2745 N N . SER A 1 336 ? -16.356 19.011 45.147 1.00 82.38 336 SER A N 1
ATOM 2746 C CA . SER A 1 336 ? -17.657 19.013 44.457 1.00 82.38 336 SER A CA 1
ATOM 2747 C C . SER A 1 336 ? -17.633 18.332 43.083 1.00 82.38 336 SER A C 1
ATOM 2749 O O . SER A 1 336 ? -18.654 18.288 42.398 1.00 82.38 336 SER A O 1
ATOM 2751 N N . THR A 1 337 ? -16.489 17.784 42.666 1.00 84.62 337 THR A N 1
ATOM 2752 C CA . THR A 1 337 ? -16.353 17.118 41.369 1.00 84.62 337 THR A CA 1
ATOM 2753 C C . THR A 1 337 ? -16.962 15.712 41.410 1.00 84.62 337 THR A C 1
ATOM 2755 O O . THR A 1 337 ? -16.751 14.951 42.356 1.00 84.62 337 THR A O 1
ATOM 2758 N N . ASN A 1 338 ? -17.715 15.355 40.363 1.00 89.06 338 ASN A N 1
ATOM 2759 C CA . ASN A 1 338 ? -18.218 13.998 40.146 1.00 89.06 338 ASN A CA 1
ATOM 2760 C C . ASN A 1 338 ? -17.151 13.176 39.423 1.00 89.06 338 ASN A C 1
ATOM 2762 O O . ASN A 1 338 ? -16.916 13.372 38.227 1.00 89.06 338 ASN A O 1
ATOM 2766 N N . PHE A 1 339 ? -16.511 12.266 40.144 1.00 89.56 339 PHE A N 1
ATOM 2767 C CA . PHE A 1 339 ? -15.590 11.310 39.559 1.00 89.56 339 PHE A CA 1
ATOM 2768 C C . PHE A 1 339 ? -16.352 10.078 39.097 1.00 89.56 339 PHE A C 1
ATOM 2770 O O . PHE A 1 339 ? -17.214 9.550 39.789 1.00 89.56 339 PHE A O 1
ATOM 2777 N N . SER A 1 340 ? -16.036 9.608 37.902 1.00 90.50 340 SER A N 1
ATOM 2778 C CA . SER A 1 340 ? -16.599 8.387 37.346 1.00 90.50 340 SER A CA 1
ATOM 2779 C C . SER A 1 340 ? -15.475 7.410 37.061 1.00 90.50 340 SER A C 1
ATOM 2781 O O . SER A 1 340 ? -14.578 7.724 36.280 1.00 90.50 340 SER A O 1
ATOM 2783 N N . CYS A 1 341 ? -15.528 6.226 37.661 1.00 89.62 341 CYS A N 1
ATOM 2784 C CA . CYS A 1 341 ? -14.700 5.118 37.215 1.00 89.62 341 CYS A CA 1
ATOM 2785 C C . CYS A 1 341 ? -15.412 4.403 36.069 1.00 89.62 341 CYS A C 1
ATOM 2787 O O . CYS A 1 341 ? -16.557 3.973 36.224 1.00 89.62 341 CYS A O 1
ATOM 2789 N N . LEU A 1 342 ? -14.742 4.284 34.923 1.00 91.12 342 LEU A N 1
ATOM 2790 C CA . LEU A 1 342 ? -15.302 3.680 33.725 1.00 91.12 342 LEU A CA 1
ATOM 2791 C C . LEU A 1 342 ? -14.487 2.451 33.325 1.00 91.12 342 LEU A C 1
ATOM 2793 O O . LEU A 1 342 ? -13.266 2.496 33.149 1.00 91.12 342 LEU A O 1
ATOM 2797 N N . PHE A 1 343 ? -15.197 1.336 33.195 1.00 89.50 343 PHE A N 1
ATOM 2798 C CA . PHE A 1 343 ? -14.669 0.055 32.771 1.00 89.50 343 PHE A CA 1
ATOM 2799 C C . PHE A 1 343 ? -15.285 -0.343 31.428 1.00 89.50 343 PHE A C 1
ATOM 2801 O O . PHE A 1 343 ? -16.507 -0.381 31.276 1.00 89.50 343 PHE A O 1
ATOM 2808 N N . VAL A 1 344 ? -14.431 -0.663 30.459 1.00 86.88 344 VAL A N 1
ATOM 2809 C CA . VAL A 1 344 ? -14.833 -1.074 29.109 1.00 86.88 344 VAL A CA 1
ATOM 2810 C C . VAL A 1 344 ? -14.237 -2.435 28.802 1.00 86.88 344 VAL A C 1
ATOM 2812 O O . VAL A 1 344 ? -13.023 -2.616 28.920 1.00 86.88 344 VAL A O 1
ATOM 2815 N N . ASP A 1 345 ? -15.068 -3.367 28.344 1.00 84.56 345 ASP A N 1
ATOM 2816 C CA . ASP A 1 345 ? -14.634 -4.613 27.721 1.00 84.56 345 ASP A CA 1
ATOM 2817 C C . ASP A 1 345 ? -15.442 -4.905 26.432 1.00 84.56 345 ASP A C 1
ATOM 2819 O O . ASP A 1 345 ? -16.406 -4.201 26.128 1.00 84.56 345 ASP A O 1
ATOM 2823 N N . PRO A 1 346 ? -15.061 -5.911 25.619 1.00 77.50 346 PRO A N 1
ATOM 2824 C CA . PRO A 1 346 ? -15.760 -6.233 24.372 1.00 77.50 346 PRO A CA 1
ATOM 2825 C C . PRO A 1 346 ? -17.233 -6.635 24.520 1.00 77.50 346 PRO A C 1
ATOM 2827 O O . PRO A 1 346 ? -17.934 -6.697 23.512 1.00 77.50 346 PRO A O 1
ATOM 2830 N N . GLY A 1 347 ? -17.683 -6.989 25.725 1.00 73.38 347 GLY A N 1
ATOM 2831 C CA . GLY A 1 347 ? -19.053 -7.416 25.992 1.00 73.38 347 GLY A CA 1
ATOM 2832 C C . GLY A 1 347 ? -19.934 -6.31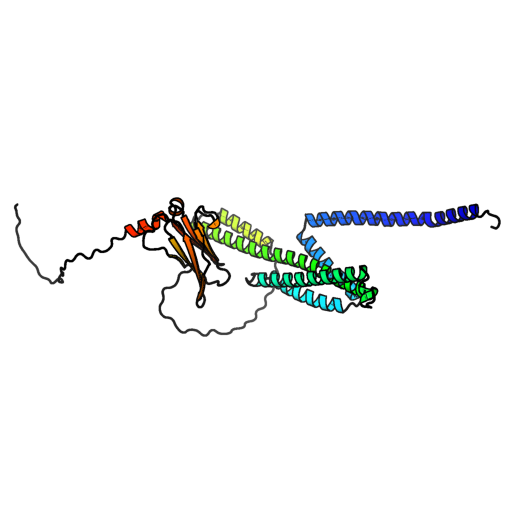0 26.567 1.00 73.38 347 GLY A C 1
ATOM 2833 O O . GLY A 1 347 ? -21.141 -6.336 26.335 1.00 73.38 347 GLY A O 1
ATOM 2834 N N . GLN A 1 348 ? -19.360 -5.363 27.315 1.00 77.81 348 GLN A N 1
ATOM 2835 C CA . GLN A 1 348 ? -20.114 -4.368 28.078 1.00 77.81 348 GLN A CA 1
ATOM 2836 C C . GLN A 1 348 ? -19.276 -3.156 28.517 1.00 77.81 348 GLN A C 1
ATOM 2838 O O . GLN A 1 348 ? -18.047 -3.187 28.587 1.00 77.81 348 GLN A O 1
ATOM 2843 N N . VAL A 1 349 ? -19.990 -2.090 28.881 1.00 83.31 349 VAL A N 1
ATOM 2844 C CA . VAL A 1 349 ? -19.449 -0.896 29.538 1.00 83.31 349 VAL A CA 1
ATOM 2845 C C . VAL A 1 349 ? -20.119 -0.768 30.900 1.00 83.31 349 VAL A C 1
ATOM 2847 O O . VAL A 1 349 ? -21.340 -0.886 30.997 1.00 83.31 349 VAL A O 1
ATOM 2850 N N . ALA A 1 350 ? -19.329 -0.541 31.945 1.00 83.56 350 ALA A N 1
ATOM 2851 C CA . ALA A 1 350 ? -19.810 -0.302 33.300 1.00 83.56 350 ALA A CA 1
ATOM 2852 C C . ALA A 1 350 ? -19.196 0.985 33.850 1.00 83.56 350 ALA A C 1
ATOM 2854 O O . ALA A 1 350 ? -18.020 1.271 33.619 1.00 83.56 350 ALA A O 1
ATOM 2855 N N . GLN A 1 351 ? -19.997 1.759 34.576 1.00 87.00 351 GLN A N 1
ATOM 2856 C CA . GLN A 1 351 ? -19.598 3.052 35.115 1.00 87.00 351 GLN A CA 1
ATOM 2857 C C . GLN A 1 351 ? -20.077 3.181 36.559 1.00 87.00 351 GLN A C 1
ATOM 2859 O O . GLN A 1 351 ? -21.227 2.863 36.858 1.00 87.00 351 GLN A O 1
ATOM 2864 N N . TYR A 1 352 ? -19.195 3.655 37.436 1.00 85.06 352 TYR A N 1
ATOM 2865 C CA . TYR A 1 352 ? -19.502 3.954 38.831 1.00 85.06 352 TYR A CA 1
ATOM 2866 C C . TYR A 1 352 ? -19.213 5.427 39.111 1.00 85.06 352 TYR A C 1
ATOM 2868 O O . TYR A 1 352 ? -18.110 5.897 38.831 1.00 85.06 352 TYR A O 1
ATOM 2876 N N . HIS A 1 353 ? -20.195 6.151 39.647 1.00 85.38 353 HIS A N 1
ATOM 2877 C CA . HIS A 1 353 ? -20.095 7.580 39.943 1.00 85.38 353 HIS A CA 1
ATOM 2878 C C . HIS A 1 353 ? -19.869 7.816 41.433 1.00 85.38 353 HIS A C 1
ATOM 2880 O O . HIS A 1 353 ? -20.505 7.178 42.268 1.00 85.38 353 HIS A O 1
ATOM 2886 N N . ILE A 1 354 ? -19.003 8.769 41.762 1.00 86.94 354 ILE A N 1
ATOM 2887 C CA . ILE A 1 354 ? -18.696 9.155 43.132 1.00 86.94 354 ILE A CA 1
ATOM 2888 C C . ILE A 1 354 ? -18.492 10.667 43.227 1.00 86.94 354 ILE A C 1
ATOM 2890 O O . ILE A 1 354 ? -17.739 11.267 42.462 1.00 86.94 354 ILE A O 1
ATOM 2894 N N . VAL A 1 355 ? -19.181 11.298 44.175 1.00 85.69 355 VAL A N 1
ATOM 2895 C CA . VAL A 1 355 ? -19.046 12.729 44.470 1.00 85.69 355 VAL A CA 1
ATOM 2896 C C . VAL A 1 355 ? -18.422 12.852 45.851 1.00 85.69 355 VAL A C 1
ATOM 2898 O O . VAL A 1 355 ? -19.003 12.383 46.828 1.00 85.69 355 VAL A O 1
ATOM 2901 N N . LEU A 1 356 ? -17.248 13.483 45.948 1.00 80.94 356 LEU A N 1
ATOM 2902 C CA . LEU A 1 356 ? -16.484 13.503 47.203 1.00 80.94 356 LEU A CA 1
ATOM 2903 C C . LEU A 1 356 ? -17.245 14.174 48.347 1.00 80.94 356 LEU A C 1
ATOM 2905 O O . LEU A 1 356 ? -17.156 13.723 49.483 1.00 80.94 356 LEU A O 1
ATOM 2909 N N . ALA A 1 357 ? -18.025 15.214 48.050 1.00 75.94 357 ALA A N 1
ATOM 2910 C CA . ALA A 1 357 ? -18.865 15.889 49.034 1.00 75.94 357 ALA A CA 1
ATOM 2911 C C . ALA A 1 357 ? -19.889 14.956 49.706 1.00 75.94 357 ALA A C 1
ATOM 2913 O O . ALA A 1 357 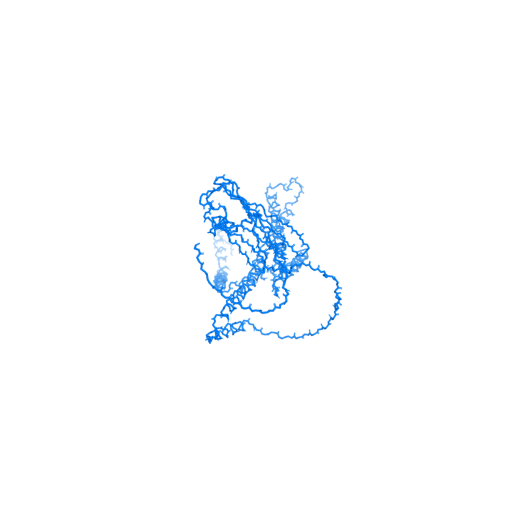? -20.264 15.205 50.841 1.00 75.94 357 ALA A O 1
ATOM 2914 N N . GLN A 1 358 ? -20.318 13.883 49.033 1.00 77.44 358 GLN A N 1
ATOM 2915 C CA . GLN A 1 358 ? -21.365 12.973 49.516 1.00 77.44 358 GLN A CA 1
ATOM 2916 C C . GLN A 1 358 ? -20.806 11.708 50.188 1.00 77.44 358 GLN A C 1
ATOM 2918 O O . GLN A 1 358 ? -21.561 10.965 50.812 1.00 77.44 358 GLN A O 1
ATOM 2923 N N . LEU A 1 359 ? -19.494 11.462 50.081 1.00 71.69 359 LEU A N 1
ATOM 2924 C CA . LEU A 1 359 ? -18.824 10.271 50.620 1.00 71.69 359 LEU A CA 1
ATOM 2925 C C . LEU A 1 359 ? -19.011 10.126 52.137 1.00 71.69 359 LEU A C 1
ATOM 2927 O O . LEU A 1 359 ? -19.391 9.062 52.622 1.00 71.69 359 LEU A O 1
ATOM 2931 N N . TRP A 1 360 ? -18.775 11.209 52.881 1.00 67.31 360 TRP A N 1
ATOM 2932 C CA . TRP A 1 360 ? -18.815 11.207 54.349 1.00 67.31 360 TRP A CA 1
ATOM 2933 C C . TRP A 1 360 ? -20.173 11.593 54.941 1.00 67.31 360 TRP A C 1
ATOM 2935 O O . TRP A 1 360 ? -20.411 11.353 56.126 1.00 67.31 360 TRP A O 1
ATOM 2945 N N . ASP A 1 361 ? -21.094 12.112 54.129 1.00 62.97 361 ASP A N 1
ATOM 2946 C CA . ASP A 1 361 ? -22.472 12.371 54.560 1.00 62.97 361 ASP A CA 1
ATOM 2947 C C . ASP A 1 361 ? -23.248 11.060 54.775 1.00 62.97 361 ASP A C 1
ATOM 2949 O O . ASP A 1 361 ? -24.050 10.962 55.702 1.00 62.97 361 ASP A O 1
ATOM 2953 N N . GLY A 1 362 ? -22.948 10.014 53.992 1.00 51.41 362 GLY A N 1
ATOM 2954 C CA . GLY A 1 362 ? -23.497 8.668 54.196 1.00 51.41 362 GLY A CA 1
ATOM 2955 C C . GLY A 1 362 ? -22.944 7.967 55.443 1.00 51.41 362 GLY A C 1
ATOM 2956 O O . GLY A 1 362 ? -23.699 7.320 56.169 1.00 51.41 362 GLY A O 1
ATOM 2957 N N . LEU A 1 363 ? -21.655 8.152 55.756 1.00 49.72 363 LEU A N 1
ATOM 2958 C CA . LEU A 1 363 ? -21.010 7.549 56.932 1.00 49.72 363 LEU A CA 1
ATOM 2959 C C . LEU A 1 363 ? -21.534 8.138 58.256 1.00 49.72 363 LEU A C 1
ATOM 2961 O O . LEU A 1 363 ? -21.638 7.428 59.252 1.00 49.72 363 LEU A O 1
ATOM 2965 N N . LYS A 1 364 ? -21.939 9.418 58.253 1.00 44.88 364 LYS A N 1
ATOM 2966 C CA . LYS A 1 364 ? -22.567 10.098 59.402 1.00 44.88 364 LYS A CA 1
ATOM 2967 C C . LYS A 1 364 ? -23.966 9.572 59.752 1.00 44.88 364 LYS A C 1
ATOM 2969 O O . LYS A 1 364 ? -24.444 9.839 60.851 1.00 44.88 364 LYS A O 1
ATOM 2974 N N . THR A 1 365 ? -24.622 8.830 58.854 1.00 35.09 365 THR A N 1
ATOM 2975 C CA . THR A 1 365 ? -25.970 8.271 59.091 1.00 35.09 365 THR A CA 1
ATOM 2976 C C . THR A 1 365 ? -25.981 6.872 59.706 1.00 35.09 365 THR A C 1
ATOM 2978 O O . THR A 1 365 ? -27.056 6.349 59.992 1.00 35.09 365 THR A O 1
ATOM 2981 N N . VAL A 1 366 ? -24.815 6.278 59.973 1.00 27.78 366 VAL A N 1
ATOM 2982 C CA . VAL A 1 366 ? -24.712 5.050 60.768 1.00 27.78 366 VAL A CA 1
ATOM 2983 C C . VAL A 1 366 ? -24.329 5.451 62.193 1.00 27.78 366 VAL A C 1
ATOM 2985 O O . VAL A 1 366 ? -23.185 5.845 62.418 1.00 27.78 366 VAL A O 1
ATOM 2988 N N . PRO A 1 367 ? -25.244 5.382 63.178 1.00 29.47 367 PRO A N 1
ATOM 2989 C CA . PRO A 1 367 ? -24.853 5.542 64.567 1.00 29.47 367 PRO A CA 1
ATOM 2990 C C . PRO A 1 367 ? -23.870 4.420 64.903 1.00 29.47 367 PRO A C 1
ATOM 2992 O O . PRO A 1 367 ? -24.159 3.244 64.664 1.00 29.47 367 PRO A O 1
ATOM 2995 N N . SER A 1 368 ? -22.718 4.768 65.472 1.00 23.53 368 SER A N 1
ATOM 2996 C CA . SER A 1 368 ? -21.932 3.783 66.203 1.00 23.53 368 SER A CA 1
ATOM 2997 C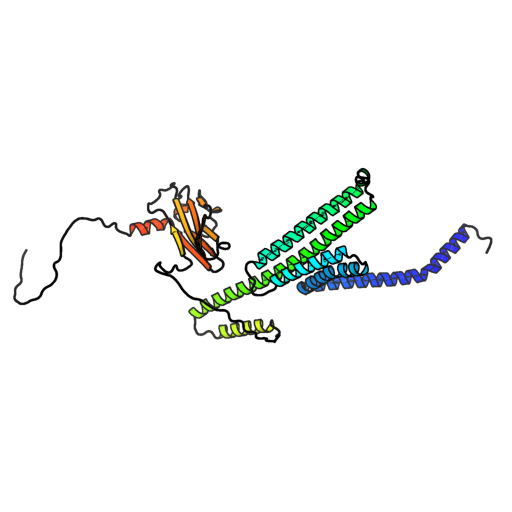 C . SER A 1 368 ? -22.818 3.216 67.323 1.00 23.53 368 SER A C 1
ATOM 2999 O O . SER A 1 368 ? -23.506 3.984 68.003 1.00 23.53 368 SER A O 1
ATOM 3001 N N . PRO A 1 369 ? -22.858 1.893 67.549 1.00 25.50 369 PRO A N 1
ATOM 3002 C CA . PRO A 1 369 ? -23.452 1.369 68.762 1.00 25.50 369 PRO A CA 1
ATOM 3003 C C . PRO A 1 369 ? -22.492 1.712 69.903 1.00 25.50 369 PRO A C 1
ATOM 3005 O O . PRO A 1 369 ? -21.515 1.006 70.155 1.00 25.50 369 PRO A O 1
ATOM 3008 N N . SER A 1 370 ? -22.751 2.827 70.580 1.00 25.41 370 SER A N 1
ATOM 3009 C CA . SER A 1 370 ? -22.300 3.039 71.947 1.00 25.41 370 SER A CA 1
ATOM 3010 C C . SER A 1 370 ? -22.915 1.938 72.806 1.00 25.41 370 SER A C 1
ATOM 3012 O O . SER A 1 370 ? -24.120 1.889 73.047 1.00 25.41 370 SER A O 1
ATOM 3014 N N . GLN A 1 371 ? -22.071 1.008 73.237 1.00 25.41 371 GLN A N 1
ATOM 3015 C CA . GLN A 1 371 ? -22.417 -0.018 74.204 1.00 25.41 371 GLN A CA 1
ATOM 3016 C C . GLN A 1 371 ? -22.429 0.636 75.594 1.00 25.41 371 GLN A C 1
ATOM 3018 O O . GLN A 1 371 ? -21.470 0.520 76.352 1.00 25.41 371 GLN A O 1
ATOM 3023 N N . GLU A 1 372 ? -23.503 1.363 75.914 1.00 25.12 372 GLU A N 1
ATOM 3024 C CA . GLU A 1 372 ? -23.870 1.573 77.311 1.00 25.12 372 GLU A CA 1
ATOM 3025 C C . GLU A 1 372 ? -24.592 0.333 77.840 1.00 25.12 372 GLU A C 1
ATOM 3027 O O . GLU A 1 372 ? -25.497 -0.249 77.241 1.00 25.12 372 GLU A O 1
ATOM 3032 N N . ILE A 1 373 ? -24.085 -0.077 78.987 1.00 24.38 373 ILE A N 1
ATOM 3033 C CA . ILE A 1 373 ? -24.493 -1.169 79.846 1.00 24.38 373 ILE A CA 1
ATOM 3034 C C . ILE A 1 373 ? -25.937 -0.946 80.311 1.00 24.38 373 ILE A C 1
ATOM 3036 O O . ILE A 1 373 ? -26.179 0.015 81.030 1.00 24.38 373 ILE A O 1
ATOM 3040 N N . LEU A 1 374 ? -26.856 -1.878 80.024 1.00 24.53 374 LEU A N 1
ATOM 3041 C CA . LEU A 1 374 ? -27.736 -2.430 81.063 1.00 24.53 374 LEU A CA 1
ATOM 3042 C C . LEU A 1 374 ? -28.388 -3.746 80.617 1.00 24.53 374 LEU A C 1
ATOM 3044 O O . LEU A 1 374 ? -29.318 -3.810 79.818 1.00 24.53 374 LEU A O 1
ATOM 3048 N N . SER A 1 375 ? -27.882 -4.809 81.222 1.00 25.12 375 SER A N 1
ATOM 3049 C CA . SER A 1 375 ? -28.569 -6.055 81.528 1.00 25.12 375 SER A CA 1
ATOM 3050 C C . SER A 1 375 ? -30.055 -5.886 81.875 1.00 25.12 375 SER A C 1
ATOM 3052 O O . SER A 1 375 ? -30.381 -5.272 82.886 1.00 25.12 375 SER A O 1
ATOM 3054 N N . SER A 1 376 ? -30.945 -6.568 81.156 1.00 24.30 376 SER A N 1
ATOM 3055 C CA . SER A 1 376 ? -32.033 -7.303 81.815 1.00 24.30 376 SER A CA 1
ATOM 3056 C C . SER A 1 376 ? -32.560 -8.419 80.913 1.00 24.30 376 SER A C 1
ATOM 3058 O O . SER A 1 376 ? -33.068 -8.212 79.815 1.00 24.30 376 SER A O 1
ATOM 3060 N N . HIS A 1 377 ? -32.371 -9.640 81.401 1.00 27.06 377 HIS A N 1
ATOM 3061 C CA . HIS A 1 377 ? -32.973 -10.854 80.882 1.00 27.06 377 HIS A CA 1
ATOM 3062 C C . HIS A 1 377 ? -34.504 -10.754 80.931 1.00 27.06 377 HIS A C 1
ATOM 3064 O O . HIS A 1 377 ? -35.072 -10.435 81.972 1.00 27.06 377 HIS A O 1
ATOM 3070 N N . SER A 1 378 ? -35.170 -11.118 79.837 1.00 25.47 378 SER A N 1
ATOM 3071 C CA . SER A 1 378 ? -36.556 -11.599 79.885 1.00 25.47 378 SER A CA 1
ATOM 3072 C C . SER A 1 378 ? -36.549 -13.110 80.145 1.00 25.47 378 SER A C 1
ATOM 3074 O O . SER A 1 378 ? -35.777 -13.808 79.480 1.00 25.47 378 SER A O 1
ATOM 3076 N N . PRO A 1 379 ? -37.387 -13.662 81.041 1.00 30.23 379 PRO A N 1
ATOM 3077 C CA . PRO A 1 379 ? -37.701 -15.080 81.031 1.00 30.23 379 PRO A CA 1
ATOM 3078 C C . PRO A 1 379 ? -38.936 -15.376 80.165 1.00 30.23 379 PRO A C 1
ATOM 3080 O O . PRO A 1 379 ? -39.822 -14.546 79.972 1.00 30.23 379 PRO A O 1
ATOM 3083 N N . ALA A 1 380 ? -38.931 -16.593 79.626 1.00 27.47 380 ALA A N 1
ATOM 3084 C CA . ALA A 1 380 ? -39.914 -17.214 78.745 1.00 27.47 380 ALA A CA 1
ATOM 3085 C C . ALA A 1 380 ? -41.341 -17.313 79.344 1.00 27.47 380 ALA A C 1
ATOM 3087 O O . ALA A 1 380 ? -41.511 -17.182 80.557 1.00 27.47 380 ALA A O 1
ATOM 3088 N N . PRO A 1 381 ? -42.376 -17.582 78.519 1.00 31.34 381 PRO A N 1
ATOM 3089 C CA . PRO A 1 381 ? -43.765 -17.589 78.960 1.00 31.34 381 PRO A CA 1
ATOM 3090 C C . PRO A 1 381 ? -44.175 -18.959 79.513 1.00 31.34 381 PRO A C 1
ATOM 3092 O O . PRO A 1 381 ? -43.838 -20.003 78.951 1.00 31.34 381 PRO A O 1
ATOM 3095 N N . THR A 1 382 ? -44.978 -18.980 80.576 1.00 28.70 382 THR A N 1
ATOM 3096 C CA . THR A 1 382 ? -45.768 -20.166 80.934 1.00 28.70 382 THR A CA 1
ATOM 3097 C C . THR A 1 382 ? -47.094 -19.753 81.576 1.00 28.70 382 THR A C 1
ATOM 3099 O O . THR A 1 382 ? -47.194 -18.750 82.274 1.00 28.70 382 THR A O 1
ATOM 3102 N N . SER A 1 383 ? -48.120 -20.519 81.225 1.00 28.16 383 SER A N 1
ATOM 3103 C CA . SER A 1 383 ? -49.559 -20.346 81.421 1.00 28.16 383 SER A CA 1
ATOM 3104 C C . SER A 1 383 ? -50.055 -20.187 82.863 1.00 28.16 383 SER A C 1
ATOM 3106 O O . SER A 1 383 ? -49.566 -20.892 83.740 1.00 28.16 383 SER A O 1
ATOM 3108 N N . ALA A 1 384 ? -51.140 -19.415 83.034 1.00 30.44 384 ALA A N 1
ATOM 3109 C CA . ALA A 1 384 ? -52.402 -19.744 83.739 1.00 30.44 384 ALA A CA 1
ATOM 3110 C C . ALA A 1 384 ? -53.070 -18.454 84.276 1.00 30.44 384 ALA A C 1
ATOM 3112 O O . ALA A 1 384 ? -52.410 -17.632 84.901 1.00 30.44 384 ALA A O 1
ATOM 3113 N N . GLY A 1 385 ? -54.369 -18.251 84.005 1.00 26.88 385 GLY A N 1
ATOM 3114 C CA . GLY A 1 385 ? -55.178 -17.153 84.582 1.00 26.88 385 GLY A CA 1
ATOM 3115 C C . GLY A 1 385 ? -55.675 -17.469 86.006 1.00 26.88 385 GLY A C 1
ATOM 3116 O O . GLY A 1 385 ? -55.135 -18.385 86.621 1.00 26.88 385 GLY A O 1
ATOM 3117 N N . PRO A 1 386 ? -56.771 -16.858 86.511 1.00 40.28 386 PRO A N 1
ATOM 3118 C CA . PRO A 1 386 ? -57.440 -15.608 86.125 1.00 40.28 386 PRO A CA 1
ATOM 3119 C C . PRO A 1 386 ? -57.694 -14.649 87.328 1.00 40.28 386 PRO A C 1
ATOM 3121 O O . PRO A 1 386 ? -57.699 -15.070 88.479 1.00 40.28 386 PRO A O 1
ATOM 3124 N N . GLY A 1 387 ? -58.065 -13.389 87.053 1.00 27.00 387 GLY A N 1
ATOM 3125 C CA . GLY A 1 387 ? -59.064 -12.687 87.878 1.00 27.00 387 GLY A CA 1
ATOM 3126 C C . GLY A 1 387 ? -58.671 -11.405 88.637 1.00 27.00 387 GLY A C 1
ATOM 3127 O O . GLY A 1 387 ? -57.777 -11.399 89.469 1.00 27.00 387 GLY A O 1
ATOM 3128 N N . VAL A 1 388 ? -59.521 -10.385 88.431 1.00 28.98 388 VAL A N 1
ATOM 3129 C CA . VAL A 1 388 ? -60.134 -9.534 89.479 1.00 28.98 388 VAL A CA 1
ATOM 3130 C C . VAL A 1 388 ? -59.317 -8.327 90.013 1.00 28.98 388 VAL A C 1
ATOM 3132 O O . VAL A 1 388 ? -58.602 -8.407 90.999 1.00 28.98 388 VAL A O 1
ATOM 3135 N N . THR A 1 389 ? -59.621 -7.160 89.415 1.00 27.89 389 THR A N 1
ATOM 3136 C CA . THR A 1 389 ? -60.180 -5.958 90.097 1.00 27.89 389 THR A CA 1
ATOM 3137 C C . THR A 1 389 ? -59.278 -4.789 90.549 1.00 27.89 389 THR A C 1
ATOM 3139 O O . THR A 1 389 ? -58.298 -4.935 91.262 1.00 27.89 389 THR A O 1
ATOM 3142 N N . MET A 1 390 ? -59.783 -3.595 90.185 1.00 31.00 390 MET A N 1
ATOM 3143 C CA . MET A 1 390 ? -59.652 -2.251 90.786 1.00 31.00 390 MET A CA 1
ATOM 3144 C C . MET A 1 390 ? -58.369 -1.408 90.609 1.00 31.00 390 MET A C 1
ATOM 3146 O O . MET A 1 390 ? -57.383 -1.510 91.323 1.00 31.00 390 MET A O 1
ATOM 3150 N N . LYS A 1 391 ? -58.519 -0.417 89.715 1.00 31.89 391 LYS A N 1
ATOM 3151 C CA . LYS A 1 391 ? -58.159 1.015 89.871 1.00 31.89 391 LYS A CA 1
ATOM 3152 C C . LYS A 1 391 ? -58.568 1.592 91.257 1.00 31.89 391 LYS A C 1
ATOM 3154 O O . LYS A 1 391 ? -59.461 0.999 91.858 1.00 31.89 391 LYS A O 1
ATOM 3159 N N . PRO A 1 392 ? -58.166 2.827 91.666 1.00 42.53 392 PRO A N 1
ATOM 3160 C CA . PRO A 1 392 ? -57.210 3.776 91.060 1.00 42.53 392 PRO A CA 1
ATOM 3161 C C . PRO A 1 392 ? -56.315 4.563 92.072 1.00 42.53 392 PRO A C 1
ATOM 3163 O O . PRO A 1 392 ? -56.463 4.462 93.282 1.00 42.53 392 PRO A O 1
ATOM 3166 N N . ALA A 1 393 ? -55.526 5.488 91.505 1.00 28.38 393 ALA A N 1
ATOM 3167 C CA . ALA A 1 393 ? -55.385 6.902 91.906 1.00 28.38 393 ALA A CA 1
ATOM 3168 C C . ALA A 1 393 ? -54.204 7.367 92.784 1.00 28.38 393 ALA A C 1
ATOM 3170 O O . ALA A 1 393 ? -54.042 6.940 93.919 1.00 28.38 393 ALA A O 1
ATOM 3171 N N . LYS A 1 394 ? -53.610 8.460 92.260 1.00 31.61 394 LYS A N 1
ATOM 3172 C CA . LYS A 1 394 ? -52.944 9.603 92.920 1.00 31.61 394 LYS A CA 1
ATOM 3173 C C . LYS A 1 394 ? -51.549 9.329 93.503 1.00 31.61 394 LYS A C 1
ATOM 3175 O O . LYS A 1 394 ? -51.339 8.304 94.126 1.00 31.61 394 LYS A O 1
ATOM 3180 N N . ALA A 1 395 ? -50.567 10.215 93.361 1.00 36.94 395 ALA A N 1
ATOM 3181 C CA . ALA A 1 395 ? -50.493 11.571 92.808 1.00 36.94 395 ALA A CA 1
ATOM 3182 C C . ALA A 1 395 ? -49.094 11.790 92.217 1.00 36.94 395 ALA A C 1
ATOM 3184 O O . ALA A 1 395 ? -48.182 11.036 92.627 1.00 36.94 395 ALA A O 1
#

Radius of gyration: 40.91 Å; chains: 1; bounding box: 97×60×159 Å

InterPro domains:
  IPR007110 Immunoglobulin-like domain [PS50835] (256-341)
  IPR013783 Immunoglobulin-like fold [G3DSA:2.60.40.10] (259-366)
  IPR036179 Immunoglobulin-like domain superfamily [SSF48726] (243-350)
  IPR040176 RING finger protein RNF121/RNF175 [PTHR13407] (1-186)
  IPR055139 Interleukin-18-binding protein-like domain [PF22009] (269-359)

pLDDT: mean 72.57, std 21.72, range [20.75, 96.19]

Secondary structure (DSSP, 8-state):
-----HHHHHHHHHHHHHHHHHHHHHHHHHHHHHHHHHHHHHHHHHHHHHHH-HHHHHHHHHHHHHHHHHHHHHHTT-HHHHHHHHHHHHHHHHHHHHHHSSSPPTTHHHHHHHHHHHHHHHHHHHHHHHHHHHHHHHTTGGGGGT--HHHHHHHHHHHHHHHHHHHHHHHHHHHHHHHHHHHHHHHHHHHHHHHHHHHHHHTT-S--HHHHHHHHHHHHHHHTT----------------------------PSP-EEEE--SSPPPTT--EEEEEEEEES-TTS-EEEEEETTEEGGGSSSSEEEPP-EEEEETTEEEEEEEEEESS--HHHHT-EEEEEEE-SS-EEEEEEEHHHHHHHHTTS----------PPPPP--------------

Foldseek 3Di:
DPDDDPVVVVVVVVVVVCVVCVVVVVVVVVVVVVVVVVVVVVVVVLVVCCVPPVPVSLVVVLVCLLVVVVVVCVVVVVVVCVVVSVVVVVVLVVLLVLLQDPPNDPCSVVVNVVVLVVLLVVLVVLLVVLVVLCVCLVVVVCVVVVHDSVVSNVSSVVSNCSSVSSNVSSVSSSVVSVVSNVVSVVVVVVVVVVVVVVVVVVVPDDDDVVVVVVVVVVVVVVVVPDDDDDDDDDDDDDDDDDDDDDDDDDPDDDPWDKDKDWDPDDADFFAKTKIKIKTKDLDQPFKDKAKDKPNHHPVPDPAQKDKADWDWDDDDRMIMTMIMIMHNGHDPVQQQIWMKIWMDGPVDIDIDIDRNVCSVVVVVPDDDPPPDDDDDDDDDDDDDDDDDDDDDDDD